Protein AF-A0A662DZN5-F1 (afdb_monomer_lite)

Foldseek 3Di:
DDDDDDDDDDDDDDDDDDDDDDDDDDDDDPDDDPPDDPDDPPPQDQPPDPVAALLRLLLVLLLQLLLQFFDQLLLSLLLLQLLLLLLQCLLQLPPPPDAGLQDGHHADPVPDPVRSSVLSSQLSLLQSLLSQLVSLCPGPPSVVSNVSSVVNCSSVVHDPPPQALDDRRSNNNSNVSNVRSVVCVCPQFQVVVVVSDDPPDDWQAEEDAPPDFFGDGPFLFFAHWHFAPWDAGQLRHTDPGRTDDDRNLRLLSGHARPQPRDDVHLFSDDPDAAAGCPDPVRNVVLQVVLLVVLVLQLLQFPPDPDKDWPWQQQDDCDDPPDDDHRGNQADPPPRHGTDTDMDRRNVCSVCVVNVQSQHNSGSHNSSVQVVVVVVVLVVVVVVHFDDDVPDDDGDDNSVVSSVSSNVSSSVSNNVSSRVSSNCSVSNGYDSLSLLRHLQVQAECCDPVDFSHDVSHHHDDPPAKDQAACVQCPPPHQNVVVNVRHRGIWGFGFPDQDPDNPPDDTGTGTDRSRD

Radius of gyration: 29.17 Å; chains: 1; bounding box: 73×63×110 Å

Secondary structure (DSSP, 8-state):
-----------------PPPP---------SS--S-------PPPP-S-TTS-HHHHHHHHHHHHHHHS---HHHHHHHHHHHHHHHHHHHHTT-SS---SS------TT--HHHHHHHHHHHHHHHHHHHHHHHHTTSTTHHHHHHHHHHHHHHTT--TT----SSSSHHHHHHHHHHHHHHHHTTSSS-GGGTT--SS---SSPPEETTSS----S-TTB---EE-SS-B-TTSPBPS-SB---S-TTGGGSPPSSSPP-SS-S-SS---PPP-TT-TTTHHHHHHHHHHHHHHHHTT-TT---EEE-STTTS--BPTT-S-B---SS-TTT-SPPPP-EEEHHHHHHHHHHHHTT-TTS-HHHHHHHHHHHHHHHHHHHHS-B-GGGSSS-B-HHHHHHHHHHHHHHHHHHHHHHHHHHHHHH-BPPHHHHHHHHHHH-B-S-TTSTTB-TTSBPPBTTTEEE--TTTTSTTSTTGGGGGGTTSEEEEEE----S-TTT----EEEEETT-

pLDDT: mean 87.66, std 18.8, range [22.05, 98.94]

Structure (mmCIF, N/CA/C/O backbone):
data_AF-A0A662DZN5-F1
#
_entry.id   AF-A0A662DZN5-F1
#
loop_
_atom_site.group_PDB
_atom_site.id
_atom_site.type_symbol
_atom_site.label_atom_id
_atom_site.label_alt_id
_atom_site.label_comp_id
_atom_site.label_asym_id
_atom_site.label_entity_id
_atom_site.label_seq_id
_atom_site.pdbx_PDB_ins_code
_atom_site.Cartn_x
_atom_site.Cartn_y
_atom_site.Cartn_z
_atom_site.occupancy
_atom_site.B_iso_or_equiv
_atom_site.auth_seq_id
_atom_site.auth_comp_id
_atom_site.auth_asym_id
_atom_site.auth_atom_id
_atom_site.pdbx_PDB_model_num
ATOM 1 N N . MET A 1 1 ? -44.051 -22.604 -11.098 1.00 34.66 1 MET A N 1
ATOM 2 C CA . MET A 1 1 ? -43.384 -23.083 -12.328 1.00 34.66 1 MET A CA 1
ATOM 3 C C . MET A 1 1 ? -41.945 -22.603 -12.269 1.00 34.66 1 MET A C 1
ATOM 5 O O . MET A 1 1 ? -41.678 -21.459 -12.596 1.00 34.66 1 MET A O 1
ATOM 9 N N . ARG A 1 2 ? -41.060 -23.439 -11.716 1.00 26.39 2 ARG A N 1
ATOM 10 C CA . ARG A 1 2 ? -39.620 -23.181 -11.603 1.00 26.39 2 ARG A CA 1
ATOM 11 C C . ARG A 1 2 ? -38.964 -23.644 -12.904 1.00 26.39 2 ARG A C 1
ATOM 13 O O . ARG A 1 2 ? -39.184 -24.788 -13.297 1.00 26.39 2 ARG A O 1
ATOM 20 N N . LYS A 1 3 ? -38.214 -22.771 -13.578 1.00 25.75 3 LYS A N 1
ATOM 21 C CA . LYS A 1 3 ? -37.325 -23.170 -14.674 1.00 25.75 3 LYS A CA 1
ATOM 22 C C . LYS A 1 3 ? -35.971 -23.514 -14.061 1.00 25.75 3 LYS A C 1
ATOM 24 O O . LYS A 1 3 ? -35.309 -22.636 -13.527 1.00 25.75 3 LYS A O 1
ATOM 29 N N . LEU A 1 4 ? -35.623 -24.799 -14.106 1.00 25.25 4 LEU A N 1
ATOM 30 C CA . LEU A 1 4 ? -34.249 -25.266 -13.958 1.00 25.25 4 LEU A CA 1
ATOM 31 C C . LEU A 1 4 ? -33.441 -24.726 -15.142 1.00 25.25 4 LEU A C 1
ATOM 33 O O . LEU A 1 4 ? -33.841 -24.936 -16.289 1.00 25.25 4 LEU A O 1
ATOM 37 N N . ILE A 1 5 ? -32.315 -24.080 -14.865 1.00 29.14 5 ILE A N 1
ATOM 38 C CA . ILE A 1 5 ? -31.247 -23.870 -15.842 1.00 29.14 5 ILE A CA 1
ATOM 39 C C . ILE A 1 5 ? -30.113 -24.788 -15.396 1.00 29.14 5 ILE A C 1
ATOM 41 O O . ILE A 1 5 ? -29.665 -24.728 -14.255 1.00 29.14 5 ILE A O 1
ATOM 45 N N . GLY A 1 6 ? -29.774 -25.741 -16.263 1.00 23.83 6 GLY A N 1
ATOM 46 C CA . GLY A 1 6 ? -28.748 -26.742 -16.011 1.00 23.83 6 GLY A CA 1
ATOM 47 C C . GLY A 1 6 ? -27.359 -26.134 -16.139 1.00 23.83 6 GLY A C 1
ATOM 48 O O . GLY A 1 6 ? -27.064 -25.475 -17.132 1.00 23.83 6 GLY A O 1
ATOM 49 N N . VAL A 1 7 ? -26.524 -26.393 -15.139 1.00 23.41 7 VAL A N 1
ATOM 50 C CA . VAL A 1 7 ? -25.086 -26.125 -15.158 1.00 23.41 7 VAL A CA 1
ATOM 51 C C . VAL A 1 7 ? -24.432 -27.145 -16.092 1.00 23.41 7 VAL A C 1
ATOM 53 O O . VAL A 1 7 ? -24.540 -28.354 -15.872 1.00 23.41 7 VAL A O 1
ATOM 56 N N . ALA A 1 8 ? -23.795 -26.665 -17.158 1.00 23.28 8 ALA A N 1
ATOM 57 C CA . ALA A 1 8 ? -22.952 -27.474 -18.027 1.00 23.28 8 ALA A CA 1
ATOM 58 C C . ALA A 1 8 ? -21.498 -27.319 -17.569 1.00 23.28 8 ALA A C 1
ATOM 60 O O . ALA A 1 8 ? -20.896 -26.266 -17.743 1.00 23.28 8 ALA A O 1
ATOM 61 N N . ILE A 1 9 ? -20.950 -28.380 -16.977 1.00 23.14 9 ILE A N 1
ATOM 62 C CA . ILE A 1 9 ? -19.519 -28.517 -16.701 1.00 23.14 9 ILE A CA 1
ATOM 63 C C . ILE A 1 9 ? -18.821 -28.732 -18.048 1.00 23.14 9 ILE A C 1
ATOM 65 O O . ILE A 1 9 ? -19.027 -29.766 -18.689 1.00 23.14 9 ILE A O 1
ATOM 69 N N . VAL A 1 10 ? -18.017 -27.765 -18.491 1.00 23.52 10 VAL A N 1
ATOM 70 C CA . VAL A 1 10 ? -17.135 -27.925 -19.653 1.00 23.52 10 VAL A CA 1
ATOM 71 C C . VAL A 1 10 ? -15.753 -28.309 -19.141 1.00 23.52 10 VAL A C 1
ATOM 73 O O . VAL A 1 10 ? -15.004 -27.484 -18.636 1.00 23.52 10 VAL A O 1
ATOM 76 N N . ALA A 1 11 ? -15.426 -29.593 -19.268 1.00 22.05 11 ALA A N 1
ATOM 77 C CA . ALA A 1 11 ? -14.064 -30.083 -19.135 1.00 22.05 11 ALA A CA 1
ATOM 78 C C . ALA A 1 11 ? -13.276 -29.696 -20.397 1.00 22.05 11 ALA A C 1
ATOM 80 O O . ALA A 1 11 ? -13.599 -30.157 -21.495 1.00 22.05 11 ALA A O 1
ATOM 81 N N . VAL A 1 12 ? -12.250 -28.857 -20.251 1.00 23.95 12 VAL A N 1
ATOM 82 C CA . VAL A 1 12 ? -11.328 -28.521 -21.342 1.00 23.95 12 VAL A CA 1
ATOM 83 C C . VAL A 1 12 ? -10.313 -29.655 -21.481 1.00 23.95 12 VAL A C 1
ATOM 85 O O . VAL A 1 12 ? -9.404 -29.818 -20.674 1.00 23.95 12 VAL A O 1
ATOM 88 N N . VAL A 1 13 ? -10.499 -30.474 -22.515 1.00 23.42 13 VAL A N 1
ATOM 89 C CA . VAL A 1 13 ? -9.514 -31.457 -22.975 1.00 23.42 13 VAL A CA 1
ATOM 90 C C . VAL A 1 13 ? -8.657 -30.785 -24.043 1.00 23.42 13 VAL A C 1
ATOM 92 O O . VAL A 1 13 ? -9.121 -30.546 -25.158 1.00 23.42 13 VAL A O 1
ATOM 95 N N . ILE A 1 14 ? -7.398 -30.501 -23.712 1.00 27.11 14 ILE A N 1
ATOM 96 C CA . ILE A 1 14 ? -6.403 -30.007 -24.667 1.00 27.11 14 ILE A CA 1
ATOM 97 C C . ILE A 1 14 ? -6.100 -31.134 -25.661 1.00 27.11 14 ILE A C 1
ATOM 99 O O . ILE A 1 14 ? -5.492 -32.147 -25.318 1.00 27.11 14 ILE A O 1
ATOM 103 N N . THR A 1 15 ? -6.532 -30.964 -26.909 1.00 26.34 15 THR A N 1
ATOM 104 C CA . THR A 1 15 ? -6.084 -31.791 -28.035 1.00 26.34 15 THR A CA 1
ATOM 105 C C . THR A 1 15 ? -5.559 -30.886 -29.138 1.00 26.34 15 THR A C 1
ATOM 107 O O . THR A 1 15 ? -6.275 -30.037 -29.661 1.00 26.34 15 THR A O 1
ATOM 110 N N . GLY A 1 16 ? -4.273 -31.057 -29.456 1.00 32.16 16 GLY A N 1
ATOM 111 C CA . GLY A 1 16 ? -3.571 -30.308 -30.492 1.00 32.16 16 GLY A CA 1
ATOM 112 C C . GLY A 1 16 ? -4.208 -30.488 -31.870 1.00 32.16 16 GLY A C 1
ATOM 113 O O . GLY A 1 16 ? -4.494 -31.608 -32.298 1.00 32.16 16 GLY A O 1
ATOM 114 N N . GLY A 1 17 ? -4.411 -29.369 -32.563 1.00 25.62 17 GLY A N 1
ATOM 115 C CA . GLY A 1 17 ? -4.993 -29.304 -33.898 1.00 25.62 17 GLY A CA 1
ATOM 116 C C . GLY A 1 17 ? -4.060 -28.597 -34.875 1.00 25.62 17 GLY A C 1
ATOM 117 O O . GLY A 1 17 ? -3.855 -27.392 -34.798 1.00 25.62 17 GLY A O 1
ATOM 118 N N . VAL A 1 18 ? -3.517 -29.377 -35.806 1.00 27.39 18 VAL A N 1
ATOM 119 C CA . VAL A 1 18 ? -2.772 -28.948 -36.996 1.00 27.39 18 VAL A CA 1
ATOM 120 C C . VAL A 1 18 ? -3.673 -28.096 -37.901 1.00 27.39 18 VAL A C 1
ATOM 122 O O . VAL A 1 18 ? -4.769 -28.524 -38.265 1.00 27.39 18 VAL A O 1
ATOM 125 N N . VAL A 1 19 ? -3.197 -26.917 -38.307 1.00 27.05 19 VAL A N 1
ATOM 126 C CA . VAL A 1 19 ? -3.892 -26.023 -39.248 1.00 27.05 19 VAL A CA 1
ATOM 127 C C . VAL A 1 19 ? -3.770 -26.567 -40.677 1.00 27.05 19 VAL A C 1
ATOM 129 O O . VAL A 1 19 ? -2.673 -26.678 -41.222 1.00 27.05 19 VAL A O 1
ATOM 132 N N . PHE A 1 20 ? -4.904 -26.882 -41.308 1.00 25.30 20 PHE A N 1
ATOM 133 C CA . PHE A 1 20 ? -4.997 -27.116 -42.752 1.00 25.30 20 PHE A CA 1
ATOM 134 C C . PHE A 1 20 ? -5.353 -25.807 -43.466 1.00 25.30 20 PHE A C 1
ATOM 136 O O . PHE A 1 20 ? -6.434 -25.254 -43.267 1.00 25.30 20 PHE A O 1
ATOM 143 N N . ALA A 1 21 ? -4.459 -25.340 -44.338 1.00 26.78 21 ALA A N 1
ATOM 144 C CA . ALA A 1 21 ? -4.727 -24.250 -45.267 1.00 26.78 21 ALA A CA 1
ATOM 145 C C . ALA A 1 21 ? -5.741 -24.691 -46.338 1.00 26.78 21 ALA A C 1
ATOM 147 O O . ALA A 1 21 ? -5.532 -25.685 -47.037 1.00 26.78 21 ALA A O 1
ATOM 148 N N . VAL A 1 22 ? -6.828 -23.933 -46.493 1.00 26.77 22 VAL A N 1
ATOM 149 C CA . VAL A 1 22 ? -7.771 -24.076 -47.610 1.00 26.77 22 VAL A CA 1
ATOM 150 C C . VAL A 1 22 ? -7.423 -23.031 -48.663 1.00 26.77 22 VAL A C 1
ATOM 152 O O . VAL A 1 22 ? -7.620 -21.836 -48.460 1.00 26.77 22 VAL A O 1
ATOM 155 N N . SER A 1 23 ? -6.911 -23.489 -49.804 1.00 25.75 23 SER A N 1
ATOM 156 C CA . SER A 1 23 ? -6.748 -22.673 -51.002 1.00 25.75 23 SER A CA 1
ATOM 157 C C . SER A 1 23 ? -8.101 -22.464 -51.685 1.00 25.75 23 SER A C 1
ATOM 159 O O . SER A 1 23 ? -8.866 -23.405 -51.910 1.00 25.75 23 SER A O 1
ATOM 161 N N . ARG A 1 24 ? -8.406 -21.213 -52.041 1.00 26.73 24 ARG A N 1
ATOM 162 C CA . ARG A 1 24 ? -9.509 -20.875 -52.945 1.00 26.73 24 ARG A CA 1
ATOM 163 C C . ARG A 1 24 ? -8.926 -20.494 -54.301 1.00 26.73 24 ARG A C 1
ATOM 165 O O . ARG A 1 24 ? -8.127 -19.573 -54.402 1.00 26.73 24 ARG A O 1
ATOM 172 N N . SER A 1 25 ? -9.327 -21.238 -55.324 1.00 30.25 25 SER A N 1
ATOM 173 C CA . SER A 1 25 ? -9.025 -20.994 -56.733 1.00 30.25 25 SER A CA 1
ATOM 174 C C . SER A 1 25 ? -10.092 -20.116 -57.391 1.00 30.25 25 SER A C 1
ATOM 176 O O . SER A 1 25 ? -11.285 -20.378 -57.213 1.00 30.25 25 SER A O 1
ATOM 178 N N . GLY A 1 26 ? -9.654 -19.182 -58.233 1.00 26.67 26 GLY A N 1
ATOM 179 C CA . GLY A 1 26 ? -10.461 -18.420 -59.194 1.00 26.67 26 GLY A CA 1
ATOM 180 C C . GLY A 1 26 ? -9.979 -16.968 -59.234 1.00 26.67 26 GLY A C 1
ATOM 181 O O . GLY A 1 26 ? -9.850 -16.367 -58.178 1.00 26.67 26 GLY A O 1
ATOM 182 N N . SER A 1 27 ? -9.676 -16.342 -60.365 1.00 28.84 27 SER A N 1
ATOM 183 C CA . SER A 1 27 ? -9.803 -16.695 -61.784 1.00 28.84 27 SER A CA 1
ATOM 184 C C . SER A 1 27 ? -8.949 -15.703 -62.586 1.00 28.84 27 SER A C 1
ATOM 186 O O . SER A 1 27 ? -8.728 -14.592 -62.114 1.00 28.84 27 SER A O 1
ATOM 188 N N . ASP A 1 28 ? -8.506 -16.119 -63.773 1.00 37.16 28 ASP A N 1
ATOM 189 C CA . ASP A 1 28 ? -7.729 -15.343 -64.746 1.00 37.16 28 ASP A CA 1
ATOM 190 C C . ASP A 1 28 ? -8.272 -13.918 -64.971 1.00 37.16 28 ASP A C 1
ATOM 192 O O . ASP A 1 28 ? -9.388 -13.773 -65.461 1.00 37.16 28 ASP A O 1
ATOM 196 N N . ASP A 1 29 ? -7.472 -12.900 -64.637 1.00 33.81 29 ASP A N 1
ATOM 197 C CA . ASP A 1 29 ? -7.425 -11.585 -65.305 1.00 33.81 29 ASP A CA 1
ATOM 198 C C . ASP A 1 29 ? -6.195 -10.783 -64.806 1.00 33.81 29 ASP A C 1
ATOM 200 O O . ASP A 1 29 ? -6.297 -9.664 -64.312 1.00 33.81 29 ASP A O 1
ATOM 204 N N . ASP A 1 30 ? -4.999 -11.369 -64.947 1.00 35.41 30 ASP A N 1
ATOM 205 C CA . ASP A 1 30 ? -3.707 -10.694 -64.745 1.00 35.41 30 ASP A CA 1
ATOM 206 C C . ASP A 1 30 ? -2.982 -10.556 -66.091 1.00 35.41 30 ASP A C 1
ATOM 208 O O . ASP A 1 30 ? -2.264 -11.461 -66.514 1.00 35.41 30 ASP A O 1
ATOM 212 N N . ALA A 1 31 ? -3.176 -9.429 -66.783 1.00 37.28 31 ALA A N 1
ATOM 213 C CA . ALA A 1 31 ? -2.221 -8.904 -67.769 1.00 37.28 31 ALA A CA 1
ATOM 214 C C . ALA A 1 31 ? -2.648 -7.514 -68.273 1.00 37.28 31 ALA A C 1
ATOM 216 O O . ALA A 1 31 ? -3.109 -7.391 -69.406 1.00 37.28 31 ALA A O 1
ATOM 217 N N . ALA A 1 32 ? -2.512 -6.480 -67.436 1.00 36.44 32 ALA A N 1
ATOM 218 C CA . ALA A 1 32 ? -2.181 -5.095 -67.824 1.00 36.44 32 ALA A CA 1
ATOM 219 C C . ALA A 1 32 ? -2.562 -4.119 -66.703 1.00 36.44 32 ALA A C 1
ATOM 221 O O . ALA A 1 32 ? -3.590 -3.448 -66.786 1.00 36.44 32 ALA A O 1
ATOM 222 N N . GLN A 1 33 ? -1.725 -4.036 -65.668 1.00 31.56 33 GLN A N 1
ATOM 223 C CA . GLN A 1 33 ? -1.563 -2.846 -64.821 1.00 31.56 33 GLN A CA 1
ATOM 224 C C . GLN A 1 33 ? -0.342 -3.034 -63.911 1.00 31.56 33 GLN A C 1
ATOM 226 O O . GLN A 1 33 ? -0.400 -2.907 -62.695 1.00 31.56 33 GLN A O 1
ATOM 231 N N . ASP A 1 34 ? 0.777 -3.375 -64.542 1.00 37.81 34 ASP A N 1
ATOM 232 C CA . ASP A 1 34 ? 2.101 -3.316 -63.937 1.00 37.81 34 ASP A CA 1
ATOM 233 C C . ASP A 1 34 ? 2.752 -2.055 -64.517 1.00 37.81 34 ASP A C 1
ATOM 235 O O . ASP A 1 34 ? 3.049 -2.035 -65.707 1.00 37.81 34 ASP A O 1
ATOM 239 N N . GLU A 1 35 ? 2.763 -0.979 -63.719 1.00 37.81 35 GLU A N 1
ATOM 240 C CA . GLU A 1 35 ? 3.466 0.318 -63.870 1.00 37.81 35 GLU A CA 1
ATOM 241 C C . GLU A 1 35 ? 2.637 1.469 -63.253 1.00 37.81 35 GLU A C 1
ATOM 243 O O . GLU A 1 35 ? 2.145 2.348 -63.955 1.00 37.81 35 GLU A O 1
ATOM 248 N N . ALA A 1 36 ? 2.447 1.446 -61.925 1.00 35.03 36 ALA A N 1
ATOM 249 C CA . ALA A 1 36 ? 2.284 2.633 -61.061 1.00 35.03 36 ALA A CA 1
ATOM 250 C C . ALA A 1 36 ? 1.959 2.205 -59.616 1.00 35.03 36 ALA A C 1
ATOM 252 O O . ALA A 1 36 ? 0.838 2.361 -59.135 1.00 35.03 36 ALA A O 1
ATOM 253 N N . ARG A 1 37 ? 2.944 1.671 -58.892 1.00 35.75 37 ARG A N 1
ATOM 254 C CA . ARG A 1 37 ? 2.892 1.607 -57.423 1.00 35.75 37 ARG A CA 1
ATOM 255 C C . ARG A 1 37 ? 4.257 2.003 -56.866 1.00 35.75 37 ARG A C 1
ATOM 257 O O . ARG A 1 37 ? 5.009 1.186 -56.355 1.00 35.75 37 ARG A O 1
ATOM 264 N N . GLN A 1 38 ? 4.598 3.270 -57.086 1.00 37.75 38 GLN A N 1
ATOM 265 C CA . GLN A 1 38 ? 5.621 3.958 -56.307 1.00 37.75 38 GLN A CA 1
ATOM 266 C C . GLN A 1 38 ? 4.983 4.480 -55.019 1.00 37.75 38 GLN A C 1
ATOM 268 O O . GLN A 1 38 ? 3.902 5.064 -55.066 1.00 37.75 38 GLN A O 1
ATOM 273 N N . ASP A 1 39 ? 5.693 4.236 -53.921 1.00 42.09 39 ASP A N 1
ATOM 274 C CA . ASP A 1 39 ? 5.698 4.969 -52.657 1.00 42.09 39 ASP A CA 1
ATOM 275 C C . ASP A 1 39 ? 4.350 5.281 -52.006 1.00 42.09 39 ASP A C 1
ATOM 277 O O . ASP A 1 39 ? 3.729 6.323 -52.198 1.00 42.09 39 ASP A O 1
ATOM 281 N N . GLY A 1 40 ? 3.967 4.368 -51.120 1.00 37.94 40 GLY A N 1
ATOM 282 C CA . GLY A 1 40 ? 2.975 4.600 -50.084 1.00 37.94 40 GLY A CA 1
ATOM 283 C C . GLY A 1 40 ? 3.257 3.720 -48.874 1.00 37.94 40 GLY A C 1
ATOM 284 O O . GLY A 1 40 ? 2.350 3.048 -48.397 1.00 37.94 40 GLY A O 1
ATOM 285 N N . ALA A 1 41 ? 4.511 3.664 -48.409 1.00 44.69 41 ALA A N 1
ATOM 286 C CA . ALA A 1 41 ? 4.740 3.318 -47.013 1.00 44.69 41 ALA A CA 1
ATOM 287 C C . ALA A 1 41 ? 4.149 4.481 -46.213 1.00 44.69 41 ALA A C 1
ATOM 289 O O . ALA A 1 41 ? 4.698 5.583 -46.234 1.00 44.69 41 ALA A O 1
ATOM 290 N N . SER A 1 42 ? 2.988 4.276 -45.591 1.00 51.06 42 SER A N 1
ATOM 291 C CA . SER A 1 42 ? 2.567 5.146 -44.501 1.00 51.06 42 SER A CA 1
ATOM 292 C C . SER A 1 42 ? 3.686 5.073 -43.469 1.00 51.06 42 SER A C 1
ATOM 294 O O . SER A 1 42 ? 3.850 4.046 -42.813 1.00 51.06 42 SER A O 1
ATOM 296 N N . GLN A 1 43 ? 4.529 6.102 -43.407 1.00 65.38 43 GLN A N 1
ATOM 297 C CA . GLN A 1 43 ? 5.455 6.243 -42.295 1.00 65.38 43 GLN A CA 1
ATOM 298 C C . GLN A 1 43 ? 4.577 6.316 -41.052 1.00 65.38 43 GLN A C 1
ATOM 300 O O . GLN A 1 43 ? 3.713 7.188 -40.971 1.00 65.38 43 GLN A O 1
ATOM 305 N N . CYS A 1 44 ? 4.715 5.336 -40.163 1.00 79.94 44 CYS A N 1
ATOM 306 C CA . CYS A 1 44 ? 4.081 5.423 -38.863 1.00 79.94 44 CYS A CA 1
ATOM 307 C C . CYS A 1 44 ? 4.679 6.650 -38.166 1.00 79.94 44 CYS A C 1
ATOM 309 O O . CYS A 1 44 ? 5.900 6.783 -38.072 1.00 79.94 44 CYS A O 1
ATOM 311 N N . GLU A 1 45 ? 3.818 7.587 -37.790 1.00 81.56 45 GLU A N 1
ATOM 312 C CA . GLU A 1 45 ? 4.191 8.780 -37.044 1.00 81.56 45 GLU A CA 1
ATOM 313 C C . GLU A 1 45 ? 3.924 8.480 -35.574 1.00 81.56 45 GLU A C 1
ATOM 315 O O . GLU A 1 45 ? 2.810 8.086 -35.231 1.00 81.56 45 GLU A O 1
ATOM 320 N N . ARG A 1 46 ? 4.941 8.631 -34.716 1.00 86.19 46 ARG A N 1
ATOM 321 C CA . ARG A 1 46 ? 4.754 8.426 -33.279 1.00 86.19 46 ARG A CA 1
ATOM 322 C C . ARG A 1 46 ? 3.766 9.456 -32.739 1.00 86.19 46 ARG A C 1
ATOM 324 O O . ARG A 1 46 ? 3.960 10.652 -32.949 1.00 86.19 46 ARG A O 1
ATOM 331 N N . THR A 1 47 ? 2.750 8.993 -32.017 1.00 79.69 47 THR A N 1
ATOM 332 C CA . THR A 1 47 ? 1.712 9.854 -31.417 1.00 79.69 47 THR A CA 1
ATOM 333 C C . THR A 1 47 ? 1.729 9.862 -29.887 1.00 79.69 47 THR A C 1
ATOM 335 O O . THR A 1 47 ? 0.807 10.399 -29.277 1.00 79.69 47 THR A O 1
ATOM 338 N N . ALA A 1 48 ? 2.758 9.274 -29.269 1.00 80.81 48 ALA A N 1
ATOM 339 C CA . ALA A 1 48 ? 2.965 9.307 -27.823 1.00 80.81 48 ALA A CA 1
ATOM 340 C C . ALA A 1 48 ? 3.261 10.739 -27.346 1.00 80.81 48 ALA A C 1
ATOM 342 O O . ALA A 1 48 ? 3.783 11.548 -28.119 1.00 80.81 48 ALA A O 1
ATOM 343 N N . ASP A 1 49 ? 2.969 11.039 -26.076 1.00 82.38 49 ASP A N 1
ATOM 344 C CA . ASP A 1 49 ? 3.358 12.311 -25.454 1.00 82.38 49 ASP A CA 1
ATOM 345 C C . ASP A 1 49 ? 4.883 12.527 -25.583 1.00 82.38 49 ASP A C 1
ATOM 347 O O . ASP A 1 49 ? 5.661 11.725 -25.055 1.00 82.38 49 ASP A O 1
ATOM 351 N N . PRO A 1 50 ? 5.336 13.575 -26.295 1.00 79.06 50 PRO A N 1
ATOM 352 C CA . PRO A 1 50 ? 6.755 13.812 -26.516 1.00 79.06 50 PRO A CA 1
ATOM 353 C C . PRO A 1 50 ? 7.484 14.378 -25.287 1.00 79.06 50 PRO A C 1
ATOM 355 O O . PRO A 1 50 ? 8.712 14.461 -25.319 1.00 79.06 50 PRO A O 1
ATOM 358 N N . GLU A 1 51 ? 6.773 14.814 -24.242 1.00 85.00 51 GLU A N 1
ATOM 359 C CA . GLU A 1 51 ? 7.379 15.318 -23.001 1.00 85.00 51 GLU A CA 1
ATOM 360 C C . GLU A 1 51 ? 7.783 14.182 -22.050 1.00 85.00 51 GLU A C 1
ATOM 362 O O . GLU A 1 51 ? 8.652 14.363 -21.194 1.00 85.00 51 GLU A O 1
ATOM 367 N N . TRP A 1 52 ? 7.193 12.997 -22.218 1.00 93.69 52 TRP A N 1
ATOM 368 C CA . TRP A 1 52 ? 7.486 11.814 -21.416 1.00 93.69 52 TRP A CA 1
ATOM 369 C C . TRP A 1 52 ? 8.614 10.981 -22.023 1.00 93.69 52 TRP A C 1
ATOM 371 O O . TRP A 1 52 ? 8.669 10.746 -23.231 1.00 93.69 52 TRP A O 1
ATOM 381 N N . SER A 1 53 ? 9.508 10.483 -21.165 1.00 97.00 53 SER A N 1
ATOM 382 C CA . SER A 1 53 ? 10.460 9.453 -21.578 1.00 97.00 53 SER A CA 1
ATOM 383 C C . SER A 1 53 ? 9.737 8.141 -21.885 1.00 97.00 53 SER A C 1
ATOM 385 O O . SER A 1 53 ? 8.610 7.912 -21.438 1.00 97.00 53 SER A O 1
ATOM 387 N N . ILE A 1 54 ? 10.404 7.224 -22.592 1.00 98.19 54 ILE A N 1
ATOM 388 C CA . ILE A 1 54 ? 9.823 5.901 -22.832 1.00 98.19 54 ILE A CA 1
ATOM 389 C C . ILE A 1 54 ? 9.543 5.141 -21.528 1.00 98.19 54 ILE A C 1
ATOM 391 O O . ILE A 1 54 ? 8.558 4.414 -21.444 1.00 98.19 54 ILE A O 1
ATOM 395 N N . ALA A 1 55 ? 10.359 5.358 -20.491 1.00 98.44 55 ALA A N 1
ATOM 396 C CA . ALA A 1 55 ? 10.163 4.737 -19.191 1.00 98.44 55 ALA A CA 1
ATOM 397 C C . ALA A 1 55 ? 8.869 5.236 -18.541 1.00 98.44 55 ALA A C 1
ATOM 399 O O . ALA A 1 55 ? 8.114 4.435 -17.998 1.00 98.44 55 ALA A O 1
ATOM 400 N N . ARG A 1 56 ? 8.577 6.540 -18.658 1.00 98.06 56 ARG A N 1
ATOM 401 C CA . ARG A 1 56 ? 7.326 7.131 -18.168 1.00 98.06 56 ARG A CA 1
ATOM 402 C C . ARG A 1 56 ? 6.105 6.587 -18.911 1.00 98.06 56 ARG A C 1
ATOM 404 O O . ARG A 1 56 ? 5.120 6.255 -18.264 1.00 98.06 56 ARG A O 1
ATOM 411 N N . HIS A 1 57 ? 6.175 6.432 -20.235 1.00 98.25 57 HIS A N 1
ATOM 412 C CA . HIS A 1 57 ? 5.084 5.827 -21.020 1.00 98.25 57 HIS A CA 1
ATOM 413 C C . HIS A 1 57 ? 4.731 4.418 -20.541 1.00 98.25 57 HIS A C 1
ATOM 415 O O . HIS A 1 57 ? 3.561 4.111 -20.328 1.00 98.25 57 HIS A O 1
ATOM 421 N N . TRP A 1 58 ? 5.739 3.569 -20.334 1.00 98.62 58 TRP A N 1
ATOM 422 C CA . TRP A 1 58 ? 5.508 2.213 -19.838 1.00 98.62 58 TRP A CA 1
ATOM 423 C C . TRP A 1 58 ? 5.074 2.184 -18.379 1.00 98.62 58 TRP A C 1
ATOM 425 O O . TRP A 1 58 ? 4.224 1.369 -18.040 1.00 98.62 58 TRP A O 1
ATOM 435 N N . ASN A 1 59 ? 5.589 3.083 -17.538 1.00 98.50 59 ASN A N 1
ATOM 436 C CA . ASN A 1 59 ? 5.124 3.240 -16.164 1.00 98.50 59 ASN A CA 1
ATOM 437 C C . ASN A 1 59 ? 3.621 3.548 -16.115 1.00 98.50 59 ASN A C 1
ATOM 439 O O . ASN A 1 59 ? 2.870 2.797 -15.504 1.00 98.50 59 ASN A O 1
ATOM 443 N N . GLU A 1 60 ? 3.166 4.564 -16.848 1.00 97.25 60 GLU A N 1
ATOM 444 C CA . GLU A 1 60 ? 1.748 4.944 -16.928 1.00 97.25 60 GLU A CA 1
ATOM 445 C C . GLU A 1 60 ? 0.873 3.812 -17.489 1.00 97.25 60 GLU A C 1
ATOM 447 O O . GLU A 1 60 ? -0.254 3.617 -17.035 1.00 97.25 60 GLU A O 1
ATOM 452 N N . ALA A 1 61 ? 1.402 3.003 -18.414 1.00 96.69 61 ALA A N 1
ATOM 453 C CA . ALA A 1 61 ? 0.710 1.812 -18.901 1.00 96.69 61 ALA A CA 1
ATOM 454 C C . ALA A 1 61 ? 0.557 0.725 -17.818 1.00 96.69 61 ALA A C 1
ATOM 456 O O . ALA A 1 61 ? -0.506 0.112 -17.724 1.00 96.69 61 ALA A O 1
ATOM 457 N N . VAL A 1 62 ? 1.572 0.497 -16.968 1.00 96.62 62 VAL A N 1
ATOM 458 C CA . VAL A 1 62 ? 1.429 -0.408 -15.809 1.00 96.62 62 VAL A CA 1
ATOM 459 C C . VAL A 1 62 ? 0.420 0.144 -14.815 1.00 96.62 62 VAL A C 1
ATOM 461 O O . VAL A 1 62 ? -0.421 -0.609 -14.337 1.00 96.62 62 VAL A O 1
ATOM 464 N N . LEU A 1 63 ? 0.476 1.441 -14.515 1.00 95.44 63 LEU A N 1
ATOM 465 C CA . LEU A 1 63 ? -0.451 2.094 -13.592 1.00 95.44 63 LEU A CA 1
ATOM 466 C C . LEU A 1 63 ? -1.901 1.970 -14.066 1.00 95.44 63 LEU A C 1
ATOM 468 O O . LEU A 1 63 ? -2.772 1.600 -13.281 1.00 95.44 63 LEU A O 1
ATOM 472 N N . ALA A 1 64 ? -2.154 2.187 -15.358 1.00 93.12 64 ALA A N 1
ATOM 473 C CA . ALA A 1 64 ? -3.468 1.972 -15.954 1.00 93.12 64 ALA A CA 1
ATOM 474 C C . ALA A 1 64 ? -3.930 0.508 -15.842 1.00 93.12 64 ALA A C 1
ATOM 476 O O . ALA A 1 64 ? -5.079 0.260 -15.478 1.00 93.12 64 ALA A O 1
ATOM 477 N N . ALA A 1 65 ? -3.034 -0.458 -16.073 1.00 92.69 65 ALA A N 1
ATOM 478 C CA . ALA A 1 65 ? -3.348 -1.874 -15.898 1.00 92.69 65 ALA A CA 1
ATOM 479 C C . ALA A 1 65 ? -3.683 -2.222 -14.435 1.00 92.69 65 ALA A C 1
ATOM 481 O O . ALA A 1 65 ? -4.644 -2.949 -14.199 1.00 92.69 65 ALA A O 1
ATOM 482 N N . ILE A 1 66 ? -2.966 -1.655 -13.454 1.00 92.00 66 ILE A N 1
ATOM 483 C CA . ILE A 1 66 ? -3.254 -1.875 -12.027 1.00 92.00 66 ILE A CA 1
ATOM 484 C C . ILE A 1 66 ? -4.636 -1.333 -11.645 1.00 92.00 66 ILE A C 1
ATOM 486 O O . ILE A 1 66 ? -5.374 -2.021 -10.944 1.00 92.00 66 ILE A O 1
ATOM 490 N N . ARG A 1 67 ? -5.022 -0.137 -12.122 1.00 87.62 67 ARG A N 1
ATOM 491 C CA . ARG A 1 67 ? -6.366 0.427 -11.861 1.00 87.62 67 ARG A CA 1
ATOM 492 C C . ARG A 1 67 ? -7.486 -0.525 -12.298 1.00 87.62 67 ARG A C 1
ATOM 494 O O . ARG A 1 67 ? -8.541 -0.570 -11.668 1.00 87.62 67 ARG A O 1
ATOM 501 N N . ASN A 1 68 ? -7.239 -1.287 -13.361 1.00 83.94 68 ASN A N 1
ATOM 502 C CA . ASN A 1 68 ? -8.202 -2.202 -13.964 1.00 83.94 68 ASN A CA 1
ATOM 503 C C . ASN A 1 68 ? -8.154 -3.632 -13.383 1.00 83.94 68 ASN A C 1
ATOM 505 O O . ASN A 1 68 ? -9.027 -4.438 -13.700 1.00 83.94 68 ASN A O 1
ATOM 509 N N . ASP A 1 69 ? -7.189 -3.955 -12.517 1.00 85.56 69 ASP A N 1
ATOM 510 C CA . ASP A 1 69 ? -6.985 -5.303 -11.969 1.00 85.56 69 ASP A CA 1
ATOM 511 C C . ASP A 1 69 ? -7.404 -5.415 -10.493 1.00 85.56 69 ASP A C 1
ATOM 513 O O . ASP A 1 69 ? -7.533 -4.415 -9.788 1.00 85.56 69 ASP A O 1
ATOM 517 N N . PHE A 1 70 ? -7.595 -6.635 -9.981 1.00 82.31 70 PHE A N 1
ATOM 518 C CA . PHE A 1 70 ? -7.916 -6.817 -8.565 1.00 82.31 70 PHE A CA 1
ATOM 519 C C . PHE A 1 70 ? -6.775 -6.324 -7.653 1.00 82.31 70 PHE A C 1
ATOM 521 O O . PHE A 1 70 ? -5.597 -6.482 -7.982 1.00 82.31 70 PHE A O 1
ATOM 528 N N . PRO A 1 71 ? -7.082 -5.779 -6.461 1.00 81.31 71 PRO A N 1
ATOM 529 C CA . PRO A 1 71 ? -6.067 -5.365 -5.501 1.00 81.31 71 PRO A CA 1
ATOM 530 C C . PRO A 1 71 ? -5.229 -6.551 -5.016 1.00 81.31 71 PRO A C 1
ATOM 532 O O . PRO A 1 71 ? -5.672 -7.372 -4.214 1.00 81.31 71 PRO A O 1
ATOM 535 N N . ALA A 1 72 ? -3.983 -6.604 -5.474 1.00 88.62 72 ALA A N 1
ATOM 536 C CA . ALA A 1 72 ? -2.993 -7.593 -5.076 1.00 88.62 72 ALA A CA 1
ATOM 537 C C . ALA A 1 72 ? -1.653 -6.878 -4.839 1.00 88.62 72 ALA A C 1
ATOM 539 O O . ALA A 1 72 ? -0.781 -6.911 -5.706 1.00 88.62 72 ALA A O 1
ATOM 540 N N . PRO A 1 73 ? -1.468 -6.199 -3.687 1.00 92.00 73 PRO A N 1
ATOM 541 C CA . PRO A 1 73 ? -0.337 -5.287 -3.490 1.00 92.00 73 PRO A CA 1
ATOM 542 C C . PRO A 1 73 ? 1.031 -5.938 -3.725 1.00 92.00 73 PRO A C 1
ATOM 544 O O . PRO A 1 73 ? 1.943 -5.325 -4.269 1.00 92.00 73 PRO A O 1
ATOM 547 N N . THR A 1 74 ? 1.160 -7.208 -3.353 1.00 95.19 74 THR A N 1
ATOM 548 C CA . THR A 1 74 ? 2.359 -8.017 -3.562 1.00 95.19 74 THR A CA 1
ATOM 549 C C . THR A 1 74 ? 2.650 -8.288 -5.038 1.00 95.19 74 THR A C 1
ATOM 551 O O . THR A 1 74 ? 3.783 -8.115 -5.489 1.00 95.19 74 THR A O 1
ATOM 554 N N . VAL A 1 75 ? 1.627 -8.672 -5.803 1.00 96.06 75 VAL A N 1
ATOM 555 C CA . VAL A 1 75 ? 1.727 -8.941 -7.244 1.00 96.06 75 VAL A CA 1
ATOM 556 C C . VAL A 1 75 ? 1.998 -7.645 -8.009 1.00 96.06 75 VAL A C 1
ATOM 558 O O . VAL A 1 75 ? 2.890 -7.616 -8.855 1.00 96.06 75 VAL A O 1
ATOM 561 N N . HIS A 1 76 ? 1.302 -6.559 -7.667 1.00 95.56 76 HIS A N 1
ATOM 562 C CA . HIS A 1 76 ? 1.461 -5.251 -8.311 1.00 95.56 76 HIS A CA 1
ATOM 563 C C . HIS A 1 76 ? 2.848 -4.653 -8.071 1.00 95.56 76 HIS A C 1
ATOM 565 O O . HIS A 1 76 ? 3.495 -4.235 -9.030 1.00 95.56 76 HIS A O 1
ATOM 571 N N . ALA A 1 77 ? 3.364 -4.706 -6.836 1.00 97.62 77 ALA A N 1
ATOM 572 C CA . ALA A 1 77 ? 4.734 -4.280 -6.532 1.00 97.62 77 ALA A CA 1
ATOM 573 C C . ALA A 1 77 ? 5.775 -5.081 -7.335 1.00 97.62 77 ALA A C 1
ATOM 575 O O . ALA A 1 77 ? 6.712 -4.513 -7.897 1.00 97.62 77 ALA A O 1
ATOM 576 N N . ARG A 1 78 ? 5.575 -6.398 -7.459 1.00 97.75 78 ARG A N 1
ATOM 577 C CA . ARG A 1 78 ? 6.446 -7.272 -8.251 1.00 97.75 78 ARG A CA 1
ATOM 578 C C . ARG A 1 78 ? 6.368 -6.977 -9.753 1.00 97.75 78 ARG A C 1
ATOM 580 O O . ARG A 1 78 ? 7.398 -6.974 -10.422 1.00 97.75 78 ARG A O 1
ATOM 587 N N . ASN A 1 79 ? 5.181 -6.701 -10.295 1.00 97.69 79 ASN A N 1
ATOM 588 C CA . ASN A 1 79 ? 4.999 -6.341 -11.706 1.00 97.69 79 ASN A CA 1
ATOM 589 C C . ASN A 1 79 ? 5.659 -4.994 -12.044 1.00 97.69 79 ASN A C 1
ATOM 591 O O . ASN A 1 79 ? 6.327 -4.885 -13.075 1.00 97.69 79 ASN A O 1
ATOM 595 N N . LEU A 1 80 ? 5.514 -3.994 -11.166 1.00 98.62 80 LEU A N 1
ATOM 596 C CA . LEU A 1 80 ? 6.205 -2.704 -11.262 1.00 98.62 80 LEU A CA 1
ATOM 597 C C . LEU A 1 80 ? 7.726 -2.882 -11.205 1.00 98.62 80 LEU A C 1
ATOM 599 O O . LEU A 1 80 ? 8.447 -2.300 -12.016 1.00 98.62 80 LEU A O 1
ATOM 603 N N . PHE A 1 81 ? 8.231 -3.722 -10.296 1.00 98.81 81 PHE A N 1
ATOM 604 C CA . PHE A 1 81 ? 9.662 -4.013 -10.208 1.00 98.81 81 PHE A CA 1
ATOM 605 C C . PHE A 1 81 ? 10.186 -4.702 -11.466 1.00 98.81 81 PHE A C 1
ATOM 607 O O . PHE A 1 81 ? 11.148 -4.224 -12.059 1.00 98.81 81 PHE A O 1
ATOM 614 N N . HIS A 1 82 ? 9.555 -5.788 -11.910 1.00 98.75 82 HIS A N 1
ATOM 615 C CA . HIS A 1 82 ? 10.007 -6.549 -13.074 1.00 98.75 82 HIS A CA 1
ATOM 616 C C . HIS A 1 82 ? 9.999 -5.719 -14.363 1.00 98.75 82 HIS A C 1
ATOM 618 O O . HIS A 1 82 ? 10.952 -5.798 -15.138 1.00 98.75 82 HIS A O 1
ATOM 624 N N . SER A 1 83 ? 8.978 -4.887 -14.590 1.00 98.62 83 SER A N 1
ATOM 625 C CA . SER A 1 83 ? 8.963 -3.983 -15.747 1.00 98.62 83 SER A CA 1
ATOM 626 C C . SER A 1 83 ? 10.051 -2.906 -15.644 1.00 98.62 83 SER A C 1
ATOM 628 O O . SER A 1 83 ? 10.763 -2.662 -16.618 1.00 98.62 83 SER A O 1
ATOM 630 N N . SER A 1 84 ? 10.259 -2.327 -14.456 1.00 98.88 84 SER A N 1
ATOM 631 C CA . SER A 1 84 ? 11.310 -1.328 -14.204 1.00 98.88 84 SER A CA 1
ATOM 632 C C . SER A 1 84 ? 12.718 -1.909 -14.345 1.00 98.88 84 SER A C 1
ATOM 634 O O . SER A 1 84 ? 13.588 -1.277 -14.939 1.00 98.88 84 SER A O 1
ATOM 636 N N . ALA A 1 85 ? 12.941 -3.131 -13.857 1.00 98.88 85 ALA A N 1
ATOM 637 C CA . ALA A 1 85 ? 14.194 -3.859 -14.004 1.00 98.88 85 ALA A CA 1
ATOM 638 C C . ALA A 1 85 ? 14.458 -4.236 -15.465 1.00 98.88 85 ALA A C 1
ATOM 640 O O . ALA A 1 85 ? 15.569 -4.050 -15.947 1.00 98.88 85 ALA A O 1
ATOM 641 N N . GLY A 1 86 ? 13.436 -4.672 -16.208 1.00 98.81 86 GLY A N 1
ATOM 642 C CA . GLY A 1 86 ? 13.578 -4.936 -17.640 1.00 98.81 86 GLY A CA 1
ATOM 643 C C . GLY A 1 86 ? 13.939 -3.680 -18.441 1.00 98.81 86 GLY A C 1
ATOM 644 O O . GLY A 1 86 ? 14.782 -3.721 -19.337 1.00 98.81 86 GLY A O 1
ATOM 645 N N . MET A 1 87 ? 13.351 -2.538 -18.083 1.00 98.88 87 MET A N 1
ATOM 646 C CA . MET A 1 87 ? 13.715 -1.241 -18.652 1.00 98.88 87 MET A CA 1
ATOM 647 C C . MET A 1 87 ? 15.133 -0.802 -18.259 1.00 98.88 87 MET A C 1
ATOM 649 O O . MET A 1 87 ? 15.863 -0.280 -19.102 1.00 98.88 87 MET A O 1
ATOM 653 N N . TRP A 1 88 ? 15.548 -1.040 -17.013 1.00 98.81 88 TRP A N 1
ATOM 654 C CA . TRP A 1 88 ? 16.916 -0.788 -16.563 1.00 98.81 88 TRP A CA 1
ATOM 655 C C . TRP A 1 88 ? 17.935 -1.636 -17.322 1.00 98.81 88 TRP A C 1
ATOM 657 O O . TRP A 1 88 ? 18.886 -1.071 -17.848 1.00 98.81 88 TRP A O 1
ATOM 667 N N . ASP A 1 89 ? 17.726 -2.947 -17.443 1.00 98.81 89 ASP A N 1
ATOM 668 C CA . ASP A 1 89 ? 18.639 -3.849 -18.156 1.00 98.81 89 ASP A CA 1
ATOM 669 C C . ASP A 1 89 ? 18.787 -3.423 -19.623 1.00 98.81 89 ASP A C 1
ATOM 671 O O . ASP A 1 89 ? 19.893 -3.370 -20.160 1.00 98.81 89 ASP A O 1
ATOM 675 N N . ALA A 1 90 ? 17.683 -3.011 -20.256 1.00 98.69 90 ALA A N 1
ATOM 676 C CA . ALA A 1 90 ? 17.694 -2.492 -21.619 1.00 98.69 90 ALA A CA 1
ATOM 677 C C . ALA A 1 90 ? 18.450 -1.157 -21.740 1.00 98.69 90 ALA A C 1
ATOM 679 O O . ALA A 1 90 ? 19.112 -0.917 -22.749 1.00 98.69 90 ALA A O 1
ATOM 680 N N . TRP A 1 91 ? 18.371 -0.284 -20.731 1.00 98.50 91 TRP A N 1
ATOM 681 C CA . TRP A 1 91 ? 19.126 0.971 -20.688 1.00 98.50 91 TRP A CA 1
ATOM 682 C C . TRP A 1 91 ? 20.622 0.733 -20.429 1.00 98.50 91 TRP A C 1
ATOM 684 O O . TRP A 1 91 ? 21.470 1.323 -21.115 1.00 98.50 91 TRP A O 1
ATOM 694 N N . ALA A 1 92 ? 20.925 -0.144 -19.468 1.00 98.19 92 ALA A N 1
ATOM 695 C CA . ALA A 1 92 ? 22.258 -0.498 -18.998 1.00 98.19 92 ALA A CA 1
ATOM 696 C C . ALA A 1 92 ? 23.081 -1.189 -20.083 1.00 98.19 92 ALA A C 1
ATOM 698 O O . ALA A 1 92 ? 24.273 -0.933 -20.186 1.00 98.19 92 ALA A O 1
ATOM 699 N N . ALA A 1 93 ? 22.442 -1.958 -20.967 1.00 97.88 93 ALA A N 1
ATOM 700 C CA . ALA A 1 93 ? 23.139 -2.658 -22.038 1.00 97.88 93 ALA A CA 1
ATOM 701 C C . ALA A 1 93 ? 23.854 -1.748 -23.056 1.00 97.88 93 ALA A C 1
ATOM 703 O O . ALA A 1 93 ? 24.720 -2.205 -23.798 1.00 97.88 93 ALA A O 1
ATOM 704 N N . TYR A 1 94 ? 23.504 -0.459 -23.101 1.00 97.06 94 TYR A N 1
ATOM 705 C CA . TYR A 1 94 ? 24.178 0.554 -23.926 1.00 97.06 94 TYR A CA 1
ATOM 706 C C . TYR A 1 94 ? 25.031 1.526 -23.095 1.00 97.06 94 TYR A C 1
ATOM 708 O O . TYR A 1 94 ? 25.465 2.560 -23.606 1.00 97.06 94 TYR A O 1
ATOM 716 N N . ASP A 1 95 ? 25.216 1.249 -21.805 1.00 95.00 95 ASP A N 1
ATOM 717 C CA . ASP A 1 95 ? 26.034 2.037 -20.891 1.00 95.00 95 ASP A CA 1
ATOM 718 C C . ASP A 1 95 ? 27.325 1.284 -20.553 1.00 95.00 95 ASP A C 1
ATOM 720 O O . ASP A 1 95 ? 27.307 0.089 -20.287 1.00 95.00 95 ASP A O 1
ATOM 724 N N . SER A 1 96 ? 28.466 1.974 -20.550 1.00 90.75 96 SER A N 1
ATOM 725 C CA . SER A 1 96 ? 29.760 1.325 -20.302 1.00 90.75 96 SER A CA 1
ATOM 726 C C . SER A 1 96 ? 30.057 1.053 -18.823 1.00 90.75 96 SER A C 1
ATOM 728 O O . SER A 1 96 ? 31.076 0.435 -18.513 1.00 90.75 96 SER A O 1
ATOM 730 N N . GLU A 1 97 ? 29.255 1.599 -17.905 1.00 92.19 97 GLU A N 1
ATOM 731 C CA . GLU A 1 97 ? 29.473 1.487 -16.458 1.00 92.19 97 GLU A CA 1
ATOM 732 C C . GLU A 1 97 ? 28.338 0.758 -15.732 1.00 92.19 97 GLU A C 1
ATOM 734 O O . GLU A 1 97 ? 28.578 0.169 -14.674 1.00 92.19 97 GLU A O 1
ATOM 739 N N . ALA A 1 98 ? 27.114 0.810 -16.259 1.00 95.31 98 ALA A N 1
ATOM 740 C CA . ALA A 1 98 ? 25.971 0.141 -15.656 1.00 95.31 98 ALA A CA 1
ATOM 741 C C . ALA A 1 98 ? 26.045 -1.387 -15.797 1.00 95.31 98 ALA A C 1
ATOM 743 O O . ALA A 1 98 ? 26.656 -1.916 -16.719 1.00 95.31 98 ALA A O 1
ATOM 744 N N . ALA A 1 99 ? 25.384 -2.081 -14.871 1.00 96.75 99 ALA A N 1
ATOM 745 C CA . ALA A 1 99 ? 25.210 -3.527 -14.905 1.00 96.75 99 ALA A CA 1
ATOM 746 C C . ALA A 1 99 ? 23.724 -3.867 -14.792 1.00 96.75 99 ALA A C 1
ATOM 748 O O . ALA A 1 99 ? 22.990 -3.211 -14.040 1.00 96.75 99 ALA A O 1
ATOM 749 N N . GLY A 1 100 ? 23.292 -4.885 -15.529 1.00 97.44 100 GLY A N 1
ATOM 750 C CA . GLY A 1 100 ? 21.915 -5.371 -15.473 1.00 97.44 100 GLY A CA 1
ATOM 751 C C . GLY A 1 100 ? 21.579 -6.079 -14.157 1.00 97.44 100 GLY A C 1
ATOM 752 O O . GLY A 1 100 ? 22.450 -6.620 -13.476 1.00 97.44 100 GLY A O 1
ATOM 753 N N . VAL A 1 101 ? 20.297 -6.080 -13.801 1.00 97.62 101 VAL A N 1
ATOM 754 C CA . VAL A 1 101 ? 19.723 -6.819 -12.670 1.00 97.62 101 VAL A CA 1
ATOM 755 C C . VAL A 1 101 ? 19.529 -8.288 -13.038 1.00 97.62 10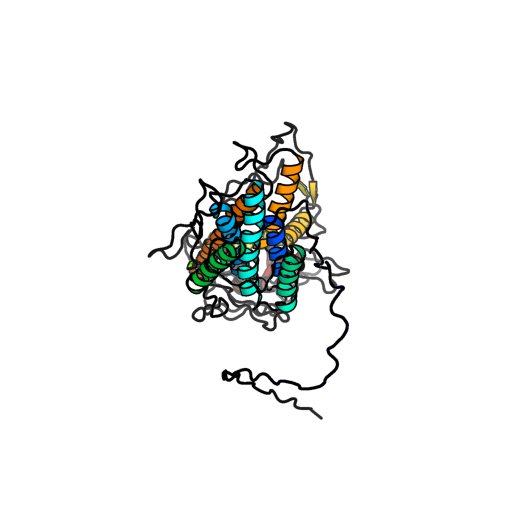1 VAL A C 1
ATOM 757 O O . VAL A 1 101 ? 19.945 -9.163 -12.280 1.00 97.62 101 VAL A O 1
ATOM 760 N N . PHE A 1 102 ? 18.920 -8.568 -14.195 1.00 97.94 102 PHE A N 1
ATOM 761 C CA . PHE A 1 102 ? 18.651 -9.928 -14.672 1.00 97.94 102 PHE A CA 1
ATOM 762 C C . PHE A 1 102 ? 19.546 -10.312 -15.853 1.00 97.94 102 PHE A C 1
ATOM 764 O O . PHE A 1 102 ? 20.037 -11.441 -15.914 1.00 97.94 102 PHE A O 1
ATOM 771 N N . VAL A 1 103 ? 19.769 -9.381 -16.781 1.00 97.62 103 VAL A N 1
ATOM 772 C CA . VAL A 1 103 ? 20.585 -9.558 -17.985 1.00 97.62 103 VAL A CA 1
ATOM 773 C C . VAL A 1 103 ? 21.686 -8.506 -18.014 1.00 97.62 103 VAL A C 1
ATOM 775 O O . VAL A 1 103 ? 21.425 -7.326 -18.218 1.00 97.62 103 VAL A O 1
ATOM 778 N N . ASP A 1 104 ? 22.927 -8.958 -17.851 1.00 96.31 104 ASP A N 1
ATOM 779 C CA . ASP A 1 104 ? 24.127 -8.121 -17.904 1.00 96.31 104 ASP A CA 1
ATOM 780 C C . ASP A 1 104 ? 24.867 -8.356 -19.231 1.00 96.31 104 ASP A C 1
ATOM 782 O O . ASP A 1 104 ? 25.701 -9.257 -19.360 1.00 96.31 104 ASP A O 1
ATOM 786 N N . GLU A 1 105 ? 24.492 -7.592 -20.258 1.00 92.62 105 GLU A N 1
ATOM 787 C CA . GLU A 1 105 ? 25.039 -7.674 -21.617 1.00 92.62 105 GLU A CA 1
ATOM 788 C C . GLU A 1 105 ? 25.407 -6.276 -22.122 1.00 92.62 105 GLU A C 1
ATOM 790 O O . GLU A 1 105 ? 24.617 -5.357 -21.972 1.00 92.62 105 GLU A O 1
ATOM 795 N N . GLU A 1 106 ? 26.556 -6.116 -22.783 1.00 92.12 106 GLU A N 1
ATOM 796 C CA . GLU A 1 106 ? 26.942 -4.860 -23.447 1.00 92.12 106 GLU A CA 1
ATOM 797 C C . GLU A 1 106 ? 26.713 -4.978 -24.963 1.00 92.12 106 GLU A C 1
ATOM 799 O O . GLU A 1 106 ? 27.225 -5.895 -25.614 1.00 92.12 106 GLU A O 1
ATOM 804 N N . VAL A 1 107 ? 25.967 -4.038 -25.543 1.00 91.62 107 VAL A N 1
ATOM 805 C CA . VAL A 1 107 ? 25.670 -3.956 -26.979 1.00 91.62 107 VAL A CA 1
ATOM 806 C C . VAL A 1 107 ? 25.923 -2.547 -27.519 1.00 91.62 107 VAL A C 1
ATOM 808 O O . VAL A 1 107 ? 26.131 -1.584 -26.789 1.00 91.62 107 VAL A O 1
ATOM 811 N N . GLY A 1 108 ? 25.897 -2.398 -28.845 1.00 84.62 108 GLY A N 1
ATOM 812 C CA . GLY A 1 108 ? 25.856 -1.070 -29.460 1.00 84.62 108 GLY A CA 1
ATOM 813 C C . GLY A 1 108 ? 27.160 -0.266 -29.388 1.00 84.62 108 GLY A C 1
ATOM 814 O O . GLY A 1 108 ? 27.122 0.936 -29.621 1.00 84.62 108 GLY A O 1
ATOM 815 N N . ALA A 1 109 ? 28.312 -0.907 -29.162 1.00 84.06 109 ALA A N 1
ATOM 816 C CA . ALA A 1 109 ? 29.628 -0.248 -29.099 1.00 84.06 109 ALA A CA 1
ATOM 817 C C . ALA A 1 109 ? 29.986 0.615 -30.335 1.00 84.06 109 ALA A C 1
ATOM 819 O O . ALA A 1 109 ? 30.837 1.499 -30.258 1.00 84.06 109 ALA A O 1
ATOM 820 N N . GLU A 1 110 ? 29.345 0.360 -31.480 1.00 87.62 110 GLU A N 1
ATOM 821 C CA . GLU A 1 110 ? 29.539 1.090 -32.742 1.00 87.62 110 GLU A CA 1
ATOM 822 C C . GLU A 1 110 ? 28.466 2.171 -33.001 1.00 87.62 110 GLU A C 1
ATOM 824 O O . GLU A 1 110 ? 28.494 2.825 -34.046 1.00 87.62 110 GLU A O 1
ATOM 829 N N . LEU A 1 111 ? 27.494 2.339 -32.098 1.00 91.50 111 LEU A N 1
ATOM 830 C CA . LEU A 1 111 ? 26.399 3.301 -32.234 1.00 91.50 111 LEU A CA 1
ATOM 831 C C . LEU A 1 111 ? 26.818 4.692 -31.743 1.00 91.50 111 LEU A C 1
ATOM 833 O O . LEU A 1 111 ? 27.539 4.838 -30.757 1.00 91.50 111 LEU A O 1
ATOM 837 N N . ASP A 1 112 ? 26.333 5.737 -32.414 1.00 92.50 112 ASP A N 1
ATOM 838 C CA . ASP A 1 112 ? 26.413 7.098 -31.885 1.00 92.50 112 ASP A CA 1
ATOM 839 C C . ASP A 1 112 ? 25.334 7.368 -30.818 1.00 92.50 112 ASP A C 1
ATOM 841 O O . ASP A 1 112 ? 24.409 6.583 -30.618 1.00 92.50 112 ASP A O 1
ATOM 845 N N . ALA A 1 113 ? 25.433 8.510 -30.133 1.00 88.19 113 ALA A N 1
ATOM 846 C CA . ALA A 1 113 ? 24.525 8.854 -29.038 1.00 88.19 113 ALA A CA 1
ATOM 847 C C . ALA A 1 113 ? 23.039 8.915 -29.452 1.00 88.19 113 ALA A C 1
ATOM 849 O O . ALA A 1 113 ? 22.170 8.548 -28.665 1.00 88.19 113 ALA A O 1
ATOM 850 N N . GLY A 1 114 ? 22.731 9.360 -30.676 1.00 89.19 114 GLY A N 1
ATOM 851 C CA . GLY A 1 114 ? 21.350 9.415 -31.162 1.00 89.19 114 GLY A CA 1
ATOM 852 C C . GLY A 1 114 ? 20.803 8.025 -31.481 1.00 89.19 114 GLY A C 1
ATOM 853 O O . GLY A 1 114 ? 19.637 7.737 -31.217 1.00 89.19 114 GLY A O 1
ATOM 854 N N . GLN A 1 115 ? 21.658 7.145 -32.000 1.00 94.12 115 GLN A N 1
ATOM 855 C CA . GLN A 1 115 ? 21.319 5.744 -32.237 1.00 94.12 115 GLN A CA 1
ATOM 856 C C . GLN A 1 115 ? 21.144 4.966 -30.929 1.00 94.12 115 GLN A C 1
ATOM 858 O O . GLN A 1 115 ? 20.215 4.171 -30.833 1.00 94.12 115 GLN A O 1
ATOM 863 N N . VAL A 1 1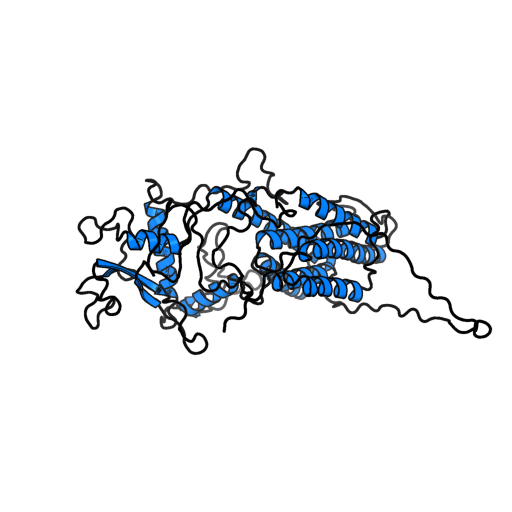16 ? 21.982 5.223 -29.919 1.00 95.69 116 VAL A N 1
ATOM 864 C CA . VAL A 1 116 ? 21.834 4.642 -28.574 1.00 95.69 116 VAL A CA 1
ATOM 865 C C . VAL A 1 116 ? 20.509 5.058 -27.941 1.00 95.69 116 VAL A C 1
ATOM 867 O O . VAL A 1 116 ? 19.806 4.203 -27.413 1.00 95.69 116 VAL A O 1
ATOM 870 N N . ALA A 1 117 ? 20.126 6.336 -28.028 1.00 93.44 117 ALA A N 1
ATOM 871 C CA . ALA A 1 117 ? 18.845 6.799 -27.493 1.00 93.44 117 ALA A CA 1
ATOM 872 C C . ALA A 1 117 ? 17.656 6.051 -28.127 1.00 93.44 117 ALA A C 1
ATOM 874 O O . ALA A 1 117 ? 16.832 5.487 -27.411 1.00 93.44 117 ALA A O 1
ATOM 875 N N . ALA A 1 118 ? 17.617 5.954 -29.461 1.00 95.06 118 ALA A N 1
ATOM 876 C CA . ALA A 1 118 ? 16.568 5.213 -30.165 1.00 95.06 118 ALA A CA 1
ATOM 877 C C . ALA A 1 118 ? 16.579 3.706 -29.835 1.00 95.06 118 ALA A C 1
ATOM 879 O O . ALA A 1 118 ? 15.523 3.097 -29.672 1.00 95.06 118 ALA A O 1
ATOM 880 N N . ALA A 1 119 ? 17.767 3.110 -29.706 1.00 97.75 119 ALA A N 1
ATOM 881 C CA . ALA A 1 119 ? 17.929 1.704 -29.359 1.00 97.75 119 ALA A CA 1
ATOM 882 C C . ALA A 1 119 ? 17.462 1.399 -27.926 1.00 97.75 119 ALA A C 1
ATOM 884 O O . ALA A 1 119 ? 16.786 0.397 -27.703 1.00 97.75 119 ALA A O 1
ATOM 885 N N . ARG A 1 120 ? 17.749 2.280 -26.960 1.00 97.75 120 ARG A N 1
ATOM 886 C CA . ARG A 1 120 ? 17.222 2.171 -25.593 1.00 97.75 120 ARG A CA 1
ATOM 887 C C . ARG A 1 120 ? 15.699 2.219 -25.594 1.00 97.75 120 ARG A C 1
ATOM 889 O O . ARG A 1 120 ? 15.074 1.333 -25.024 1.00 97.75 120 ARG A O 1
ATOM 896 N N . GLU A 1 121 ? 15.102 3.184 -26.293 1.00 97.81 121 GLU A N 1
ATOM 897 C CA . GLU A 1 121 ? 13.641 3.293 -26.378 1.00 97.81 121 GLU A CA 1
ATOM 898 C C . GLU A 1 121 ? 12.976 2.030 -26.936 1.00 97.81 121 GLU A C 1
ATOM 900 O O . GLU A 1 121 ? 11.959 1.576 -26.409 1.00 97.81 121 GLU A O 1
ATOM 905 N N . GLU A 1 122 ? 13.538 1.453 -27.998 1.00 98.50 122 GLU A N 1
ATOM 906 C CA . GLU A 1 122 ? 13.010 0.232 -28.604 1.00 98.50 122 GLU A CA 1
ATOM 907 C C . GLU A 1 122 ? 13.191 -0.972 -27.671 1.00 98.50 122 GLU A C 1
ATOM 909 O O . GLU A 1 122 ? 12.215 -1.654 -27.365 1.00 98.50 122 GLU A O 1
ATOM 914 N N . ALA A 1 123 ? 14.399 -1.205 -27.148 1.00 98.81 123 ALA A N 1
ATOM 915 C CA . ALA A 1 123 ? 14.669 -2.338 -26.263 1.00 98.81 123 ALA A CA 1
ATOM 916 C C . ALA A 1 123 ? 13.822 -2.300 -24.979 1.00 98.81 123 ALA A C 1
ATOM 918 O O . ALA A 1 123 ? 13.222 -3.313 -24.614 1.00 98.81 123 ALA A O 1
ATOM 919 N N . MET A 1 124 ? 13.707 -1.131 -24.339 1.00 98.88 124 MET A N 1
ATOM 920 C CA . MET A 1 124 ? 12.865 -0.932 -23.153 1.00 98.88 124 MET A CA 1
ATOM 921 C C . MET A 1 124 ? 11.397 -1.232 -23.455 1.00 98.88 124 MET A C 1
ATOM 923 O O . MET A 1 124 ? 10.722 -1.861 -22.644 1.00 98.88 124 MET A O 1
ATOM 927 N N . SER A 1 125 ? 10.919 -0.845 -24.643 1.00 98.88 125 SER A N 1
ATOM 928 C CA . SER A 1 125 ? 9.528 -1.072 -25.034 1.00 98.88 125 SER A CA 1
ATOM 929 C C . SER A 1 125 ? 9.201 -2.537 -25.248 1.00 98.88 125 SER A C 1
ATOM 931 O O . SER A 1 125 ? 8.194 -3.011 -24.735 1.00 98.88 125 SER A O 1
ATOM 933 N N . TYR A 1 126 ? 10.065 -3.284 -25.937 1.00 98.88 126 TYR A N 1
ATOM 934 C CA . TYR A 1 126 ? 9.863 -4.726 -26.073 1.00 98.88 126 TYR A CA 1
ATOM 935 C C . TYR A 1 126 ? 9.983 -5.448 -24.726 1.00 98.88 126 TYR A C 1
ATOM 937 O O . TYR A 1 126 ? 9.188 -6.351 -24.468 1.00 98.88 126 TYR A O 1
ATOM 945 N N . ALA A 1 127 ? 10.911 -5.041 -23.851 1.00 98.94 127 ALA A N 1
ATOM 946 C CA . ALA A 1 127 ? 11.039 -5.628 -22.518 1.00 98.94 127 ALA A CA 1
ATOM 947 C C . ALA A 1 127 ? 9.762 -5.423 -21.685 1.00 98.94 127 ALA A C 1
ATOM 949 O O . ALA A 1 127 ? 9.148 -6.394 -21.238 1.00 98.94 127 ALA A O 1
ATOM 950 N N . ALA A 1 128 ? 9.322 -4.170 -21.533 1.00 98.88 128 ALA A N 1
ATOM 951 C CA . ALA A 1 128 ? 8.127 -3.828 -20.771 1.00 98.88 128 ALA A CA 1
ATOM 952 C C . ALA A 1 128 ? 6.867 -4.469 -21.371 1.00 98.88 128 ALA A C 1
ATOM 954 O O . ALA A 1 128 ? 6.131 -5.138 -20.650 1.00 98.88 128 ALA A O 1
ATOM 955 N N . TYR A 1 129 ? 6.657 -4.361 -22.687 1.00 98.81 129 TYR A N 1
ATOM 956 C CA . TYR A 1 129 ? 5.505 -4.950 -23.376 1.00 98.81 129 TYR A CA 1
ATOM 957 C C . TYR A 1 129 ? 5.365 -6.449 -23.101 1.00 98.81 129 TYR A C 1
ATOM 959 O O . TYR A 1 129 ? 4.305 -6.915 -22.691 1.00 98.81 129 TYR A O 1
ATOM 967 N N . ARG A 1 130 ? 6.442 -7.219 -23.304 1.00 98.81 130 ARG A N 1
ATOM 968 C CA . ARG A 1 130 ? 6.414 -8.679 -23.152 1.00 98.81 130 ARG A CA 1
ATOM 969 C C . ARG A 1 130 ? 6.163 -9.102 -21.713 1.00 98.81 130 ARG A C 1
ATOM 971 O O . ARG A 1 130 ? 5.382 -10.022 -21.497 1.00 98.81 130 ARG A O 1
ATOM 978 N N . ILE A 1 131 ? 6.798 -8.426 -20.754 1.00 98.81 131 ILE A N 1
ATOM 979 C CA . ILE A 1 131 ? 6.562 -8.680 -19.332 1.00 98.81 131 ILE A CA 1
ATOM 980 C C . ILE A 1 131 ? 5.091 -8.403 -19.025 1.00 98.81 131 ILE A C 1
ATOM 982 O O . ILE A 1 131 ? 4.385 -9.295 -18.575 1.00 98.81 131 ILE A O 1
ATOM 986 N N . LEU A 1 132 ? 4.607 -7.197 -19.313 1.00 98.50 132 LEU A N 1
ATOM 987 C CA . LEU A 1 132 ? 3.286 -6.748 -18.879 1.00 98.50 132 LEU A CA 1
ATOM 988 C C . LEU A 1 132 ? 2.145 -7.515 -19.539 1.00 98.50 132 LEU A C 1
ATOM 990 O O . LEU A 1 132 ? 1.193 -7.867 -18.850 1.00 98.50 132 LEU A O 1
ATOM 994 N N . VAL A 1 133 ? 2.251 -7.842 -20.830 1.00 98.00 133 VAL A N 1
ATOM 995 C CA . VAL A 1 133 ? 1.247 -8.687 -21.489 1.00 98.00 133 VAL A CA 1
ATOM 996 C C . VAL A 1 133 ? 1.137 -10.028 -20.768 1.00 98.00 133 VAL A C 1
ATOM 998 O O . VAL A 1 133 ? 0.036 -10.406 -20.386 1.00 98.00 133 VAL A O 1
ATOM 1001 N N . GLU A 1 134 ? 2.251 -10.714 -20.494 1.00 97.31 134 GLU A N 1
ATOM 1002 C CA . GLU A 1 134 ? 2.214 -11.995 -19.772 1.00 97.31 134 GLU A CA 1
ATOM 1003 C C . GLU A 1 134 ? 1.588 -11.846 -18.373 1.00 97.31 134 GLU A C 1
ATOM 1005 O O . GLU A 1 134 ? 0.784 -12.679 -17.956 1.00 97.31 134 GLU A O 1
ATOM 1010 N N . ARG A 1 135 ? 1.904 -10.754 -17.662 1.00 95.25 135 ARG A N 1
ATOM 1011 C CA . ARG A 1 135 ? 1.413 -10.491 -16.299 1.00 95.25 135 ARG A CA 1
ATOM 1012 C C . ARG A 1 135 ? -0.076 -10.195 -16.211 1.00 95.25 135 ARG A C 1
ATOM 1014 O O . ARG A 1 135 ? -0.694 -10.617 -15.237 1.00 95.25 135 ARG A O 1
ATOM 1021 N N . TYR A 1 136 ? -0.633 -9.495 -17.195 1.00 95.25 136 TYR A N 1
ATOM 1022 C CA . TYR A 1 136 ? -2.029 -9.055 -17.176 1.00 95.25 136 TYR A CA 1
ATOM 1023 C C . TYR A 1 136 ? -2.965 -9.923 -18.023 1.00 95.25 136 TYR A C 1
ATOM 1025 O O . TYR A 1 136 ? -4.178 -9.785 -17.911 1.00 95.25 136 TYR A O 1
ATOM 1033 N N . LEU A 1 137 ? -2.449 -10.885 -18.796 1.00 93.38 137 LEU A N 1
ATOM 1034 C CA . LEU A 1 137 ? -3.270 -11.907 -19.457 1.00 93.38 137 LEU A CA 1
ATOM 1035 C C . LEU A 1 137 ? -4.258 -12.652 -18.529 1.00 93.38 137 LEU A C 1
ATOM 1037 O O . LEU A 1 137 ? -5.358 -12.953 -18.997 1.00 93.38 137 LEU A O 1
ATOM 1041 N N . PRO A 1 138 ? -3.923 -12.984 -17.262 1.00 88.94 138 PRO A N 1
ATOM 1042 C CA . PRO A 1 138 ? -4.865 -13.625 -16.343 1.00 88.94 138 PRO A CA 1
ATOM 1043 C C . PRO A 1 138 ? -5.747 -12.644 -15.545 1.00 88.94 138 PRO A C 1
ATOM 1045 O O . PRO A 1 138 ? -6.535 -13.108 -14.721 1.00 88.94 138 PRO A O 1
ATOM 1048 N N . SER A 1 139 ? -5.621 -11.327 -15.752 1.00 87.00 139 SER A N 1
ATOM 1049 C CA . SER A 1 139 ? -6.417 -10.307 -15.050 1.00 87.00 139 SER A CA 1
ATOM 1050 C C . SER A 1 139 ? -7.913 -10.400 -15.413 1.00 87.00 139 SER A C 1
ATOM 1052 O O . SER A 1 139 ? -8.243 -10.799 -16.536 1.00 87.00 139 SER A O 1
ATOM 1054 N N . PRO A 1 140 ? -8.848 -10.011 -14.521 1.00 82.38 140 PRO A N 1
ATOM 1055 C CA . PRO A 1 140 ? -10.277 -9.954 -14.840 1.00 82.38 140 PRO A CA 1
ATOM 1056 C C . PRO A 1 140 ? -10.585 -9.078 -16.058 1.00 82.38 140 PRO A C 1
ATOM 1058 O O . PRO A 1 140 ? -11.431 -9.447 -16.871 1.00 82.38 140 PRO A O 1
ATOM 1061 N N . GLU A 1 141 ? -9.854 -7.971 -16.215 1.00 86.31 141 GLU A N 1
ATOM 1062 C CA . GLU A 1 141 ? -9.998 -7.014 -17.320 1.00 86.31 141 GLU A CA 1
ATOM 1063 C C . GLU A 1 141 ? -8.846 -7.141 -18.336 1.00 86.31 141 GLU A C 1
ATOM 1065 O O . GLU A 1 141 ? -8.399 -6.163 -18.941 1.00 86.31 141 GLU A O 1
ATOM 1070 N N . ALA A 1 142 ? -8.352 -8.369 -18.550 1.00 89.31 142 ALA A N 1
ATOM 1071 C CA . ALA A 1 142 ? -7.227 -8.650 -19.445 1.00 89.31 142 ALA A CA 1
ATOM 1072 C C . ALA A 1 142 ? -7.413 -8.096 -20.868 1.00 89.31 142 ALA A C 1
ATOM 1074 O O . ALA A 1 142 ? -6.441 -7.653 -21.476 1.00 89.31 142 ALA A O 1
ATOM 1075 N N . GLU A 1 143 ? -8.636 -8.104 -21.417 1.00 92.38 143 GLU A N 1
ATOM 1076 C CA . GLU A 1 143 ? -8.899 -7.548 -22.754 1.00 92.38 143 GLU A CA 1
ATOM 1077 C C . GLU A 1 143 ? -8.571 -6.052 -22.806 1.00 92.38 143 GLU A C 1
ATOM 1079 O O . GLU A 1 143 ? -7.892 -5.608 -23.732 1.00 92.38 143 GLU A O 1
ATOM 1084 N N . GLU A 1 144 ? -8.998 -5.284 -21.803 1.00 92.19 144 GLU A N 1
ATOM 1085 C CA . GLU A 1 144 ? -8.723 -3.852 -21.733 1.00 92.19 144 GLU A CA 1
ATOM 1086 C C . GLU A 1 144 ? -7.237 -3.589 -21.468 1.00 92.19 144 GLU A C 1
ATOM 1088 O O . GLU A 1 144 ? -6.609 -2.838 -22.218 1.00 92.19 144 GLU A O 1
ATOM 1093 N N . ALA A 1 145 ? -6.651 -4.251 -20.464 1.00 92.31 145 ALA A N 1
ATOM 1094 C CA . ALA A 1 145 ? -5.247 -4.065 -20.103 1.00 92.31 145 ALA A CA 1
ATOM 1095 C C . ALA A 1 145 ? -4.300 -4.402 -21.271 1.00 92.31 145 ALA A C 1
ATOM 1097 O O . ALA A 1 145 ? -3.430 -3.606 -21.622 1.00 92.31 145 ALA A O 1
ATOM 1098 N N . VAL A 1 146 ? -4.492 -5.547 -21.936 1.00 95.19 146 VAL A N 1
ATOM 1099 C CA . VAL A 1 146 ? -3.647 -5.958 -23.071 1.00 95.19 146 VAL A CA 1
ATOM 1100 C C . VAL A 1 146 ? -3.866 -5.058 -24.289 1.00 95.19 146 VAL A C 1
ATOM 1102 O O . VAL A 1 146 ? -2.895 -4.729 -24.968 1.00 95.19 146 VAL A O 1
ATOM 1105 N N . THR A 1 147 ? -5.097 -4.598 -24.542 1.00 95.94 147 THR A N 1
ATOM 1106 C CA . THR A 1 147 ? -5.368 -3.649 -25.638 1.00 95.94 147 THR A CA 1
ATOM 1107 C C . THR A 1 147 ? -4.630 -2.327 -25.427 1.00 95.94 147 THR A C 1
ATOM 1109 O O . THR A 1 147 ? -4.034 -1.812 -26.366 1.00 95.94 147 THR A O 1
ATOM 1112 N N . GLN A 1 148 ? -4.589 -1.798 -24.201 1.00 95.44 148 GLN A N 1
ATOM 1113 C CA . GLN A 1 148 ? -3.847 -0.566 -23.907 1.00 95.44 148 GLN A CA 1
ATOM 1114 C C . GLN A 1 148 ? -2.330 -0.732 -24.119 1.00 95.44 148 GLN A C 1
ATOM 1116 O O . GLN A 1 148 ? -1.677 0.159 -24.666 1.00 95.44 148 GLN A O 1
ATOM 1121 N N . LEU A 1 149 ? -1.764 -1.886 -23.744 1.00 97.50 149 LEU A N 1
ATOM 1122 C CA . LEU A 1 149 ? -0.351 -2.208 -23.994 1.00 97.50 149 LEU A CA 1
ATOM 1123 C C . LEU A 1 149 ? -0.053 -2.347 -25.498 1.00 97.50 149 LEU A C 1
ATOM 1125 O O . LEU A 1 149 ? 0.994 -1.904 -25.978 1.00 97.50 149 LEU A O 1
ATOM 1129 N N . ASP A 1 150 ? -0.981 -2.945 -26.245 1.00 97.38 150 ASP A N 1
ATOM 1130 C CA . ASP A 1 150 ? -0.920 -3.070 -27.699 1.00 97.38 150 ASP A CA 1
ATOM 1131 C C . ASP A 1 150 ? -0.966 -1.703 -28.401 1.00 97.38 150 ASP A C 1
ATOM 1133 O O . ASP A 1 150 ? -0.140 -1.428 -29.277 1.00 97.38 150 ASP A O 1
ATOM 1137 N N . ASP A 1 151 ? -1.888 -0.835 -27.983 1.00 96.25 151 ASP A N 1
ATOM 1138 C CA . ASP A 1 151 ? -2.055 0.519 -28.512 1.00 96.25 151 ASP A CA 1
ATOM 1139 C C . ASP A 1 151 ? -0.816 1.390 -28.251 1.00 96.25 151 ASP A C 1
ATOM 1141 O O . ASP A 1 151 ? -0.452 2.221 -29.092 1.00 96.25 151 ASP A O 1
ATOM 1145 N N . LEU A 1 152 ? -0.128 1.188 -27.119 1.00 97.56 152 LEU A N 1
ATOM 1146 C CA . LEU A 1 152 ? 1.129 1.876 -26.827 1.00 97.56 152 LEU A CA 1
ATOM 1147 C C . LEU A 1 152 ? 2.242 1.451 -27.798 1.00 97.56 152 LEU A C 1
ATOM 1149 O O . LEU A 1 152 ? 2.917 2.313 -28.361 1.00 97.56 152 LEU A O 1
ATOM 1153 N N . MET A 1 153 ? 2.407 0.151 -28.064 1.00 98.12 153 MET A N 1
ATOM 1154 C CA . MET A 1 153 ? 3.370 -0.328 -29.070 1.00 98.12 153 MET A CA 1
ATOM 1155 C C . MET A 1 153 ? 3.076 0.241 -30.463 1.00 98.12 153 MET A C 1
ATOM 1157 O O . MET A 1 153 ? 3.996 0.698 -31.148 1.00 98.12 153 MET A O 1
ATOM 1161 N N . ASP A 1 154 ? 1.802 0.269 -30.860 1.00 95.62 154 ASP A N 1
ATOM 1162 C CA . ASP A 1 154 ? 1.374 0.817 -32.149 1.00 95.62 154 ASP A CA 1
ATOM 1163 C C . ASP A 1 154 ? 1.648 2.334 -32.228 1.00 95.62 154 ASP A C 1
ATOM 1165 O O . ASP A 1 154 ? 2.190 2.821 -33.223 1.00 95.62 154 ASP A O 1
ATOM 1169 N N . THR A 1 155 ? 1.369 3.073 -31.151 1.00 94.81 155 THR A N 1
ATOM 1170 C CA . THR A 1 155 ? 1.644 4.515 -31.010 1.00 94.81 155 THR A CA 1
ATOM 1171 C C . THR A 1 155 ? 3.142 4.844 -31.052 1.00 94.81 155 THR A C 1
ATOM 1173 O O . THR A 1 155 ? 3.540 5.921 -31.506 1.00 94.81 155 THR A O 1
ATOM 1176 N N . LEU A 1 156 ? 3.988 3.917 -30.601 1.00 95.62 156 LEU A N 1
ATOM 1177 C CA . LEU A 1 156 ? 5.449 4.012 -30.656 1.00 95.62 156 LEU A CA 1
ATOM 1178 C C . LEU A 1 156 ? 6.041 3.512 -31.984 1.00 95.62 156 LEU A C 1
ATOM 1180 O O . LEU A 1 156 ? 7.246 3.674 -32.210 1.00 95.62 156 LEU A O 1
ATOM 1184 N N . CYS A 1 157 ? 5.195 2.980 -32.873 1.00 95.81 157 CYS A N 1
ATOM 1185 C CA . CYS A 1 157 ? 5.544 2.405 -34.169 1.00 95.81 157 CYS A CA 1
ATOM 1186 C C . CYS A 1 157 ? 6.396 1.128 -34.099 1.00 95.81 157 CYS A C 1
ATOM 1188 O O . CYS A 1 157 ? 7.212 0.882 -34.994 1.00 95.81 157 CYS A O 1
ATOM 1190 N N . TYR A 1 158 ? 6.208 0.304 -33.066 1.00 96.88 158 TYR A N 1
ATOM 1191 C CA . TYR A 1 158 ? 6.909 -0.971 -32.911 1.00 96.88 158 TYR A CA 1
ATOM 1192 C C . TYR A 1 158 ? 6.048 -2.164 -33.342 1.00 96.88 158 TYR A C 1
ATOM 1194 O O . TYR A 1 158 ? 4.882 -2.287 -32.976 1.00 96.88 158 TYR A O 1
ATOM 1202 N N . ASP A 1 159 ? 6.635 -3.075 -34.124 1.00 96.69 159 ASP A N 1
ATOM 1203 C CA . ASP A 1 159 ? 5.955 -4.273 -34.622 1.00 96.69 159 ASP A CA 1
ATOM 1204 C C . ASP A 1 159 ? 5.894 -5.369 -33.548 1.00 96.69 159 ASP A C 1
ATOM 1206 O O . ASP A 1 159 ? 6.837 -6.133 -33.329 1.00 96.69 159 ASP A O 1
ATOM 1210 N N . ARG A 1 160 ? 4.724 -5.503 -32.922 1.00 96.62 160 ARG A N 1
ATOM 1211 C CA . ARG A 1 160 ? 4.432 -6.507 -31.887 1.00 96.62 160 ARG A CA 1
ATOM 1212 C C . ARG A 1 160 ? 4.670 -7.955 -32.333 1.00 96.62 160 ARG A C 1
ATOM 1214 O O . ARG A 1 160 ? 4.834 -8.831 -31.479 1.00 96.62 160 ARG A O 1
ATOM 1221 N N . SER A 1 161 ? 4.720 -8.234 -33.639 1.00 96.94 161 SER A N 1
ATOM 1222 C CA . SER A 1 161 ? 5.017 -9.572 -34.165 1.00 96.94 161 SER A CA 1
ATOM 1223 C C . SER A 1 161 ? 6.501 -9.956 -34.073 1.00 96.94 161 SER A C 1
ATOM 1225 O O . SER A 1 161 ? 6.841 -11.131 -34.229 1.00 96.94 161 SER A O 1
ATOM 1227 N N . VAL A 1 162 ? 7.391 -9.006 -33.762 1.00 97.94 162 VAL A N 1
ATOM 1228 C CA . VAL A 1 162 ? 8.814 -9.277 -33.533 1.00 97.94 162 VAL A CA 1
ATOM 1229 C C . VAL A 1 162 ? 9.006 -9.928 -32.163 1.00 97.94 162 VAL A C 1
ATOM 1231 O O . VAL A 1 162 ? 9.022 -9.269 -31.125 1.00 97.94 162 VAL A O 1
ATOM 1234 N N . THR A 1 163 ? 9.181 -11.247 -32.164 1.00 97.50 163 THR A N 1
ATOM 1235 C CA . THR A 1 163 ? 9.406 -12.066 -30.957 1.00 97.50 163 THR A CA 1
ATOM 1236 C C . THR A 1 163 ? 10.804 -12.686 -30.907 1.00 97.50 163 THR A C 1
ATOM 1238 O O . THR A 1 163 ? 11.062 -13.539 -30.065 1.00 97.50 163 THR A O 1
ATOM 1241 N N . THR A 1 164 ? 11.691 -12.349 -31.852 1.00 97.75 164 THR A N 1
ATOM 1242 C CA . THR A 1 164 ? 13.049 -12.911 -31.865 1.00 97.75 164 THR A CA 1
ATOM 1243 C C . THR A 1 164 ? 13.800 -12.480 -30.616 1.00 97.75 164 THR A C 1
ATOM 1245 O O . THR A 1 164 ? 13.715 -11.320 -30.222 1.00 97.75 164 THR A O 1
ATOM 1248 N N . ILE A 1 165 ? 14.539 -13.416 -30.034 1.00 97.62 165 ILE A N 1
ATOM 1249 C CA . ILE A 1 165 ? 15.473 -13.190 -28.930 1.00 97.62 165 ILE A CA 1
ATOM 1250 C C . ILE A 1 165 ? 16.929 -13.221 -29.419 1.00 97.62 165 ILE A C 1
ATOM 1252 O O . ILE A 1 165 ? 17.840 -12.776 -28.732 1.00 97.62 165 ILE A O 1
ATOM 1256 N N . ASP A 1 166 ? 17.177 -13.710 -30.633 1.00 95.25 166 ASP A N 1
ATOM 1257 C CA . ASP A 1 166 ? 18.527 -13.833 -31.176 1.00 95.25 166 ASP A CA 1
ATOM 1258 C C . ASP A 1 166 ? 19.003 -12.530 -31.838 1.00 95.25 166 ASP A C 1
ATOM 1260 O O . ASP A 1 166 ? 18.277 -11.921 -32.630 1.00 95.25 166 ASP A O 1
ATOM 1264 N N . GLY A 1 167 ? 20.265 -12.169 -31.585 1.00 93.00 167 GLY A N 1
ATOM 1265 C CA . GLY A 1 167 ? 20.969 -11.051 -32.224 1.00 93.00 167 GLY A CA 1
ATOM 1266 C C . GLY A 1 167 ? 20.940 -9.735 -31.441 1.00 93.00 167 GLY A C 1
ATOM 1267 O O . GLY A 1 167 ? 20.339 -9.630 -30.375 1.00 93.00 167 GLY A O 1
ATOM 1268 N N . ASP A 1 168 ? 21.593 -8.718 -32.006 1.00 92.38 168 ASP A N 1
ATOM 1269 C CA . ASP A 1 168 ? 21.872 -7.446 -31.317 1.00 92.38 168 ASP A CA 1
ATOM 1270 C C . ASP A 1 168 ? 20.871 -6.332 -31.671 1.00 92.38 168 ASP A C 1
ATOM 1272 O O . ASP A 1 168 ? 21.125 -5.158 -31.407 1.00 92.38 168 ASP A O 1
ATOM 1276 N N . SER A 1 169 ? 19.743 -6.654 -32.320 1.00 96.25 169 SER A N 1
ATOM 1277 C CA . SER A 1 169 ? 18.717 -5.634 -32.556 1.00 96.25 169 SER A CA 1
ATOM 1278 C C . SER A 1 169 ? 18.062 -5.232 -31.232 1.00 96.25 169 SER A C 1
ATOM 1280 O O . SER A 1 169 ? 17.827 -6.112 -30.399 1.00 96.25 169 SER A O 1
ATOM 1282 N N . PRO A 1 170 ? 17.670 -3.961 -31.046 1.00 98.19 170 PRO A N 1
ATOM 1283 C CA . PRO A 1 170 ? 17.055 -3.517 -29.798 1.00 98.19 170 PRO A CA 1
ATOM 1284 C C . PRO A 1 170 ? 15.816 -4.329 -29.399 1.00 98.19 170 PRO A C 1
ATOM 1286 O O . PRO A 1 170 ? 15.712 -4.765 -28.257 1.00 98.19 170 PRO A O 1
ATOM 1289 N N . ALA A 1 171 ? 14.941 -4.653 -30.359 1.00 98.56 171 ALA A N 1
ATOM 1290 C CA . ALA A 1 171 ? 13.806 -5.547 -30.128 1.00 98.56 171 ALA A CA 1
ATOM 1291 C C . ALA A 1 171 ? 14.214 -6.947 -29.631 1.00 98.56 171 ALA A C 1
ATOM 1293 O O . ALA A 1 171 ? 13.528 -7.532 -28.795 1.00 98.56 171 ALA A O 1
ATOM 1294 N N . ALA A 1 172 ? 15.338 -7.486 -30.121 1.00 98.44 172 ALA A N 1
ATOM 1295 C CA . ALA A 1 172 ? 15.814 -8.811 -29.725 1.00 98.44 172 ALA A CA 1
ATOM 1296 C C . ALA A 1 172 ? 16.366 -8.804 -28.299 1.00 98.44 172 ALA A C 1
ATOM 1298 O O . ALA A 1 172 ? 16.054 -9.703 -27.521 1.00 98.44 172 ALA A O 1
ATOM 1299 N N . LEU A 1 173 ? 17.121 -7.758 -27.950 1.00 98.62 173 LEU A N 1
ATOM 1300 C CA . LEU A 1 173 ? 17.571 -7.515 -26.583 1.00 98.62 173 LEU A CA 1
ATOM 1301 C C . LEU A 1 173 ? 16.378 -7.374 -25.624 1.00 98.62 173 LEU A C 1
ATOM 1303 O O . LEU A 1 173 ? 16.323 -8.078 -24.621 1.00 98.62 173 LEU A O 1
ATOM 1307 N N . GLY A 1 174 ? 15.394 -6.531 -25.956 1.00 98.81 174 GLY A N 1
ATOM 1308 C CA . GLY A 1 174 ? 14.200 -6.343 -25.127 1.00 98.81 174 GLY A CA 1
ATOM 1309 C C . GLY A 1 174 ? 13.416 -7.640 -24.906 1.00 98.81 174 GLY A C 1
ATOM 1310 O O . GLY A 1 174 ? 13.064 -7.971 -23.776 1.00 98.81 174 GLY A O 1
ATOM 1311 N N . ASN A 1 175 ? 13.211 -8.431 -25.966 1.00 98.88 175 ASN A N 1
ATOM 1312 C CA . ASN A 1 175 ? 12.565 -9.740 -25.854 1.00 98.88 175 ASN A CA 1
ATOM 1313 C C . ASN A 1 175 ? 13.376 -10.727 -24.983 1.00 98.88 175 ASN A C 1
ATOM 1315 O O . ASN A 1 175 ? 12.768 -11.457 -24.204 1.00 98.88 175 ASN A O 1
ATOM 1319 N N . ARG A 1 176 ? 14.720 -10.752 -25.074 1.00 98.50 176 ARG A N 1
ATOM 1320 C CA . ARG A 1 176 ? 15.579 -11.594 -24.205 1.00 98.50 176 ARG A CA 1
ATOM 1321 C C . ARG A 1 176 ? 15.466 -11.228 -22.737 1.00 98.50 176 ARG A C 1
ATOM 1323 O O . ARG A 1 176 ? 15.376 -12.113 -21.887 1.00 98.50 176 ARG A O 1
ATOM 1330 N N . ILE A 1 177 ? 15.496 -9.931 -22.446 1.00 98.88 177 ILE A N 1
ATOM 1331 C CA . ILE A 1 177 ? 15.359 -9.412 -21.086 1.00 98.88 177 ILE A CA 1
ATOM 1332 C C . ILE A 1 177 ? 14.015 -9.854 -20.506 1.00 98.88 177 ILE A C 1
ATOM 1334 O O . ILE A 1 177 ? 13.974 -10.452 -19.431 1.00 98.88 177 ILE A O 1
ATOM 1338 N N . ALA A 1 178 ? 12.928 -9.648 -21.253 1.00 98.88 178 ALA A N 1
ATOM 1339 C CA . ALA A 1 178 ? 11.605 -10.087 -20.832 1.00 98.88 178 ALA A CA 1
ATOM 1340 C C . ALA A 1 178 ? 11.525 -11.601 -20.614 1.00 98.88 178 ALA A C 1
ATOM 1342 O O . ALA A 1 178 ? 11.029 -12.033 -19.578 1.00 98.88 178 ALA A O 1
ATOM 1343 N N . GLU A 1 179 ? 12.035 -12.410 -21.547 1.00 98.75 179 GLU A N 1
ATOM 1344 C CA . GLU A 1 179 ? 12.056 -13.869 -21.400 1.00 98.75 179 GLU A CA 1
ATOM 1345 C C . GLU A 1 179 ? 12.809 -14.288 -20.130 1.00 98.75 179 GLU A C 1
ATOM 1347 O O . GLU A 1 179 ? 12.312 -15.111 -19.362 1.00 98.75 179 GLU A O 1
ATOM 1352 N N . THR A 1 180 ? 13.966 -13.678 -19.864 1.00 98.75 180 THR A N 1
ATOM 1353 C CA . THR A 1 180 ? 14.779 -13.973 -18.677 1.00 98.75 180 THR A CA 1
ATOM 1354 C C . THR A 1 180 ? 14.020 -13.665 -17.386 1.00 98.75 180 THR A C 1
ATOM 1356 O O . THR A 1 180 ? 13.976 -14.503 -16.483 1.00 98.75 180 THR A O 1
ATOM 1359 N N . ILE A 1 181 ? 13.372 -12.499 -17.311 1.00 98.81 181 ILE A N 1
ATOM 1360 C CA . ILE A 1 181 ? 12.584 -12.072 -16.146 1.00 98.81 181 ILE A CA 1
ATOM 1361 C C . ILE A 1 181 ? 11.350 -12.961 -15.946 1.00 98.81 181 ILE A C 1
ATOM 1363 O O . ILE A 1 181 ? 11.063 -13.386 -14.826 1.00 98.81 181 ILE A O 1
ATOM 1367 N N . LEU A 1 182 ? 10.623 -13.280 -17.018 1.00 98.62 182 LEU A N 1
ATOM 1368 C CA . LEU A 1 182 ? 9.445 -14.146 -16.952 1.00 98.62 182 LEU A CA 1
ATOM 1369 C C . LEU A 1 182 ? 9.817 -15.562 -16.500 1.00 98.62 182 LEU A C 1
ATOM 1371 O O . LEU A 1 182 ? 9.160 -16.112 -15.619 1.00 98.62 182 LEU A O 1
ATOM 1375 N N . VAL A 1 183 ? 10.911 -16.127 -17.023 1.00 98.38 183 VAL A N 1
ATOM 1376 C CA . VAL A 1 183 ? 11.418 -17.439 -16.594 1.00 98.38 183 VAL A CA 1
ATOM 1377 C C . VAL A 1 183 ? 11.856 -17.420 -15.131 1.00 98.38 183 VAL A C 1
ATOM 1379 O O . VAL A 1 183 ? 11.518 -18.349 -14.397 1.00 98.38 183 VAL A O 1
ATOM 1382 N N . ALA A 1 184 ? 12.569 -16.379 -14.686 1.00 97.69 184 ALA A N 1
ATOM 1383 C CA . ALA A 1 184 ? 12.956 -16.234 -13.283 1.00 97.69 184 ALA A CA 1
ATOM 1384 C C . ALA A 1 184 ? 11.721 -16.206 -12.365 1.00 97.69 184 ALA A C 1
ATOM 1386 O O . ALA A 1 184 ? 11.678 -16.923 -11.361 1.00 97.69 184 ALA A O 1
ATOM 1387 N N . GLY A 1 185 ? 10.685 -15.466 -12.773 1.00 96.69 185 GLY A N 1
ATOM 1388 C CA . GLY A 1 185 ? 9.436 -15.311 -12.035 1.00 96.69 185 GLY A CA 1
ATOM 1389 C C . GLY A 1 185 ? 8.659 -16.608 -11.782 1.00 96.69 185 GLY A C 1
ATOM 1390 O O . GLY A 1 185 ? 7.983 -16.724 -10.765 1.00 96.69 185 GLY A O 1
ATOM 1391 N N . LEU A 1 186 ? 8.812 -17.628 -12.632 1.00 96.69 186 LEU A N 1
ATOM 1392 C CA . LEU A 1 186 ? 8.173 -18.937 -12.426 1.00 96.69 186 LEU A CA 1
ATOM 1393 C C . LEU A 1 186 ? 8.739 -19.713 -11.227 1.00 96.69 186 LEU A C 1
ATOM 1395 O O . LEU A 1 186 ? 8.123 -20.677 -10.769 1.00 96.69 186 LEU A O 1
ATOM 1399 N N . THR A 1 187 ? 9.926 -19.338 -10.749 1.00 95.69 187 THR A N 1
ATOM 1400 C CA . THR A 1 187 ? 10.658 -20.057 -9.694 1.00 95.69 187 THR A CA 1
ATOM 1401 C C . THR A 1 187 ? 11.094 -19.165 -8.541 1.00 95.69 187 THR A C 1
ATOM 1403 O O . THR A 1 187 ? 11.840 -19.613 -7.675 1.00 95.69 187 THR A O 1
ATOM 1406 N N . ASP A 1 188 ? 10.633 -17.918 -8.511 1.00 95.38 188 ASP A N 1
ATOM 1407 C CA . ASP A 1 188 ? 11.091 -16.925 -7.544 1.00 95.38 188 ASP A CA 1
ATOM 1408 C C . ASP A 1 188 ? 10.446 -17.050 -6.162 1.00 95.38 188 ASP A C 1
ATOM 1410 O O . ASP A 1 188 ? 10.801 -16.269 -5.295 1.00 95.38 188 ASP A O 1
ATOM 1414 N N . GLY A 1 189 ? 9.520 -17.991 -5.958 1.00 93.62 189 GLY A N 1
ATOM 1415 C CA . GLY A 1 189 ? 8.773 -18.168 -4.708 1.00 93.62 189 GLY A CA 1
ATOM 1416 C C . GLY A 1 189 ? 7.347 -17.612 -4.745 1.00 93.62 189 GLY A C 1
ATOM 1417 O O . GLY A 1 189 ? 6.544 -17.964 -3.895 1.00 93.62 189 GLY A O 1
ATOM 1418 N N . SER A 1 190 ? 6.964 -16.832 -5.762 1.00 95.19 190 SER A N 1
ATOM 1419 C CA . SER A 1 190 ? 5.631 -16.201 -5.840 1.00 95.19 190 SER A CA 1
ATOM 1420 C C . SER A 1 190 ? 4.483 -17.182 -6.083 1.00 95.19 190 SER A C 1
ATOM 1422 O O . SER A 1 190 ? 3.327 -16.856 -5.824 1.00 95.19 190 SER A O 1
ATOM 1424 N N . ASN A 1 191 ? 4.785 -18.395 -6.551 1.00 95.62 191 ASN A N 1
ATOM 1425 C CA . ASN A 1 191 ? 3.809 -19.395 -6.991 1.00 95.62 191 ASN A CA 1
ATOM 1426 C C . ASN A 1 191 ? 2.890 -18.904 -8.130 1.00 95.62 191 ASN A C 1
ATOM 1428 O O . ASN A 1 191 ? 1.721 -19.277 -8.233 1.00 95.62 191 ASN A O 1
ATOM 1432 N N . GLU A 1 192 ? 3.442 -18.075 -9.015 1.00 95.25 192 GLU A N 1
ATOM 1433 C CA . GLU A 1 192 ? 2.771 -17.494 -10.180 1.00 95.25 192 GLU A CA 1
ATOM 1434 C C . GLU A 1 192 ? 1.960 -18.498 -11.014 1.00 95.25 192 GLU A C 1
ATOM 1436 O O . GLU A 1 192 ? 0.803 -18.244 -11.340 1.00 95.25 192 GLU A O 1
ATOM 1441 N N . ALA A 1 193 ? 2.525 -19.674 -11.308 1.00 93.81 193 ALA A N 1
ATOM 1442 C CA . ALA A 1 193 ? 1.867 -20.697 -12.126 1.00 93.81 193 ALA A CA 1
ATOM 1443 C C . ALA A 1 193 ? 0.558 -21.240 -11.517 1.00 93.81 193 ALA A C 1
ATOM 1445 O O . ALA A 1 193 ? -0.244 -21.848 -12.226 1.00 93.81 193 ALA A O 1
ATOM 1446 N N . ASN A 1 194 ? 0.343 -21.029 -10.215 1.00 93.38 194 ASN A N 1
ATOM 1447 C CA . ASN A 1 194 ? -0.867 -21.407 -9.489 1.00 93.38 194 ASN A CA 1
ATOM 1448 C C . ASN A 1 194 ? -1.620 -20.167 -8.977 1.00 93.38 194 ASN A C 1
ATOM 1450 O O . ASN A 1 194 ? -2.211 -20.200 -7.899 1.00 93.38 194 ASN A O 1
ATOM 1454 N N . ALA A 1 195 ? -1.582 -19.075 -9.747 1.00 91.69 195 ALA A N 1
ATOM 1455 C CA . ALA A 1 195 ? -2.277 -17.822 -9.456 1.00 91.69 195 ALA A CA 1
ATOM 1456 C C . ALA A 1 195 ? -1.908 -17.210 -8.094 1.00 91.69 195 ALA A C 1
ATOM 1458 O O . ALA A 1 195 ? -2.751 -16.599 -7.443 1.00 91.69 195 ALA A O 1
ATOM 1459 N N . TYR A 1 196 ? -0.650 -17.376 -7.662 1.00 94.56 196 TYR A N 1
ATOM 1460 C CA . TYR A 1 196 ? -0.130 -16.797 -6.418 1.00 94.56 196 TYR A CA 1
ATOM 1461 C C . TYR A 1 196 ? -0.820 -17.306 -5.139 1.00 94.56 196 TYR A C 1
ATOM 1463 O O . TYR A 1 196 ? -0.700 -16.692 -4.081 1.00 94.56 196 TYR A O 1
ATOM 1471 N N . VAL A 1 197 ? -1.554 -18.418 -5.219 1.00 92.31 197 VAL A N 1
ATOM 1472 C CA . VAL A 1 197 ? -2.275 -18.998 -4.081 1.00 92.31 197 VAL A CA 1
ATOM 1473 C C . VAL A 1 197 ? -1.349 -19.908 -3.282 1.00 92.31 197 VAL A C 1
ATOM 1475 O O . VAL A 1 197 ? -0.663 -20.749 -3.861 1.00 92.31 197 VAL A O 1
ATOM 1478 N N . ASP A 1 198 ? -1.373 -19.794 -1.957 1.00 90.38 198 ASP A N 1
ATOM 1479 C CA . ASP A 1 198 ? -0.801 -20.804 -1.066 1.00 90.38 198 ASP A CA 1
ATOM 1480 C C . ASP A 1 198 ? -1.854 -21.896 -0.790 1.00 90.38 198 ASP A C 1
ATOM 1482 O O . ASP A 1 198 ? -2.874 -21.612 -0.155 1.00 90.38 198 ASP A O 1
ATOM 1486 N N . PRO A 1 199 ? -1.663 -23.136 -1.277 1.00 84.56 199 PRO A N 1
ATOM 1487 C CA . PRO A 1 199 ? -2.622 -24.213 -1.054 1.00 84.56 199 PRO A CA 1
ATOM 1488 C C . PRO A 1 199 ? -2.579 -24.796 0.368 1.00 84.56 199 PRO A C 1
ATOM 1490 O O . PRO A 1 199 ? -3.511 -25.510 0.746 1.00 84.56 199 PRO A O 1
ATOM 1493 N N . ASP A 1 200 ? -1.514 -24.542 1.131 1.00 90.75 200 ASP A N 1
ATOM 1494 C CA . ASP A 1 200 ? -1.273 -25.150 2.439 1.00 90.75 200 ASP A CA 1
ATOM 1495 C C . ASP A 1 200 ? -1.741 -24.251 3.597 1.00 90.75 200 ASP A C 1
ATOM 1497 O O . ASP A 1 200 ? -2.046 -24.754 4.685 1.00 90.75 200 ASP A O 1
ATOM 1501 N N . TYR A 1 201 ? -1.865 -22.939 3.371 1.00 94.56 201 TYR A N 1
ATOM 1502 C CA . TYR A 1 201 ? -2.393 -22.012 4.371 1.00 94.56 201 TYR A CA 1
ATOM 1503 C C . TYR A 1 201 ? -3.893 -22.223 4.618 1.00 94.56 201 TYR A C 1
ATOM 1505 O O . TYR A 1 201 ? -4.705 -22.274 3.692 1.00 94.56 201 TYR A O 1
ATOM 1513 N N . GLN A 1 202 ? -4.278 -22.286 5.895 1.00 95.56 202 GLN A N 1
ATOM 1514 C CA . GLN A 1 202 ? -5.667 -22.258 6.352 1.00 95.56 202 GLN A CA 1
ATOM 1515 C C . GLN A 1 202 ? -5.760 -21.416 7.633 1.00 95.56 202 GLN A C 1
ATOM 1517 O O . GLN A 1 202 ? -4.981 -21.665 8.561 1.00 95.56 202 GLN A O 1
ATOM 1522 N N . PRO A 1 203 ? -6.709 -20.463 7.733 1.00 96.94 203 PRO A N 1
ATOM 1523 C CA . PRO A 1 203 ? -6.876 -19.676 8.947 1.00 96.94 203 PRO A CA 1
ATOM 1524 C C . PRO A 1 203 ? -7.330 -20.574 10.102 1.00 96.94 203 PRO A C 1
ATOM 1526 O O . PRO A 1 203 ? -8.161 -21.471 9.938 1.00 96.94 203 PRO A O 1
ATOM 1529 N N . VAL A 1 204 ? -6.792 -20.328 11.298 1.00 98.00 204 VAL A N 1
ATOM 1530 C CA . VAL A 1 204 ? -7.161 -21.101 12.498 1.00 98.00 204 VAL A CA 1
ATOM 1531 C C . VAL A 1 204 ? -8.528 -20.702 13.050 1.00 98.00 204 VAL A C 1
ATOM 1533 O O . VAL A 1 204 ? -9.188 -21.510 13.707 1.00 98.00 204 VAL A O 1
ATOM 1536 N N . ASN A 1 205 ? -8.958 -19.467 12.788 1.00 98.50 205 ASN A N 1
ATOM 1537 C CA . ASN A 1 205 ? -10.235 -18.930 13.234 1.00 98.50 205 ASN A CA 1
ATOM 1538 C C . ASN A 1 205 ? -11.315 -19.097 12.154 1.00 98.50 205 ASN A C 1
ATOM 1540 O O . ASN A 1 205 ? -11.029 -18.907 10.970 1.00 98.50 205 ASN A O 1
ATOM 1544 N N . PRO A 1 206 ? -12.562 -19.426 12.540 1.00 97.75 206 PRO A N 1
ATOM 1545 C CA . PRO A 1 206 ? -13.685 -19.392 11.611 1.00 97.75 206 PRO A CA 1
ATOM 1546 C C . PRO A 1 206 ? -13.995 -17.942 11.198 1.00 97.75 206 PRO A C 1
ATOM 1548 O O . PRO A 1 206 ? -13.683 -17.029 11.966 1.00 97.75 206 PRO A O 1
ATOM 1551 N N . PRO A 1 207 ? -14.640 -17.712 10.040 1.00 97.69 207 PRO A N 1
ATOM 1552 C CA . PRO A 1 207 ? -14.980 -16.362 9.608 1.00 97.69 207 PRO A CA 1
ATOM 1553 C C . PRO A 1 207 ? -15.823 -15.574 10.618 1.00 97.69 207 PRO A C 1
ATOM 1555 O O . PRO A 1 207 ? -16.728 -16.126 11.248 1.00 97.69 207 PRO A O 1
ATOM 1558 N N . LEU A 1 208 ? -15.528 -14.280 10.751 1.00 97.44 208 LEU A N 1
ATOM 1559 C CA . LEU A 1 208 ? -16.348 -13.310 11.475 1.00 97.44 208 LEU A CA 1
ATOM 1560 C C . LEU A 1 208 ? -17.429 -12.790 10.530 1.00 97.44 208 LEU A C 1
ATOM 1562 O O . LEU A 1 208 ? -17.119 -12.074 9.580 1.00 97.44 208 LEU A O 1
ATOM 1566 N N . ILE A 1 209 ? -18.688 -13.126 10.799 1.00 95.44 209 ILE A N 1
ATOM 1567 C CA . ILE A 1 209 ? -19.830 -12.588 10.053 1.00 95.44 209 ILE A CA 1
ATOM 1568 C C . ILE A 1 209 ? -20.073 -11.160 10.536 1.00 95.44 209 ILE A C 1
ATOM 1570 O O . ILE A 1 209 ? -20.576 -10.961 11.637 1.00 95.44 209 ILE A O 1
ATOM 1574 N N . VAL A 1 210 ? -19.692 -10.164 9.734 1.00 93.38 210 VAL A N 1
ATOM 1575 C CA . VAL A 1 210 ? -19.659 -8.759 10.185 1.00 93.38 210 VAL A CA 1
ATOM 1576 C C . VAL A 1 210 ? -21.051 -8.238 10.545 1.00 93.38 210 VAL A C 1
ATOM 1578 O O . VAL A 1 210 ? -21.185 -7.512 11.526 1.00 93.38 210 VAL A O 1
ATOM 1581 N N . ASP A 1 211 ? -22.082 -8.682 9.822 1.00 90.62 211 ASP A N 1
ATOM 1582 C CA . ASP A 1 211 ? -23.495 -8.324 10.039 1.00 90.62 211 ASP A CA 1
ATOM 1583 C C . ASP A 1 211 ? -24.136 -9.011 11.271 1.00 90.62 211 ASP A C 1
ATOM 1585 O O . ASP A 1 211 ? -25.344 -8.951 11.487 1.00 90.62 211 ASP A O 1
ATOM 1589 N N . GLN A 1 212 ? -23.351 -9.725 12.083 1.00 93.25 212 GLN A N 1
ATOM 1590 C CA . GLN A 1 212 ? -23.815 -10.340 13.327 1.00 93.25 212 GLN A CA 1
ATOM 1591 C C . GLN A 1 212 ? -22.984 -9.854 14.511 1.00 93.25 212 GLN A C 1
ATOM 1593 O O . GLN A 1 212 ? -21.759 -9.769 14.423 1.00 93.25 212 GLN A O 1
ATOM 1598 N N . SER A 1 213 ? -23.659 -9.595 15.631 1.00 94.62 213 SER A N 1
ATOM 1599 C CA . SER A 1 213 ? -23.012 -9.262 16.897 1.00 94.62 213 SER A CA 1
ATOM 1600 C C . SER A 1 213 ? -22.156 -10.423 17.406 1.00 94.62 213 SER A C 1
ATOM 1602 O O . SER A 1 213 ? -22.568 -11.588 17.382 1.00 94.62 213 SER A O 1
ATOM 1604 N N . GLY A 1 214 ? -20.985 -10.082 17.933 1.00 94.19 214 GLY A N 1
ATOM 1605 C CA . GLY A 1 214 ? -20.040 -11.002 18.555 1.00 94.19 214 GLY A CA 1
ATOM 1606 C C . GLY A 1 214 ? -19.112 -11.685 17.554 1.00 94.19 214 GLY A C 1
ATOM 1607 O O . GLY A 1 214 ? -19.089 -11.395 16.358 1.00 94.19 214 GLY A O 1
ATOM 1608 N N . THR A 1 215 ? -18.284 -12.594 18.064 1.00 96.75 215 THR A N 1
ATOM 1609 C CA . THR A 1 215 ? -17.383 -13.420 17.253 1.00 96.75 215 THR A CA 1
ATOM 1610 C C . THR A 1 215 ? -16.973 -14.675 18.021 1.00 96.75 215 THR A C 1
ATOM 1612 O O . THR A 1 215 ? -17.060 -14.733 19.244 1.00 96.75 215 THR A O 1
ATOM 1615 N N . VAL A 1 216 ? -16.502 -15.695 17.304 1.00 95.81 216 VAL A N 1
ATOM 1616 C CA . VAL A 1 216 ? -15.882 -16.885 17.896 1.00 95.81 216 VAL A CA 1
ATOM 1617 C C . VAL A 1 216 ? -14.475 -17.023 17.341 1.00 95.81 216 VAL A C 1
ATOM 1619 O O . VAL A 1 216 ? -14.294 -17.152 16.132 1.00 95.81 216 VAL A O 1
ATOM 1622 N N . MET A 1 217 ? -13.484 -17.057 18.229 1.00 97.88 217 MET A N 1
ATOM 1623 C CA . MET A 1 217 ? -12.083 -17.263 17.874 1.00 97.88 217 MET A CA 1
ATOM 1624 C C . MET A 1 217 ? -11.549 -18.525 18.555 1.00 97.88 217 MET A C 1
ATOM 1626 O O . MET A 1 217 ? -11.744 -18.735 19.750 1.00 97.88 217 MET A O 1
ATOM 1630 N N . ASN A 1 218 ? -10.881 -19.380 17.781 1.00 98.19 218 ASN A N 1
ATOM 1631 C CA . ASN A 1 218 ? -10.124 -20.519 18.301 1.00 98.19 218 ASN A CA 1
ATOM 1632 C C . ASN A 1 218 ? -8.783 -20.068 18.899 1.00 98.19 218 ASN A C 1
ATOM 1634 O O . ASN A 1 218 ? -8.293 -20.697 19.835 1.00 98.19 218 ASN A O 1
ATOM 1638 N N . ASP A 1 219 ? -8.196 -19.003 18.348 1.00 98.31 219 ASP A N 1
ATOM 1639 C CA . ASP A 1 219 ? -6.974 -18.371 18.836 1.00 98.31 219 ASP A CA 1
ATOM 1640 C C . ASP A 1 219 ? -7.087 -16.839 18.681 1.00 98.31 219 ASP A C 1
ATOM 1642 O O . ASP A 1 219 ? -7.081 -16.345 17.547 1.00 98.31 219 ASP A O 1
ATOM 1646 N N . PRO A 1 220 ? -7.201 -16.073 19.786 1.00 97.75 220 PRO A N 1
ATOM 1647 C CA . PRO A 1 220 ? -7.397 -14.621 19.749 1.00 97.75 220 PRO A CA 1
ATOM 1648 C C . PRO A 1 220 ? -6.169 -13.850 19.251 1.00 97.75 220 PRO A C 1
ATOM 1650 O O . PRO A 1 220 ? -6.282 -12.671 18.933 1.00 97.75 220 PRO A O 1
ATOM 1653 N N . ASN A 1 221 ? -5.009 -14.504 19.157 1.00 98.31 221 ASN A N 1
ATOM 1654 C CA . ASN A 1 221 ? -3.775 -13.902 18.664 1.00 98.31 221 ASN A CA 1
ATOM 1655 C C . ASN A 1 221 ? -3.594 -14.064 17.145 1.00 98.31 221 ASN A C 1
ATOM 1657 O O . ASN A 1 221 ? -2.638 -13.537 16.575 1.00 98.31 221 ASN A O 1
ATOM 1661 N N . ARG A 1 222 ? -4.504 -14.785 16.477 1.00 98.38 222 ARG A N 1
ATOM 1662 C CA . ARG A 1 222 ? -4.385 -15.167 15.066 1.00 98.38 222 ARG A CA 1
ATOM 1663 C C . ARG A 1 222 ? -5.446 -14.519 14.187 1.00 98.38 222 ARG A C 1
ATOM 1665 O O . ARG A 1 222 ? -6.539 -14.186 14.647 1.00 98.38 222 ARG A O 1
ATOM 1672 N N . TRP A 1 223 ? -5.139 -14.345 12.905 1.00 98.56 223 TRP A N 1
ATOM 1673 C CA . TRP A 1 223 ? -6.030 -13.715 11.942 1.00 98.56 223 TRP A CA 1
ATOM 1674 C C . TRP A 1 223 ? -7.367 -14.454 11.851 1.00 98.56 223 TRP A C 1
ATOM 1676 O O . TRP A 1 223 ? -7.460 -15.676 12.000 1.00 98.56 223 TRP A O 1
ATOM 1686 N N . GLN A 1 224 ? -8.421 -13.677 11.633 1.00 98.38 224 GLN A N 1
ATOM 1687 C CA . GLN A 1 224 ? -9.770 -14.164 11.427 1.00 98.38 224 GLN A CA 1
ATOM 1688 C C . GLN A 1 224 ? -10.290 -13.565 10.117 1.00 98.38 224 GLN A C 1
ATOM 1690 O O . GLN A 1 224 ? -10.324 -12.335 9.999 1.00 98.38 224 GLN A O 1
ATOM 1695 N N . PRO A 1 225 ? -10.674 -14.394 9.133 1.00 97.50 225 PRO A N 1
ATOM 1696 C CA . PRO A 1 225 ? -11.240 -13.886 7.894 1.00 97.50 225 PRO A CA 1
ATOM 1697 C C . PRO A 1 225 ? -12.584 -13.211 8.171 1.00 97.50 225 PRO A C 1
ATOM 1699 O O . PRO A 1 225 ? -13.369 -13.698 8.985 1.00 97.50 225 PRO A O 1
ATOM 1702 N N . LEU A 1 226 ? -12.865 -12.095 7.503 1.00 96.38 226 LEU A N 1
ATOM 1703 C CA . LEU A 1 226 ? -14.187 -11.472 7.569 1.00 96.38 226 LEU A CA 1
ATOM 1704 C C . LEU A 1 226 ? -15.118 -12.093 6.527 1.00 96.38 226 LEU A C 1
ATOM 1706 O O . LEU A 1 226 ? -14.690 -12.380 5.408 1.00 96.38 226 LEU A O 1
ATOM 1710 N N . GLU A 1 227 ? -16.386 -12.255 6.893 1.00 93.12 227 GLU A N 1
ATOM 1711 C CA . GLU A 1 227 ? -17.490 -12.564 5.990 1.00 93.12 227 GLU A CA 1
ATOM 1712 C C . GLU A 1 227 ? -18.404 -11.336 5.857 1.00 93.12 227 GLU A C 1
ATOM 1714 O O . GLU A 1 227 ? -18.958 -10.848 6.848 1.00 93.12 227 GLU A O 1
ATOM 1719 N N . LEU A 1 228 ? -18.544 -10.828 4.630 1.00 87.44 228 LEU A N 1
ATOM 1720 C CA . LEU A 1 228 ? -19.353 -9.657 4.275 1.00 87.44 228 LEU A CA 1
ATOM 1721 C C . LEU A 1 228 ? -20.504 -10.076 3.352 1.00 87.44 228 LEU A C 1
ATOM 1723 O O . LEU A 1 228 ? -20.311 -10.915 2.477 1.00 87.44 228 LEU A O 1
ATOM 1727 N N . GLU A 1 229 ? -21.689 -9.467 3.493 1.00 79.50 229 GLU A N 1
ATOM 1728 C CA . GLU A 1 229 ? -22.837 -9.756 2.607 1.00 79.50 229 GLU A CA 1
ATOM 1729 C C . GLU A 1 229 ? -22.501 -9.474 1.134 1.00 79.50 229 GLU A C 1
ATOM 1731 O O . GLU A 1 229 ? -22.860 -10.243 0.240 1.00 79.50 229 GLU A O 1
ATOM 1736 N N . VAL A 1 230 ? -21.773 -8.381 0.898 1.00 75.81 230 VAL A N 1
ATOM 1737 C CA . VAL A 1 230 ? -21.200 -8.014 -0.394 1.00 75.81 230 VAL A CA 1
ATOM 1738 C C . VAL A 1 230 ? -19.751 -7.621 -0.161 1.00 75.81 230 VAL A C 1
ATOM 1740 O O . VAL A 1 230 ? -19.465 -6.690 0.590 1.00 75.81 230 VAL A O 1
ATOM 1743 N N . MET A 1 231 ? -18.833 -8.316 -0.825 1.00 72.19 231 MET A N 1
ATOM 1744 C CA . MET A 1 231 ? -17.441 -7.903 -0.884 1.00 72.19 231 MET A CA 1
ATOM 1745 C C . MET A 1 231 ? -17.212 -7.060 -2.132 1.00 72.19 231 MET A C 1
ATOM 1747 O O . MET A 1 231 ? -17.546 -7.457 -3.247 1.00 72.19 231 MET A O 1
ATOM 1751 N N . VAL A 1 232 ? -16.618 -5.891 -1.930 1.00 70.00 232 VAL A N 1
ATOM 1752 C CA . VAL A 1 232 ? -16.128 -5.030 -3.000 1.00 70.00 232 VAL A CA 1
ATOM 1753 C C . VAL A 1 232 ? -14.632 -4.870 -2.775 1.00 70.00 232 VAL A C 1
ATOM 1755 O O . VAL A 1 232 ? -14.188 -4.575 -1.665 1.00 70.00 232 VAL A O 1
ATOM 1758 N N . ALA A 1 233 ? -13.853 -5.129 -3.815 1.00 63.84 233 ALA A N 1
ATOM 1759 C CA . ALA A 1 233 ? -12.428 -4.885 -3.835 1.00 63.84 233 ALA A CA 1
ATOM 1760 C C . ALA A 1 233 ? -12.129 -3.393 -3.610 1.00 63.84 233 ALA A C 1
ATOM 1762 O O . ALA A 1 233 ? -12.964 -2.526 -3.854 1.00 63.84 233 ALA A O 1
ATOM 1763 N N . GLN A 1 234 ? -10.908 -3.081 -3.178 1.00 59.56 234 GLN A N 1
ATOM 1764 C CA . GLN A 1 234 ? -10.439 -1.707 -2.956 1.00 59.56 234 GLN A CA 1
ATOM 1765 C C . GLN A 1 234 ? -10.665 -0.785 -4.172 1.00 59.56 234 GLN A C 1
ATOM 1767 O O . GLN A 1 234 ? -11.005 0.382 -4.003 1.00 59.56 234 GLN A O 1
ATOM 1772 N N . ASN A 1 235 ? -10.567 -1.324 -5.391 1.00 62.97 235 ASN A N 1
ATOM 1773 C CA . ASN A 1 235 ? -10.823 -0.611 -6.646 1.00 62.97 235 ASN A CA 1
ATOM 1774 C C . ASN A 1 235 ? -12.317 -0.583 -7.068 1.00 62.97 235 ASN A C 1
ATOM 1776 O O . ASN A 1 235 ? -12.654 -0.251 -8.199 1.00 62.97 235 ASN A O 1
ATOM 1780 N N . GLY A 1 236 ? -13.248 -0.967 -6.192 1.00 68.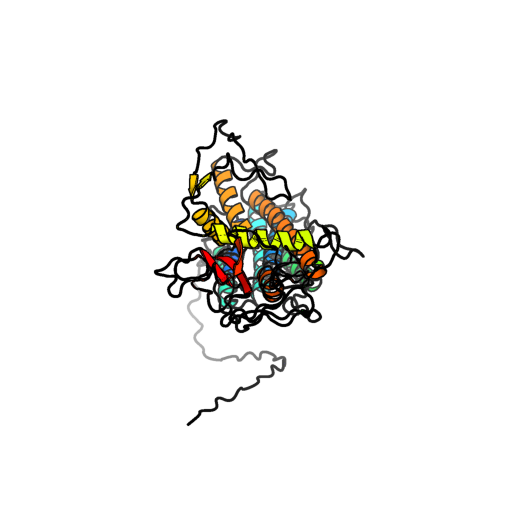12 236 GLY A N 1
ATOM 1781 C CA . GLY A 1 236 ? -14.687 -0.917 -6.472 1.00 68.12 236 GLY A CA 1
ATOM 1782 C C . GLY A 1 236 ? -15.260 -2.114 -7.242 1.00 68.12 236 GLY A C 1
ATOM 1783 O O . GLY A 1 236 ? -16.465 -2.136 -7.501 1.00 68.12 236 GLY A O 1
ATOM 1784 N N . GLN A 1 237 ? -14.450 -3.117 -7.597 1.00 67.88 237 GLN A N 1
ATOM 1785 C CA . GLN A 1 237 ? -14.934 -4.314 -8.295 1.00 67.88 237 GLN A CA 1
ATOM 1786 C C . GLN A 1 237 ? -15.604 -5.301 -7.318 1.00 67.88 237 GLN A C 1
ATOM 1788 O O . GLN A 1 237 ? -15.034 -5.596 -6.269 1.00 67.88 237 GLN A O 1
ATOM 1793 N N . PRO A 1 238 ? -16.802 -5.837 -7.609 1.00 73.00 238 PRO A N 1
ATOM 1794 C CA . PRO A 1 238 ? -17.438 -6.828 -6.744 1.00 73.00 238 PRO A CA 1
ATOM 1795 C C . PRO A 1 238 ? -16.649 -8.144 -6.750 1.00 73.00 238 PRO A C 1
ATOM 1797 O O . PRO A 1 238 ? -16.159 -8.571 -7.795 1.00 73.00 238 PRO A O 1
ATOM 1800 N N . LEU A 1 239 ? -16.564 -8.803 -5.594 1.00 72.06 239 LEU A N 1
ATOM 1801 C CA . LEU A 1 239 ? -15.990 -10.142 -5.470 1.00 72.06 239 LEU A CA 1
ATOM 1802 C C . LEU A 1 239 ? -17.105 -11.194 -5.419 1.00 72.06 239 LEU A C 1
ATOM 1804 O O . LEU A 1 239 ? -18.146 -10.988 -4.796 1.00 72.06 239 LEU A O 1
ATOM 1808 N N . ASP A 1 240 ? -16.872 -12.333 -6.075 1.00 72.38 240 ASP A N 1
ATOM 1809 C CA . ASP A 1 240 ? -17.810 -13.467 -6.095 1.00 72.38 240 ASP A CA 1
ATOM 1810 C C . ASP A 1 240 ? -17.863 -14.217 -4.751 1.00 72.38 240 ASP A C 1
ATOM 1812 O O . ASP A 1 240 ? -18.826 -14.933 -4.462 1.00 72.38 240 ASP A O 1
ATOM 1816 N N . GLU A 1 241 ? -16.819 -14.069 -3.935 1.00 78.69 241 GLU A N 1
ATOM 1817 C CA . GLU A 1 241 ? -16.709 -14.659 -2.606 1.00 78.69 241 GLU A CA 1
ATOM 1818 C C . GLU A 1 241 ? -17.104 -13.649 -1.529 1.00 78.69 241 GLU A C 1
ATOM 1820 O O . GLU A 1 241 ? -16.830 -12.456 -1.637 1.00 78.69 241 GLU A O 1
ATOM 1825 N N . THR A 1 242 ? -17.745 -14.142 -0.471 1.00 85.62 242 THR A N 1
ATOM 1826 C CA . THR A 1 242 ? -18.156 -13.332 0.683 1.00 85.62 242 THR A CA 1
ATOM 1827 C C . THR A 1 242 ? -17.191 -13.443 1.856 1.00 85.62 242 THR A C 1
ATOM 1829 O O . THR A 1 242 ? -17.297 -12.655 2.789 1.00 85.62 242 THR A O 1
ATOM 1832 N N . VAL A 1 243 ? -16.260 -14.404 1.824 1.00 91.69 243 VAL A N 1
ATOM 1833 C CA . VAL A 1 243 ? -15.288 -14.677 2.889 1.00 91.69 243 VAL A CA 1
ATOM 1834 C C . VAL A 1 243 ? -13.894 -14.292 2.414 1.00 91.69 243 VAL A C 1
ATOM 1836 O O . VAL A 1 243 ? -13.458 -14.714 1.349 1.00 91.69 243 VAL A O 1
ATOM 1839 N N . GLN A 1 244 ? -13.168 -13.533 3.229 1.00 92.50 244 GLN A N 1
ATOM 1840 C CA . GLN A 1 244 ? -11.790 -13.158 2.929 1.00 92.50 244 GLN A CA 1
ATOM 1841 C C . GLN A 1 244 ? -10.840 -14.364 2.917 1.00 92.50 244 GLN A C 1
ATOM 1843 O O . GLN A 1 244 ? -10.861 -15.207 3.813 1.00 92.50 244 GLN A O 1
ATOM 1848 N N . SER A 1 245 ? -9.910 -14.366 1.963 1.00 91.44 245 SER A N 1
ATOM 1849 C CA . SER A 1 245 ? -8.727 -15.230 1.943 1.00 91.44 245 SER A CA 1
ATOM 1850 C C . SER A 1 245 ? -7.455 -14.422 2.207 1.00 91.44 245 SER A C 1
ATOM 1852 O O . SER A 1 245 ? -7.372 -13.249 1.835 1.00 91.44 245 SER A O 1
ATOM 1854 N N . PHE A 1 246 ? -6.427 -15.044 2.788 1.00 93.25 246 PHE A N 1
ATOM 1855 C CA . PHE A 1 246 ? -5.121 -14.398 2.917 1.00 93.25 246 PHE A CA 1
ATOM 1856 C C . PHE A 1 246 ? -4.435 -14.365 1.541 1.00 93.25 246 PHE A C 1
ATOM 1858 O O . PHE A 1 246 ? -4.069 -15.396 0.986 1.00 93.25 246 PHE A O 1
ATOM 1865 N N . VAL A 1 247 ? -4.274 -13.165 0.982 1.00 92.19 247 VAL A N 1
ATOM 1866 C CA . VAL A 1 247 ? -3.511 -12.929 -0.249 1.00 92.19 247 VAL A CA 1
ATOM 1867 C C . VAL A 1 247 ? -2.013 -13.128 0.006 1.00 92.19 247 VAL A C 1
ATOM 1869 O O . VAL A 1 247 ? -1.399 -12.327 0.713 1.00 92.19 247 VAL A O 1
ATOM 1872 N N . GLY A 1 248 ? -1.436 -14.169 -0.602 1.00 93.19 248 GLY A N 1
ATOM 1873 C CA . GLY A 1 248 ? 0.005 -14.445 -0.626 1.00 93.19 248 GLY A CA 1
ATOM 1874 C C . GLY A 1 248 ? 0.663 -14.637 0.749 1.00 93.19 248 GLY A C 1
ATOM 1875 O O . GLY A 1 248 ? 1.642 -13.948 1.025 1.00 93.19 248 GLY A O 1
ATOM 1876 N N . PRO A 1 249 ? 0.181 -15.532 1.630 1.00 93.50 249 PRO A N 1
ATOM 1877 C CA . PRO A 1 249 ? 0.783 -15.735 2.955 1.00 93.50 249 PRO A CA 1
ATOM 1878 C C . PRO A 1 249 ? 2.249 -16.202 2.884 1.00 93.50 249 PRO A C 1
ATOM 1880 O O . PRO A 1 249 ? 3.019 -15.945 3.803 1.00 93.50 249 PRO A O 1
ATOM 1883 N N . HIS A 1 250 ? 2.657 -16.821 1.775 1.00 92.00 250 HIS A N 1
ATOM 1884 C CA . HIS A 1 250 ? 4.017 -17.291 1.503 1.00 92.00 250 HIS A CA 1
ATOM 1885 C C . HIS A 1 250 ? 4.947 -16.224 0.904 1.00 92.00 250 HIS A C 1
ATOM 1887 O O . HIS A 1 250 ? 6.098 -16.520 0.600 1.00 92.00 250 HIS A O 1
ATOM 1893 N N . TRP A 1 251 ? 4.492 -14.980 0.699 1.00 94.50 251 TRP A N 1
ATOM 1894 C CA . TRP A 1 251 ? 5.252 -13.986 -0.081 1.00 94.50 251 TRP A CA 1
ATOM 1895 C C . TRP A 1 251 ? 6.621 -13.612 0.513 1.00 94.50 251 TRP A C 1
ATOM 1897 O O . TRP A 1 251 ? 7.452 -13.036 -0.185 1.00 94.50 251 TRP A O 1
ATOM 1907 N N . GLY A 1 252 ? 6.876 -13.946 1.783 1.00 92.19 252 GLY A N 1
ATOM 1908 C CA . GLY A 1 252 ? 8.199 -13.812 2.402 1.00 92.19 252 GLY A CA 1
ATOM 1909 C C . GLY A 1 252 ? 9.294 -14.660 1.744 1.00 92.19 252 GLY A C 1
ATOM 1910 O O . GLY A 1 252 ? 10.469 -14.323 1.875 1.00 92.19 252 GLY A O 1
ATOM 1911 N N . ASP A 1 253 ? 8.915 -15.706 1.004 1.00 90.44 253 ASP A N 1
ATOM 1912 C CA . ASP A 1 253 ? 9.829 -16.581 0.261 1.00 90.44 253 ASP A CA 1
ATOM 1913 C C . ASP A 1 253 ? 10.122 -16.077 -1.163 1.00 90.44 253 ASP A C 1
ATOM 1915 O O . ASP A 1 253 ? 10.904 -16.690 -1.895 1.00 90.44 253 ASP A O 1
ATOM 1919 N N . VAL A 1 254 ? 9.494 -14.972 -1.583 1.00 94.31 254 VAL A N 1
ATOM 1920 C CA . VAL A 1 254 ? 9.728 -14.382 -2.903 1.00 94.31 254 VAL A CA 1
ATOM 1921 C C . VAL A 1 254 ? 11.132 -13.784 -2.972 1.00 94.31 254 VAL A C 1
ATOM 1923 O O . VAL A 1 254 ? 11.571 -13.073 -2.071 1.00 94.31 254 VAL A O 1
ATOM 1926 N N . THR A 1 255 ? 11.834 -14.046 -4.073 1.00 94.12 255 THR A N 1
ATOM 1927 C CA . THR A 1 255 ? 13.203 -13.580 -4.306 1.00 94.12 255 THR A CA 1
ATOM 1928 C C . THR A 1 255 ? 13.249 -12.049 -4.236 1.00 94.12 255 THR A C 1
ATOM 1930 O O . THR A 1 255 ? 12.577 -11.386 -5.034 1.00 94.12 255 THR A O 1
ATOM 1933 N N . PRO A 1 256 ? 14.021 -11.467 -3.302 1.00 94.88 256 PRO A N 1
ATOM 1934 C CA . PRO A 1 256 ? 14.100 -10.022 -3.149 1.00 94.88 256 PRO A CA 1
ATOM 1935 C C . PRO A 1 256 ? 14.996 -9.372 -4.211 1.00 94.88 256 PRO A C 1
ATOM 1937 O O . PRO A 1 256 ? 15.791 -10.039 -4.874 1.00 94.88 256 PRO A O 1
ATOM 1940 N N . PHE A 1 257 ? 14.900 -8.050 -4.325 1.00 95.81 257 PHE A N 1
ATOM 1941 C CA . PHE A 1 257 ? 15.787 -7.215 -5.127 1.00 95.81 257 PHE A CA 1
ATOM 1942 C C . PHE A 1 257 ? 17.092 -6.886 -4.387 1.00 95.81 257 PHE A C 1
ATOM 1944 O O . PHE A 1 257 ? 18.176 -7.225 -4.860 1.00 95.81 257 PHE A O 1
ATOM 1951 N N . ALA A 1 258 ? 17.004 -6.224 -3.232 1.00 94.00 258 ALA A N 1
ATOM 1952 C CA . ALA A 1 258 ? 18.153 -5.734 -2.470 1.00 94.00 258 ALA A CA 1
ATOM 1953 C C . ALA A 1 258 ? 18.202 -6.266 -1.028 1.00 94.00 258 ALA A C 1
ATOM 1955 O O . ALA A 1 258 ? 19.249 -6.161 -0.375 1.00 94.00 258 ALA A O 1
ATOM 1956 N N . LEU A 1 259 ? 17.116 -6.861 -0.522 1.00 90.69 259 LEU A N 1
ATOM 1957 C CA . LEU A 1 259 ? 17.146 -7.575 0.754 1.00 90.69 259 LEU A CA 1
ATOM 1958 C C . LEU A 1 259 ? 18.071 -8.799 0.678 1.00 90.69 259 LEU A C 1
ATOM 1960 O O . LEU A 1 259 ? 18.205 -9.433 -0.373 1.00 90.69 259 LEU A O 1
ATOM 1964 N N . PRO A 1 260 ? 18.723 -9.169 1.794 1.00 81.31 260 PRO A N 1
ATOM 1965 C CA . PRO A 1 260 ? 19.497 -10.397 1.839 1.00 81.31 260 PRO A CA 1
ATOM 1966 C C . PRO A 1 260 ? 18.574 -11.589 1.577 1.00 81.31 260 PRO A C 1
ATOM 1968 O O . PRO A 1 260 ? 17.537 -11.725 2.224 1.00 81.31 260 PRO A O 1
ATOM 1971 N N . VAL A 1 261 ? 18.979 -12.470 0.658 1.00 68.19 261 VAL A N 1
ATOM 1972 C CA . VAL A 1 261 ? 18.270 -13.731 0.420 1.00 68.19 261 VAL A CA 1
ATOM 1973 C C . VAL A 1 261 ? 18.243 -14.513 1.730 1.00 68.19 261 VAL A C 1
ATOM 1975 O O . VAL A 1 261 ? 19.296 -14.827 2.302 1.00 68.19 261 VAL A O 1
ATOM 1978 N N . SER A 1 262 ? 17.039 -14.803 2.211 1.00 58.78 262 SER A N 1
ATOM 1979 C CA . SER A 1 262 ? 16.798 -15.704 3.327 1.00 58.78 262 SER A CA 1
ATOM 1980 C C . SER A 1 262 ? 17.367 -17.075 2.956 1.00 58.78 262 SER A C 1
ATOM 1982 O O . SER A 1 262 ? 16.872 -17.777 2.084 1.00 58.78 262 SER A O 1
ATOM 1984 N N . GLY A 1 263 ? 18.497 -17.437 3.565 1.00 61.50 263 GLY A N 1
ATOM 1985 C CA . GLY A 1 263 ? 18.952 -18.825 3.596 1.00 61.50 263 GLY A CA 1
ATOM 1986 C C . GLY A 1 263 ? 18.056 -19.624 4.547 1.00 61.50 263 GLY A C 1
ATOM 1987 O O . GLY A 1 263 ? 16.851 -19.698 4.372 1.00 61.50 263 GLY A O 1
ATOM 1988 N N . ASP A 1 264 ? 18.628 -20.147 5.630 1.00 52.41 264 ASP A N 1
ATOM 1989 C CA . ASP A 1 264 ? 17.878 -20.842 6.694 1.00 52.41 264 ASP A CA 1
ATOM 1990 C C . ASP A 1 264 ? 17.110 -19.890 7.654 1.00 52.41 264 ASP A C 1
ATOM 1992 O O . ASP A 1 264 ? 16.768 -20.285 8.770 1.00 52.41 264 ASP A O 1
ATOM 1996 N N . VAL A 1 265 ? 16.908 -18.614 7.295 1.00 53.66 265 VAL A N 1
ATOM 1997 C CA . VAL A 1 265 ? 16.257 -17.606 8.157 1.00 53.66 265 VAL A CA 1
ATOM 1998 C C . VAL A 1 265 ? 14.824 -17.392 7.681 1.00 53.66 265 VAL A C 1
ATOM 2000 O O . VAL A 1 265 ? 14.631 -17.061 6.519 1.00 53.66 265 VAL A O 1
ATOM 2003 N N . ALA A 1 266 ? 13.847 -17.549 8.580 1.00 66.19 266 ALA A N 1
ATOM 2004 C CA . ALA A 1 266 ? 12.414 -17.518 8.262 1.00 66.19 266 ALA A CA 1
ATOM 2005 C C . ALA A 1 266 ? 11.911 -16.172 7.700 1.00 66.19 266 ALA A C 1
ATOM 2007 O O . ALA A 1 266 ? 10.937 -16.156 6.961 1.00 66.19 266 ALA A O 1
ATOM 2008 N N . LEU A 1 267 ? 12.574 -15.052 8.021 1.00 82.81 267 LEU A N 1
ATOM 2009 C CA . LEU A 1 267 ? 12.175 -13.705 7.601 1.00 82.81 267 LEU A CA 1
ATOM 2010 C C . LEU A 1 267 ? 13.395 -12.854 7.196 1.00 82.81 267 LEU A C 1
ATOM 2012 O O . LEU A 1 267 ? 14.351 -12.775 7.976 1.00 82.81 267 LEU A O 1
ATOM 2016 N N . PRO A 1 268 ? 13.381 -12.165 6.033 1.00 76.69 268 PRO A N 1
ATOM 2017 C CA . PRO A 1 268 ? 14.471 -11.267 5.623 1.00 76.69 268 PRO A CA 1
ATOM 2018 C C . PRO A 1 268 ? 14.695 -10.092 6.587 1.00 76.69 268 PRO A C 1
ATOM 2020 O O . PRO A 1 268 ? 15.832 -9.680 6.823 1.00 76.69 268 PRO A O 1
ATOM 2023 N N . LEU A 1 269 ? 13.608 -9.566 7.159 1.00 85.38 269 LEU A N 1
ATOM 2024 C CA . LEU A 1 269 ? 13.592 -8.554 8.213 1.00 85.38 269 LEU A CA 1
ATOM 2025 C C . LEU A 1 269 ? 12.554 -8.977 9.253 1.00 85.38 269 LEU A C 1
ATOM 2027 O O . LEU A 1 269 ? 11.397 -9.178 8.900 1.00 85.38 269 LEU A O 1
ATOM 2031 N N . ASP A 1 270 ? 12.957 -9.094 10.517 1.00 88.12 270 ASP A N 1
ATOM 2032 C CA . ASP A 1 270 ? 12.073 -9.524 11.603 1.00 88.12 270 ASP A CA 1
ATOM 2033 C C . ASP A 1 270 ? 12.118 -8.527 12.776 1.00 88.12 270 ASP A C 1
ATOM 2035 O O . ASP A 1 270 ? 13.151 -8.424 13.449 1.00 88.12 270 ASP A O 1
ATOM 2039 N N . PRO A 1 271 ? 11.036 -7.765 13.028 1.00 87.75 271 PRO A N 1
ATOM 2040 C CA . PRO A 1 271 ? 10.938 -6.881 14.187 1.00 87.75 271 PRO A CA 1
ATOM 2041 C C . PRO A 1 271 ? 10.641 -7.632 15.499 1.00 87.75 271 PRO A C 1
ATOM 2043 O O . PRO A 1 271 ? 10.694 -7.015 16.564 1.00 87.75 271 PRO A O 1
ATOM 2046 N N . GLY A 1 272 ? 10.363 -8.937 15.442 1.00 90.44 272 GLY A N 1
ATOM 2047 C CA . GLY A 1 272 ? 9.850 -9.742 16.546 1.00 90.44 272 GLY A CA 1
ATOM 2048 C C . GLY A 1 272 ? 8.323 -9.844 16.538 1.00 90.44 272 GLY A C 1
ATOM 2049 O O . GLY A 1 272 ? 7.634 -9.133 15.804 1.00 90.44 272 GLY A O 1
ATOM 2050 N N . ALA A 1 273 ? 7.801 -10.751 17.367 1.00 92.88 273 ALA A N 1
ATOM 2051 C CA . ALA A 1 273 ? 6.367 -10.980 17.480 1.00 92.88 273 ALA A CA 1
ATOM 2052 C C . ALA A 1 273 ? 5.631 -9.723 17.977 1.00 92.88 273 ALA A C 1
ATOM 2054 O O . ALA A 1 273 ? 6.152 -9.024 18.853 1.00 92.88 273 ALA A O 1
ATOM 2055 N N . PRO A 1 274 ? 4.423 -9.445 17.455 1.00 95.19 274 PRO A N 1
ATOM 2056 C CA . PRO A 1 274 ? 3.571 -8.396 18.001 1.00 95.19 274 PRO A CA 1
ATOM 2057 C C . PRO A 1 274 ? 3.114 -8.749 19.430 1.00 95.19 274 PRO A C 1
ATOM 2059 O O . PRO A 1 274 ? 3.242 -9.907 19.843 1.00 95.19 274 PRO A O 1
ATOM 2062 N N . PRO A 1 275 ? 2.573 -7.779 20.192 1.00 97.31 275 PRO A N 1
ATOM 2063 C CA . PRO A 1 275 ? 1.963 -8.044 21.491 1.00 97.31 275 PRO A CA 1
ATOM 2064 C C . PRO A 1 275 ? 0.936 -9.176 21.420 1.00 97.31 275 PRO A C 1
ATOM 2066 O O . PRO A 1 275 ? 0.215 -9.275 20.445 1.00 97.31 275 PRO A O 1
ATOM 2069 N N . MET A 1 276 ? 0.850 -10.033 22.433 1.00 97.75 276 MET A N 1
ATOM 2070 C CA . MET A 1 276 ? -0.088 -11.163 22.448 1.00 97.75 276 MET A CA 1
ATOM 2071 C C . MET A 1 276 ? -0.959 -11.141 23.704 1.00 97.75 276 MET A C 1
ATOM 2073 O O . MET A 1 276 ? -0.451 -10.948 24.813 1.00 97.75 276 MET A O 1
ATOM 2077 N N . LEU A 1 277 ? -2.253 -11.413 23.536 1.00 98.12 277 LEU A N 1
ATOM 2078 C CA . LEU A 1 277 ? -3.179 -11.684 24.630 1.00 98.12 277 LEU A CA 1
ATOM 2079 C C . LEU A 1 277 ? -2.714 -12.926 25.402 1.00 98.12 277 LEU A C 1
ATOM 2081 O O . LEU A 1 277 ? -2.393 -13.962 24.809 1.00 98.12 277 LEU A O 1
ATOM 2085 N N . GLY A 1 278 ? -2.679 -12.823 26.729 1.00 96.56 278 GLY A N 1
ATOM 2086 C CA . GLY A 1 278 ? -2.238 -13.880 27.636 1.00 96.56 278 GLY A CA 1
ATOM 2087 C C . GLY A 1 278 ? -0.717 -14.012 27.802 1.00 96.56 278 GLY A C 1
ATOM 2088 O O . GLY A 1 278 ? -0.280 -14.781 28.664 1.00 96.56 278 GLY A O 1
ATOM 2089 N N . ASP A 1 279 ? 0.105 -13.272 27.045 1.00 97.31 279 ASP A N 1
ATOM 2090 C CA . ASP A 1 279 ? 1.548 -13.194 27.302 1.00 97.31 279 ASP A CA 1
ATOM 2091 C C . ASP A 1 279 ? 1.824 -12.204 28.451 1.00 97.31 279 ASP A C 1
ATOM 2093 O O . ASP A 1 279 ? 1.557 -11.010 28.310 1.00 97.31 279 ASP A O 1
ATOM 2097 N N . PRO A 1 280 ? 2.419 -12.634 29.583 1.00 96.50 280 PRO A N 1
ATOM 2098 C CA . PRO A 1 280 ? 2.680 -11.751 30.720 1.00 96.50 280 PRO A CA 1
ATOM 2099 C C . PRO A 1 280 ? 3.524 -10.505 30.412 1.00 96.50 280 PRO A C 1
ATOM 2101 O O . PRO A 1 280 ? 3.514 -9.568 31.210 1.00 96.50 280 PRO A O 1
ATOM 2104 N N . ALA A 1 281 ? 4.306 -10.509 29.329 1.00 97.25 281 ALA A N 1
ATOM 2105 C CA . ALA A 1 281 ? 5.135 -9.380 28.929 1.00 97.25 281 ALA A CA 1
ATOM 2106 C C . ALA A 1 281 ? 4.380 -8.346 28.081 1.00 97.25 281 ALA A C 1
ATOM 2108 O O . ALA A 1 281 ? 4.727 -7.169 28.151 1.00 97.25 281 ALA A O 1
ATOM 2109 N N . THR A 1 282 ? 3.375 -8.767 27.306 1.00 98.06 282 THR A N 1
ATOM 2110 C CA . THR A 1 282 ? 2.749 -7.929 26.266 1.00 98.06 282 THR A CA 1
ATOM 2111 C C . THR A 1 282 ? 1.219 -7.877 26.312 1.00 98.06 282 THR A C 1
ATOM 2113 O O . THR A 1 282 ? 0.630 -7.107 25.566 1.00 98.06 282 THR A O 1
ATOM 2116 N N . ASP A 1 283 ? 0.558 -8.647 27.180 1.00 98.31 283 ASP A N 1
ATOM 2117 C CA . ASP A 1 283 ? -0.911 -8.686 27.307 1.00 98.31 283 ASP A CA 1
ATOM 2118 C C . ASP A 1 283 ? -1.517 -7.297 27.552 1.00 98.31 283 ASP A C 1
ATOM 2120 O O . ASP A 1 283 ? -2.514 -6.917 26.942 1.00 98.31 283 ASP A O 1
ATOM 2124 N N . GLN A 1 284 ? -0.864 -6.503 28.402 1.00 97.94 284 GLN A N 1
ATOM 2125 C CA . GLN A 1 284 ? -1.285 -5.132 28.670 1.00 97.94 284 GLN A CA 1
ATOM 2126 C C . GLN A 1 284 ? -1.168 -4.252 27.416 1.00 97.94 284 GLN A C 1
ATOM 2128 O O . GLN A 1 284 ? -2.092 -3.505 27.116 1.00 97.94 284 GLN A O 1
ATOM 2133 N N . GLU A 1 285 ? -0.067 -4.369 26.666 1.00 97.94 285 GLU A N 1
ATOM 2134 C CA . GLU A 1 285 ? 0.154 -3.617 25.423 1.00 97.94 285 GLU A CA 1
ATOM 2135 C C . GLU A 1 285 ? -0.862 -4.015 24.341 1.00 97.94 285 GLU A C 1
ATOM 2137 O O . GLU A 1 285 ? -1.385 -3.152 23.642 1.00 97.94 285 GLU A O 1
ATOM 2142 N N . PHE A 1 286 ? -1.210 -5.304 24.253 1.00 98.44 286 PHE A N 1
ATOM 2143 C CA . PHE A 1 286 ? -2.270 -5.805 23.374 1.00 98.44 286 PHE A CA 1
ATOM 2144 C C . PHE A 1 286 ? -3.609 -5.113 23.665 1.00 98.44 286 PHE A C 1
ATOM 2146 O O . PHE A 1 286 ? -4.264 -4.610 22.753 1.00 98.44 286 PHE A O 1
ATOM 2153 N N . LYS A 1 287 ? -4.001 -5.042 24.943 1.00 98.44 287 LYS A N 1
ATOM 2154 C CA . LYS A 1 287 ? -5.262 -4.417 25.368 1.00 98.44 287 LYS A CA 1
ATOM 2155 C C . LYS A 1 287 ? -5.248 -2.892 25.218 1.00 98.44 287 LYS A C 1
ATOM 2157 O O . LYS A 1 287 ? -6.253 -2.307 24.826 1.00 98.44 287 LYS A O 1
ATOM 2162 N N . GLU A 1 288 ? -4.119 -2.242 25.489 1.00 98.06 288 GLU A N 1
ATOM 2163 C CA . GLU A 1 288 ? -3.951 -0.795 25.292 1.00 98.06 288 GLU A CA 1
ATOM 2164 C C . GLU A 1 288 ? -4.042 -0.408 23.808 1.00 98.06 288 GLU A C 1
ATOM 2166 O O . GLU A 1 288 ? -4.735 0.553 23.472 1.00 98.06 288 GLU A O 1
ATOM 2171 N N . ALA A 1 289 ? -3.441 -1.198 22.912 1.00 96.88 289 ALA A N 1
ATOM 2172 C CA . ALA A 1 289 ? -3.507 -0.969 21.468 1.00 96.88 289 ALA A CA 1
ATOM 2173 C C . ALA A 1 289 ? -4.944 -1.043 20.916 1.00 96.88 289 ALA A C 1
ATOM 2175 O O . ALA A 1 289 ? -5.278 -0.344 19.959 1.00 96.88 289 ALA A O 1
ATOM 2176 N N . ILE A 1 290 ? -5.821 -1.847 21.529 1.00 98.19 290 ILE A N 1
ATOM 2177 C CA . ILE A 1 290 ? -7.248 -1.876 21.182 1.00 98.19 290 ILE A CA 1
ATOM 2178 C C . ILE A 1 290 ? -7.913 -0.535 21.518 1.00 98.19 290 ILE A C 1
ATOM 2180 O O . ILE A 1 290 ? -8.588 0.046 20.664 1.00 98.19 290 ILE A O 1
ATOM 2184 N N . ASN A 1 291 ? -7.684 -0.005 22.724 1.00 98.06 291 ASN A N 1
ATOM 2185 C CA . ASN A 1 291 ? -8.213 1.304 23.111 1.00 98.06 291 ASN A CA 1
ATOM 2186 C C . ASN A 1 291 ? -7.662 2.428 22.225 1.00 98.06 291 ASN A C 1
ATOM 2188 O O . ASN A 1 291 ? -8.392 3.373 21.937 1.00 98.06 291 ASN A O 1
ATOM 2192 N N . ASP A 1 292 ? -6.419 2.330 21.744 1.00 97.19 292 ASP A N 1
ATOM 2193 C CA . ASP A 1 292 ? -5.870 3.291 20.781 1.00 97.19 292 ASP A CA 1
ATOM 2194 C C . ASP A 1 292 ? -6.676 3.326 19.477 1.00 97.19 292 ASP A C 1
ATOM 2196 O O . ASP A 1 292 ? -7.016 4.411 19.001 1.00 97.19 292 ASP A O 1
ATOM 2200 N N . VAL A 1 293 ? -7.056 2.165 18.930 1.00 97.19 293 VAL A N 1
ATOM 2201 C CA . VAL A 1 293 ? -7.909 2.090 17.730 1.00 97.19 293 VAL A CA 1
ATOM 2202 C C . VAL A 1 293 ? -9.281 2.716 17.985 1.00 97.19 293 VAL A C 1
ATOM 2204 O O . VAL A 1 293 ? -9.747 3.517 17.171 1.00 97.19 293 VAL A O 1
ATOM 2207 N N . ILE A 1 294 ? -9.910 2.404 19.123 1.00 98.31 294 ILE A N 1
ATOM 2208 C CA . ILE A 1 294 ? -11.207 2.988 19.506 1.00 98.31 294 ILE A CA 1
ATOM 2209 C C . ILE A 1 294 ? -11.069 4.509 19.650 1.00 98.31 294 ILE A C 1
ATOM 2211 O O . ILE A 1 294 ? -11.901 5.256 19.142 1.00 98.31 294 ILE A O 1
ATOM 2215 N N . ARG A 1 295 ? -9.973 4.991 20.247 1.00 97.06 295 ARG A N 1
ATOM 2216 C CA . ARG A 1 295 ? -9.704 6.423 20.406 1.00 97.06 295 ARG A CA 1
ATOM 2217 C C . ARG A 1 295 ? -9.529 7.130 19.073 1.00 97.06 295 ARG A C 1
ATOM 2219 O O . ARG A 1 295 ? -10.088 8.206 18.906 1.00 97.06 295 ARG A O 1
ATOM 2226 N N . PHE A 1 296 ? -8.804 6.545 18.118 1.00 95.44 296 PHE A N 1
ATOM 2227 C CA . PHE A 1 296 ? -8.719 7.119 16.774 1.00 95.44 296 PHE A CA 1
ATOM 2228 C C . PHE A 1 296 ? -10.095 7.176 16.107 1.00 95.44 296 PHE A C 1
ATOM 2230 O O . PHE A 1 296 ? -10.453 8.217 15.560 1.00 95.44 296 PHE A O 1
ATOM 2237 N N . SER A 1 297 ? -10.898 6.115 16.226 1.00 96.31 297 SER A N 1
ATOM 2238 C CA . SER A 1 297 ? -12.275 6.083 15.714 1.00 96.31 297 SER A CA 1
ATOM 2239 C C . SER A 1 297 ? -13.158 7.174 16.337 1.00 96.31 297 SER A C 1
ATOM 2241 O O . SER A 1 297 ? -13.900 7.855 15.631 1.00 96.31 297 SER A O 1
ATOM 2243 N N . ALA A 1 298 ? -13.005 7.427 17.640 1.00 96.38 298 ALA A N 1
ATOM 2244 C CA . ALA A 1 298 ? -13.731 8.465 18.367 1.00 96.38 298 ALA A CA 1
ATOM 2245 C C . ALA A 1 298 ? -13.416 9.899 17.898 1.00 96.38 298 ALA A C 1
ATOM 2247 O O . ALA A 1 298 ? -14.194 10.811 18.162 1.00 96.38 298 ALA A O 1
ATOM 2248 N N . THR A 1 299 ? -12.298 10.118 17.193 1.00 94.62 299 THR A N 1
ATOM 2249 C CA . THR A 1 299 ? -11.941 11.443 16.647 1.00 94.62 299 THR A CA 1
ATOM 2250 C C . THR A 1 299 ? -12.610 11.770 15.312 1.00 94.62 299 THR A C 1
ATOM 2252 O O . THR A 1 299 ? -12.417 12.868 14.797 1.00 94.62 299 THR A O 1
ATOM 2255 N N . LEU A 1 300 ? -13.371 10.840 14.725 1.00 94.88 300 LEU A N 1
ATOM 2256 C CA . LEU A 1 300 ? -13.896 10.968 13.359 1.00 94.88 300 LEU A CA 1
ATOM 2257 C C . LEU A 1 300 ? -15.263 11.673 13.274 1.00 94.88 300 LEU A C 1
ATOM 2259 O O . LEU A 1 300 ? -15.876 11.689 12.203 1.00 94.88 300 L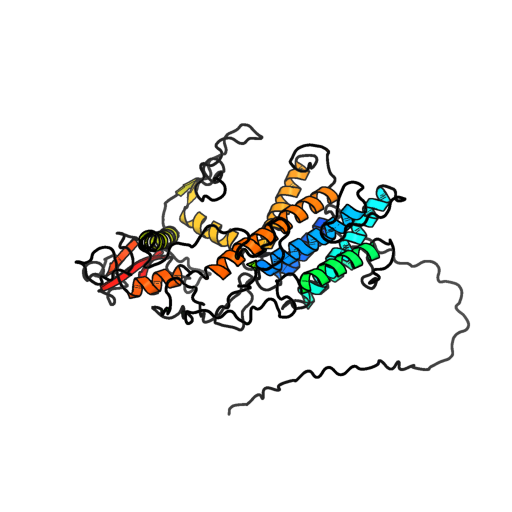EU A O 1
ATOM 2263 N N . ASP A 1 301 ? -15.743 12.268 14.370 1.00 94.56 301 ASP A N 1
ATOM 2264 C CA . ASP A 1 301 ? -17.025 12.976 14.408 1.00 94.56 301 ASP A CA 1
ATOM 2265 C C . ASP A 1 301 ? -16.950 14.318 13.645 1.00 94.56 301 ASP A C 1
ATOM 2267 O O . ASP A 1 301 ? -16.249 15.229 14.088 1.00 94.56 301 ASP A O 1
ATOM 2271 N N . PRO A 1 302 ? -17.698 14.506 12.535 1.00 92.19 302 PRO A N 1
ATOM 2272 C CA . PRO A 1 302 ? -17.736 15.775 11.795 1.00 92.19 302 PRO A CA 1
ATOM 2273 C C . PRO A 1 302 ? -18.195 16.977 12.629 1.00 92.19 302 PRO A C 1
ATOM 2275 O O . PRO A 1 302 ? -18.002 18.116 12.208 1.00 92.19 302 PRO A O 1
ATOM 2278 N N . SER A 1 303 ? -18.892 16.739 13.740 1.00 93.06 303 SER A N 1
ATOM 2279 C CA . SER A 1 303 ? -19.411 17.785 14.613 1.00 93.06 303 SER A CA 1
ATOM 2280 C C . SER A 1 303 ? -18.420 18.222 15.694 1.00 93.06 303 SER A C 1
ATOM 2282 O O . SER A 1 303 ? -18.656 19.250 16.334 1.00 93.06 303 SER A O 1
ATOM 2284 N N . ASP A 1 304 ? -17.308 17.498 15.877 1.00 94.06 304 ASP A N 1
ATOM 2285 C CA . ASP A 1 304 ? -16.243 17.893 16.796 1.00 94.06 304 ASP A CA 1
ATOM 2286 C C . ASP A 1 304 ? -15.473 19.102 16.233 1.00 94.06 304 ASP A C 1
ATOM 2288 O O . ASP A 1 304 ? -14.927 19.082 15.129 1.00 94.06 304 ASP A O 1
ATOM 2292 N N . GLU A 1 305 ? -15.421 20.185 17.013 1.00 95.31 305 GLU A N 1
ATOM 2293 C CA . GLU A 1 305 ? -14.733 21.430 16.652 1.00 95.31 305 GLU A CA 1
ATOM 2294 C C . GLU A 1 305 ? -13.210 21.375 16.901 1.00 95.31 305 GLU A C 1
ATOM 2296 O O . GLU A 1 305 ? -12.513 22.378 16.720 1.00 95.31 305 GLU A O 1
ATOM 2301 N N . THR A 1 306 ? -12.672 20.231 17.336 1.00 97.06 306 THR A N 1
ATOM 2302 C CA . THR A 1 306 ? -11.237 20.030 17.556 1.00 97.06 306 THR A CA 1
ATOM 2303 C C . THR A 1 306 ? -10.450 20.234 16.262 1.00 97.06 306 THR A C 1
ATOM 2305 O O . THR A 1 306 ? -10.759 19.673 15.211 1.00 97.06 306 THR A O 1
ATOM 2308 N N . THR A 1 307 ? -9.382 21.029 16.338 1.00 97.31 307 THR A N 1
ATOM 2309 C CA . THR A 1 307 ? -8.540 21.380 15.185 1.00 97.31 307 THR A CA 1
ATOM 2310 C C . THR A 1 307 ? -7.131 20.807 15.287 1.00 97.31 307 THR A C 1
ATOM 2312 O O . THR A 1 307 ? -6.598 20.663 16.387 1.00 97.31 307 THR A O 1
ATOM 2315 N N . ILE A 1 308 ? -6.486 20.604 14.139 1.00 95.06 308 ILE A N 1
ATOM 2316 C CA . ILE A 1 308 ? -5.085 20.191 13.994 1.00 95.06 308 ILE A CA 1
ATOM 2317 C C . ILE A 1 308 ? -4.339 21.123 13.023 1.00 95.06 308 ILE A C 1
ATOM 2319 O O . ILE A 1 308 ? -4.913 21.604 12.050 1.00 95.06 308 ILE A O 1
ATOM 2323 N N . GLU A 1 309 ? -3.060 21.395 13.294 1.00 94.88 309 GLU A N 1
ATOM 2324 C CA . GLU A 1 309 ? -2.159 22.146 12.406 1.00 94.88 309 GLU A CA 1
ATOM 2325 C C . GLU A 1 309 ? -1.384 21.147 11.535 1.00 94.88 309 GLU A C 1
ATOM 2327 O O . GLU A 1 309 ? -0.600 20.353 12.056 1.00 94.88 309 GLU A O 1
ATOM 2332 N N . ILE A 1 310 ? -1.632 21.153 10.225 1.00 93.69 310 ILE A N 1
ATOM 2333 C CA . ILE A 1 310 ? -1.121 20.142 9.283 1.00 93.69 310 ILE A CA 1
ATOM 2334 C C . ILE A 1 310 ? -0.064 20.690 8.320 1.00 93.69 310 ILE A C 1
ATOM 2336 O O . ILE A 1 310 ? 0.293 20.026 7.346 1.00 93.69 310 ILE A O 1
ATOM 2340 N N . SER A 1 311 ? 0.439 21.908 8.538 1.00 94.88 311 SER A N 1
ATOM 2341 C CA . SER A 1 311 ? 1.537 22.428 7.729 1.00 94.88 311 SER A CA 1
ATOM 2342 C C . SER A 1 311 ? 2.809 21.598 7.937 1.00 94.88 311 SER A C 1
ATOM 2344 O O . SER A 1 311 ? 2.997 20.973 8.990 1.00 94.88 311 SER A O 1
ATOM 2346 N N . PRO A 1 312 ? 3.765 21.664 6.992 1.00 93.81 312 PRO A N 1
ATOM 2347 C CA . PRO A 1 312 ? 5.073 21.060 7.192 1.00 93.81 312 PRO A CA 1
ATOM 2348 C C . PRO A 1 312 ? 5.807 21.579 8.431 1.00 93.81 312 PRO A C 1
ATOM 2350 O O . PRO A 1 312 ? 6.793 20.962 8.808 1.00 93.81 312 PRO A O 1
ATOM 2353 N N . ALA A 1 313 ? 5.387 22.689 9.059 1.00 93.81 313 ALA A N 1
ATOM 2354 C CA . ALA A 1 313 ? 5.996 23.164 10.298 1.00 93.81 313 ALA A CA 1
ATOM 2355 C C . ALA A 1 313 ? 5.686 22.273 11.508 1.00 93.81 313 ALA A C 1
ATOM 2357 O O . ALA A 1 313 ? 6.556 22.180 12.371 1.00 93.81 313 ALA A O 1
ATOM 2358 N N . SER A 1 314 ? 4.517 21.623 11.552 1.00 92.19 314 SER A N 1
ATOM 2359 C CA . SER A 1 314 ? 4.073 20.825 12.710 1.00 92.19 314 SER A CA 1
ATOM 2360 C C . SER A 1 314 ? 3.861 19.345 12.402 1.00 92.19 314 SER A C 1
ATOM 2362 O O . SER A 1 314 ? 3.916 18.530 13.318 1.00 92.19 314 SER A O 1
ATOM 2364 N N . LEU A 1 315 ? 3.637 18.982 11.135 1.00 89.56 315 LEU A N 1
ATOM 2365 C CA . LEU A 1 315 ? 3.345 17.611 10.724 1.00 89.56 315 LEU A CA 1
ATOM 2366 C C . LEU A 1 315 ? 4.492 17.008 9.896 1.00 89.56 315 LEU A C 1
ATOM 2368 O O . LEU A 1 315 ? 5.121 17.675 9.074 1.00 89.56 315 LEU A O 1
ATOM 2372 N N . GLY A 1 316 ? 4.762 15.717 10.104 1.00 87.00 316 GLY A N 1
ATOM 2373 C CA . GLY A 1 316 ? 5.851 14.991 9.445 1.00 87.00 316 GLY A CA 1
ATOM 2374 C C . GLY A 1 316 ? 7.192 15.135 10.170 1.00 87.00 316 GLY A C 1
ATOM 2375 O O . GLY A 1 316 ? 7.240 15.434 11.358 1.00 87.00 316 GLY A O 1
ATOM 2376 N N . ASN A 1 317 ? 8.306 14.895 9.468 1.00 88.88 317 ASN A N 1
ATOM 2377 C CA . ASN A 1 317 ? 9.651 14.823 10.070 1.00 88.88 317 ASN A CA 1
ATOM 2378 C C . ASN A 1 317 ? 9.758 13.770 11.195 1.00 88.88 317 ASN A C 1
ATOM 2380 O O . ASN A 1 317 ? 10.490 13.953 12.168 1.00 88.88 317 ASN A O 1
ATOM 2384 N N . ALA A 1 318 ? 9.009 12.674 11.062 1.00 89.38 318 ALA A N 1
ATOM 2385 C CA . ALA A 1 318 ? 9.109 11.540 11.964 1.00 89.38 318 ALA A CA 1
ATOM 2386 C C . ALA A 1 318 ? 10.456 10.830 11.781 1.00 89.38 318 ALA A C 1
ATOM 2388 O O . ALA A 1 318 ? 11.007 10.764 10.677 1.00 89.38 318 ALA A O 1
ATOM 2389 N N . THR A 1 319 ? 10.988 10.280 12.871 1.00 87.44 319 THR A N 1
ATOM 2390 C CA . THR A 1 319 ? 12.126 9.361 12.764 1.00 87.44 319 THR A CA 1
ATOM 2391 C C . THR A 1 319 ? 11.653 8.101 12.045 1.00 87.44 319 THR A C 1
ATOM 2393 O O . THR A 1 319 ? 10.558 7.611 12.325 1.00 87.44 319 THR A O 1
ATOM 2396 N N . VAL A 1 320 ? 12.455 7.575 11.116 1.00 81.88 320 VAL A N 1
ATOM 2397 C CA . VAL A 1 320 ? 12.121 6.335 10.397 1.00 81.88 320 VAL A CA 1
ATOM 2398 C C . VAL A 1 320 ? 11.787 5.233 11.408 1.00 81.88 320 VAL A C 1
ATOM 2400 O O . VAL A 1 320 ? 12.547 5.009 12.349 1.00 81.88 320 VAL A O 1
ATOM 2403 N N . GLY A 1 321 ? 10.640 4.575 11.219 1.00 77.12 321 GLY A N 1
ATOM 2404 C CA . GLY A 1 321 ? 10.117 3.559 12.139 1.00 77.12 321 GLY A CA 1
ATOM 2405 C C . GLY A 1 321 ? 9.291 4.106 13.311 1.00 77.12 321 GLY A C 1
ATOM 2406 O O . GLY A 1 321 ? 8.996 3.358 14.236 1.00 77.12 321 GLY A O 1
ATOM 2407 N N . THR A 1 322 ? 8.916 5.390 13.301 1.00 81.69 322 THR A N 1
ATOM 2408 C CA . THR A 1 322 ? 8.068 6.008 14.336 1.00 81.69 322 THR A CA 1
ATOM 2409 C C . THR A 1 322 ? 6.907 6.786 13.717 1.00 81.69 322 THR A C 1
ATOM 2411 O O . THR A 1 322 ? 7.006 7.251 12.584 1.00 81.69 322 THR A O 1
ATOM 2414 N N . TYR A 1 323 ? 5.820 6.955 14.474 1.00 76.75 323 TYR A N 1
ATOM 2415 C CA . TYR A 1 323 ? 4.625 7.688 14.028 1.00 76.75 323 TYR A CA 1
ATOM 2416 C C . TYR A 1 323 ? 4.646 9.180 14.400 1.00 76.75 323 TYR A C 1
ATOM 2418 O O . TYR A 1 323 ? 3.959 9.987 13.779 1.00 76.75 323 TYR A O 1
ATOM 2426 N N . GLY A 1 324 ? 5.428 9.561 15.415 1.00 78.56 324 GLY A N 1
ATOM 2427 C CA . GLY A 1 324 ? 5.507 10.934 15.912 1.00 78.56 324 GLY A CA 1
ATOM 2428 C C . GLY A 1 324 ? 6.531 11.767 15.147 1.00 78.56 324 GLY A C 1
ATOM 2429 O O . GLY A 1 324 ? 7.681 11.357 14.986 1.00 78.56 324 GLY A O 1
ATOM 2430 N N . GLY A 1 325 ? 6.127 12.959 14.719 1.00 82.50 325 GLY A N 1
ATOM 2431 C CA . GLY A 1 325 ? 6.992 13.911 14.039 1.00 82.50 325 GLY A CA 1
ATOM 2432 C C . GLY A 1 325 ? 6.786 15.331 14.558 1.00 82.50 325 GLY A C 1
ATOM 2433 O O . GLY A 1 325 ? 5.692 15.683 14.987 1.00 82.50 325 GLY A O 1
ATOM 2434 N N . GLU A 1 326 ? 7.853 16.131 14.551 1.00 87.44 326 GLU A N 1
ATOM 2435 C CA . GLU A 1 326 ? 7.831 17.529 15.019 1.00 87.44 326 GLU A CA 1
ATOM 2436 C C . GLU A 1 326 ? 7.691 18.541 13.866 1.00 87.44 326 GLU A C 1
ATOM 2438 O O . GLU A 1 326 ? 7.806 19.745 14.080 1.00 87.44 326 GLU A O 1
ATOM 2443 N N . GLY A 1 327 ? 7.519 18.062 12.629 1.00 91.00 327 GLY A N 1
ATOM 2444 C CA . GLY A 1 327 ? 7.582 18.890 11.430 1.00 91.00 327 GLY A CA 1
ATOM 2445 C C . GLY A 1 327 ? 8.963 19.520 11.195 1.00 91.00 327 GLY A C 1
ATOM 2446 O O . GLY A 1 327 ? 9.985 19.156 11.785 1.00 91.00 327 GLY A O 1
ATOM 2447 N N . ARG A 1 328 ? 9.012 20.464 10.258 1.00 89.94 328 ARG A N 1
ATOM 2448 C CA . ARG A 1 328 ? 10.159 21.299 9.897 1.00 89.94 328 ARG A CA 1
ATOM 2449 C C . ARG A 1 328 ? 9.738 22.760 9.893 1.00 89.94 328 ARG A C 1
ATOM 2451 O O . ARG A 1 328 ? 9.240 23.271 8.898 1.00 89.94 328 ARG A O 1
ATOM 2458 N N . GLY A 1 329 ? 10.024 23.475 10.978 1.00 89.31 329 GLY A N 1
ATOM 2459 C CA . GLY A 1 329 ? 9.617 24.880 11.126 1.00 89.31 329 GLY A CA 1
ATOM 2460 C C . GLY A 1 329 ? 10.176 25.867 10.083 1.00 89.31 329 GLY A C 1
ATOM 2461 O O . GLY A 1 329 ? 9.676 26.985 9.987 1.00 89.31 329 GLY A O 1
ATOM 2462 N N . MET A 1 330 ? 11.197 25.495 9.300 1.00 91.69 330 MET A N 1
ATOM 2463 C CA . MET A 1 330 ? 11.756 26.325 8.224 1.00 91.69 330 MET A CA 1
ATOM 2464 C C . MET A 1 330 ? 11.867 25.543 6.919 1.00 91.69 330 MET A C 1
ATOM 2466 O O . MET A 1 330 ? 12.388 24.427 6.891 1.00 91.69 330 MET A O 1
ATOM 2470 N N . ASN A 1 331 ? 11.456 26.180 5.826 1.00 89.56 331 ASN A N 1
ATOM 2471 C CA . ASN A 1 331 ? 11.647 25.670 4.481 1.00 89.56 331 ASN A CA 1
ATOM 2472 C C . ASN A 1 331 ? 13.143 25.743 4.105 1.00 89.56 331 ASN A C 1
ATOM 2474 O O . ASN A 1 331 ? 13.721 26.835 4.117 1.00 89.56 331 ASN A O 1
ATOM 2478 N N . PRO A 1 332 ? 13.787 24.617 3.747 1.00 84.62 332 PRO A N 1
ATOM 2479 C CA . PRO A 1 332 ? 15.226 24.580 3.485 1.00 84.62 332 PRO A CA 1
ATOM 2480 C C . PRO A 1 332 ? 15.639 25.303 2.193 1.00 84.62 332 PRO A C 1
ATOM 2482 O O . PRO A 1 332 ? 16.806 25.657 2.048 1.00 84.62 332 PRO A O 1
ATOM 2485 N N . VAL A 1 333 ? 14.704 25.538 1.268 1.00 82.94 333 VAL A N 1
ATOM 2486 C CA . VAL A 1 333 ? 14.952 26.216 -0.012 1.00 82.94 333 VAL A CA 1
ATOM 2487 C C . VAL A 1 333 ? 14.773 27.725 0.129 1.00 82.94 333 VAL A C 1
ATOM 2489 O O . VAL A 1 333 ? 15.610 28.499 -0.332 1.00 82.94 333 VAL A O 1
ATOM 2492 N N . THR A 1 334 ? 13.692 28.165 0.776 1.00 88.25 334 THR A N 1
ATOM 2493 C CA . THR A 1 334 ? 13.359 29.598 0.876 1.00 88.25 334 THR A CA 1
ATOM 2494 C C . THR A 1 334 ? 13.897 30.265 2.142 1.00 88.25 334 THR A C 1
ATOM 2496 O O . THR A 1 334 ? 13.935 31.493 2.216 1.00 88.25 334 THR A O 1
ATOM 2499 N N . GLY A 1 335 ? 14.272 29.485 3.161 1.00 91.94 335 GLY A N 1
ATOM 2500 C CA . GLY A 1 335 ? 14.669 29.977 4.484 1.00 91.94 335 GLY A CA 1
ATOM 2501 C C . GLY A 1 335 ? 13.537 30.624 5.291 1.00 91.94 335 GLY A C 1
ATOM 2502 O O . GLY A 1 335 ? 13.801 31.222 6.332 1.00 91.94 335 GLY A O 1
ATOM 2503 N N . SER A 1 336 ? 12.292 30.544 4.812 1.00 94.12 336 SER A N 1
ATOM 2504 C CA . SER A 1 336 ? 11.110 31.108 5.477 1.00 94.12 336 SER A CA 1
ATOM 2505 C C . SER A 1 336 ? 10.363 30.035 6.275 1.00 94.12 336 SER A C 1
ATOM 2507 O O . SER A 1 336 ? 10.488 28.847 5.980 1.00 94.12 336 SER A O 1
ATOM 2509 N N . SER A 1 337 ? 9.581 30.435 7.281 1.00 94.38 337 SER A N 1
ATOM 2510 C CA . SER A 1 337 ? 8.641 29.523 7.946 1.00 94.38 337 SER A CA 1
ATOM 2511 C C . SER A 1 337 ? 7.508 29.129 6.998 1.00 94.38 337 SER A C 1
ATOM 2513 O O . SER A 1 337 ? 7.149 29.908 6.112 1.00 94.38 337 SER A O 1
ATOM 2515 N N . TYR A 1 338 ? 6.940 27.940 7.197 1.00 94.69 338 TYR A N 1
ATOM 2516 C CA . TYR A 1 338 ? 5.693 27.561 6.535 1.00 94.69 338 TYR A CA 1
ATOM 2517 C C . TYR A 1 338 ? 4.523 28.357 7.126 1.00 94.69 338 TYR A C 1
ATOM 2519 O O . TYR A 1 338 ? 4.544 28.712 8.306 1.00 94.69 338 TYR A O 1
ATOM 2527 N N . GLU A 1 339 ? 3.537 28.683 6.291 1.00 94.62 339 GLU A N 1
ATOM 2528 C CA . GLU A 1 339 ? 2.267 29.230 6.772 1.00 94.62 339 GLU A CA 1
ATOM 2529 C C . GLU A 1 339 ? 1.496 28.139 7.522 1.00 94.62 339 GLU A C 1
ATOM 2531 O O . GLU A 1 339 ? 1.527 26.975 7.119 1.00 94.62 339 GLU A O 1
ATOM 2536 N N . GLU A 1 340 ? 0.821 28.518 8.610 1.00 95.50 340 GLU A N 1
ATOM 2537 C CA . GLU A 1 340 ? -0.045 27.603 9.356 1.00 95.50 340 GLU A CA 1
ATOM 2538 C C . GLU A 1 340 ? -1.205 27.133 8.468 1.00 95.50 340 GLU A C 1
ATOM 2540 O O . GLU A 1 340 ? -1.829 27.928 7.761 1.00 95.50 340 GLU A O 1
ATOM 2545 N N . ASN A 1 341 ? -1.522 25.846 8.551 1.00 95.62 341 ASN A N 1
ATOM 2546 C CA . ASN A 1 341 ? -2.654 25.214 7.900 1.00 95.62 341 ASN A CA 1
ATOM 2547 C C . ASN A 1 341 ? -3.476 24.472 8.959 1.00 95.62 341 ASN A C 1
ATOM 2549 O O . ASN A 1 341 ? -3.253 23.294 9.234 1.00 95.62 341 ASN A O 1
ATOM 2553 N N . VAL A 1 342 ? -4.396 25.195 9.598 1.00 97.50 342 VAL A N 1
ATOM 2554 C CA . VAL A 1 342 ? -5.256 24.659 10.658 1.00 97.50 342 VAL A CA 1
ATOM 2555 C C . VAL A 1 342 ? -6.560 24.152 10.053 1.00 97.50 342 VAL A C 1
ATOM 2557 O O . VAL A 1 342 ? -7.288 24.915 9.417 1.00 97.50 342 VAL A O 1
ATOM 2560 N N . VAL A 1 343 ? -6.867 22.878 10.285 1.00 97.00 343 VAL A N 1
ATOM 2561 C CA . VAL A 1 343 ? -8.060 22.188 9.771 1.00 97.00 343 VAL A CA 1
ATOM 2562 C C . VAL A 1 343 ? -8.790 21.452 10.897 1.00 97.00 343 VAL A C 1
ATOM 2564 O O . VAL A 1 343 ? -8.240 21.279 11.985 1.00 97.00 343 VAL A O 1
ATOM 2567 N N . ALA A 1 344 ? -10.030 21.019 10.659 1.00 97.00 344 ALA A N 1
ATOM 2568 C CA . ALA A 1 344 ? -10.749 20.157 11.597 1.00 97.00 344 ALA A CA 1
ATOM 2569 C C . ALA A 1 344 ? -10.074 18.775 11.678 1.00 97.00 344 ALA A C 1
ATOM 2571 O O . ALA A 1 344 ? -9.718 18.193 10.651 1.00 97.00 344 ALA A O 1
ATOM 2572 N N . LEU A 1 345 ? -9.893 18.253 12.894 1.00 95.69 345 LEU A N 1
ATOM 2573 C CA . LEU A 1 345 ? -9.223 16.972 13.130 1.00 95.69 345 LEU A CA 1
ATOM 2574 C C . LEU A 1 345 ? -10.000 15.808 12.507 1.00 95.69 345 LEU A C 1
ATOM 2576 O O . LEU A 1 345 ? -9.399 14.980 11.827 1.00 95.69 345 LEU A O 1
ATOM 2580 N N . ALA A 1 346 ? -11.321 15.783 12.685 1.00 95.19 346 ALA A N 1
ATOM 2581 C CA . ALA A 1 346 ? -12.183 14.738 12.139 1.00 95.19 346 ALA A CA 1
ATOM 2582 C C . ALA A 1 346 ? -12.169 14.705 10.603 1.00 95.19 346 ALA A C 1
ATOM 2584 O O . ALA A 1 346 ? -12.096 13.636 9.996 1.00 95.19 346 ALA A O 1
ATOM 2585 N N . ASP A 1 347 ? -12.201 15.873 9.954 1.00 93.56 347 ASP A N 1
ATOM 2586 C CA . ASP A 1 347 ? -12.095 15.975 8.493 1.00 93.56 347 ASP A CA 1
ATOM 2587 C C . ASP A 1 347 ? -10.742 15.462 8.013 1.00 93.56 347 ASP A C 1
ATOM 2589 O O . ASP A 1 347 ? -10.680 14.634 7.107 1.00 93.56 347 ASP A O 1
ATOM 2593 N N . TYR A 1 348 ? -9.659 15.909 8.654 1.00 93.62 348 TYR A N 1
ATOM 2594 C CA . TYR A 1 348 ? -8.316 15.459 8.317 1.00 93.62 348 TYR A CA 1
ATOM 2595 C C . TYR A 1 348 ? -8.160 13.943 8.487 1.00 93.62 348 TYR A C 1
ATOM 2597 O O . TYR A 1 348 ? -7.663 13.289 7.574 1.00 93.62 348 TYR A O 1
ATOM 2605 N N . GLY A 1 349 ? -8.619 13.379 9.609 1.00 92.31 349 GLY A N 1
ATOM 2606 C CA . GLY A 1 349 ? -8.540 11.945 9.901 1.00 92.31 349 GLY A CA 1
ATOM 2607 C C . GLY A 1 349 ? -9.270 11.076 8.873 1.00 92.31 349 GLY A C 1
ATOM 2608 O O . GLY A 1 349 ? -8.739 10.053 8.448 1.00 92.31 349 GLY A O 1
ATOM 2609 N N . ARG A 1 350 ? -10.449 11.508 8.409 1.00 90.56 350 ARG A N 1
ATOM 2610 C CA . ARG A 1 350 ? -11.212 10.795 7.370 1.00 90.56 350 ARG A CA 1
ATOM 2611 C C . ARG A 1 350 ? -10.562 10.918 5.996 1.00 90.56 350 ARG A C 1
ATOM 2613 O O . ARG A 1 350 ? -10.337 9.910 5.335 1.00 90.56 350 ARG A O 1
ATOM 2620 N N . VAL A 1 351 ? -10.186 12.135 5.601 1.00 90.50 351 VAL A N 1
ATOM 2621 C CA . VAL A 1 351 ? -9.562 12.387 4.295 1.00 90.50 351 VAL A CA 1
ATOM 2622 C C . VAL A 1 351 ? -8.217 11.678 4.177 1.00 90.50 351 VAL A C 1
ATOM 2624 O O . VAL A 1 351 ? -7.942 11.091 3.137 1.00 90.50 351 VAL A O 1
ATOM 2627 N N . ILE A 1 352 ? -7.374 11.696 5.215 1.00 89.50 352 ILE A N 1
ATOM 2628 C CA . ILE A 1 352 ? -6.063 11.037 5.154 1.00 89.50 352 ILE A CA 1
ATOM 2629 C C . ILE A 1 352 ? -6.199 9.511 5.107 1.00 89.50 352 ILE A C 1
ATOM 2631 O O . ILE A 1 352 ? -5.408 8.856 4.431 1.00 89.50 352 ILE A O 1
ATOM 2635 N N . ALA A 1 353 ? -7.211 8.948 5.779 1.00 88.31 353 ALA A N 1
ATOM 2636 C CA . ALA A 1 353 ? -7.515 7.525 5.702 1.00 88.31 353 ALA A CA 1
ATOM 2637 C C . ALA A 1 353 ? -7.955 7.129 4.286 1.00 88.31 353 ALA A C 1
ATOM 2639 O O . ALA A 1 353 ? -7.402 6.185 3.734 1.00 88.31 353 ALA A O 1
ATOM 2640 N N . GLU A 1 354 ? -8.878 7.872 3.667 1.00 85.00 354 GLU A N 1
ATOM 2641 C CA . GLU A 1 354 ? -9.317 7.620 2.286 1.00 85.00 354 GLU A CA 1
ATOM 2642 C C . GLU A 1 354 ? -8.204 7.849 1.258 1.00 85.00 354 GLU A C 1
ATOM 2644 O O . GLU A 1 354 ? -8.075 7.076 0.309 1.00 85.00 354 GLU A O 1
ATOM 2649 N N . PHE A 1 355 ? -7.383 8.884 1.458 1.00 86.38 355 PHE A N 1
ATOM 2650 C CA . PHE A 1 355 ? -6.280 9.220 0.563 1.00 86.38 355 PHE A CA 1
ATOM 2651 C C . PHE A 1 355 ? -5.269 8.078 0.448 1.00 86.38 355 PHE A C 1
ATOM 2653 O O . PHE A 1 355 ? -4.840 7.787 -0.659 1.00 86.38 355 PHE A O 1
ATOM 2660 N N . TRP A 1 356 ? -4.908 7.432 1.565 1.00 86.50 356 TRP A N 1
ATOM 2661 C CA . TRP A 1 356 ? -3.962 6.304 1.584 1.00 86.50 356 TRP A CA 1
ATOM 2662 C C . TRP A 1 356 ? -4.621 4.931 1.451 1.00 86.50 356 TRP A C 1
ATOM 2664 O O . TRP A 1 356 ? -3.937 3.936 1.214 1.00 86.50 356 TRP A O 1
ATOM 2674 N N . ALA A 1 357 ? -5.941 4.851 1.626 1.00 80.00 357 ALA A N 1
ATOM 2675 C CA . ALA A 1 357 ? -6.710 3.672 1.257 1.00 80.00 357 ALA A CA 1
ATOM 2676 C C . ALA A 1 357 ? -6.896 3.564 -0.261 1.00 80.00 357 ALA A C 1
ATOM 2678 O O . ALA A 1 357 ? -7.450 2.563 -0.701 1.00 80.00 357 ALA A O 1
ATOM 2679 N N . ASP A 1 358 ? -6.437 4.548 -1.043 1.00 70.44 358 ASP A N 1
ATOM 2680 C CA . ASP A 1 358 ? -6.374 4.525 -2.501 1.00 70.44 358 ASP A CA 1
ATOM 2681 C C . ASP A 1 358 ? -7.706 4.079 -3.108 1.00 70.44 358 ASP A C 1
ATOM 2683 O O . ASP A 1 358 ? -7.838 2.946 -3.570 1.00 70.44 358 ASP A O 1
ATOM 2687 N N . GLY A 1 359 ? -8.703 4.972 -3.058 1.00 61.47 359 GLY A N 1
ATOM 2688 C CA . GLY A 1 359 ? -10.092 4.717 -3.463 1.00 61.47 359 GLY A CA 1
ATOM 2689 C C . GLY A 1 359 ? -10.280 4.113 -4.869 1.00 61.47 359 GLY A C 1
ATOM 2690 O O . GLY A 1 359 ? -9.325 3.896 -5.605 1.00 61.47 359 GLY A O 1
ATOM 2691 N N . PRO A 1 360 ? -11.526 3.880 -5.316 1.00 58.00 360 PRO A N 1
ATOM 2692 C CA . PRO A 1 360 ? -11.837 2.913 -6.374 1.00 58.00 360 PRO A CA 1
ATOM 2693 C C . PRO A 1 360 ? -11.204 3.160 -7.758 1.00 58.00 360 PRO A C 1
ATOM 2695 O O . PRO A 1 360 ? -11.185 2.264 -8.589 1.00 58.00 360 PRO A O 1
ATOM 2698 N N . ALA A 1 361 ? -10.689 4.361 -8.026 1.00 63.84 361 ALA A N 1
ATOM 2699 C CA . ALA A 1 361 ? -10.029 4.712 -9.285 1.00 63.84 361 ALA A CA 1
ATOM 2700 C C . ALA A 1 361 ? -8.485 4.708 -9.202 1.00 63.84 361 ALA A C 1
ATOM 2702 O O . ALA A 1 361 ? -7.831 5.251 -10.093 1.00 63.84 361 ALA A O 1
ATOM 2703 N N . SER A 1 362 ? -7.912 4.179 -8.120 1.00 65.44 362 SER A N 1
ATOM 2704 C CA . SER A 1 362 ? -6.482 4.255 -7.812 1.00 65.44 362 SER A CA 1
ATOM 2705 C C . SER A 1 362 ? -5.661 3.114 -8.411 1.00 65.44 362 SER A C 1
ATOM 2707 O O . SER A 1 362 ? -6.173 2.050 -8.754 1.00 65.44 362 SER A O 1
ATOM 2709 N N . GLU A 1 363 ? -4.347 3.308 -8.465 1.00 73.12 363 GLU A N 1
ATOM 2710 C CA . GLU A 1 363 ? -3.368 2.280 -8.818 1.00 73.12 363 GLU A CA 1
ATOM 2711 C C . GLU A 1 363 ? -3.007 1.367 -7.633 1.00 73.12 363 GLU A C 1
ATOM 2713 O O . GLU A 1 363 ? -1.952 0.727 -7.654 1.00 73.12 363 GLU A O 1
ATOM 2718 N N . THR A 1 364 ? -3.843 1.295 -6.587 1.00 77.88 364 THR A N 1
ATOM 2719 C CA . THR A 1 364 ? -3.544 0.614 -5.311 1.00 77.88 364 THR A CA 1
ATOM 2720 C C . THR A 1 364 ? -2.247 1.137 -4.636 1.00 77.88 364 THR A C 1
ATOM 2722 O O . THR A 1 364 ? -1.506 1.921 -5.236 1.00 77.88 364 THR A O 1
ATOM 2725 N N . PRO A 1 365 ? -1.900 0.712 -3.401 1.00 83.31 365 PRO A N 1
ATOM 2726 C CA . PRO A 1 365 ? -0.748 1.287 -2.697 1.00 83.31 365 PRO A CA 1
ATOM 2727 C C . PRO A 1 365 ? 0.596 1.198 -3.431 1.00 83.31 365 PRO A C 1
ATOM 2729 O O . PRO A 1 365 ? 1.342 2.173 -3.386 1.00 83.31 365 PRO A O 1
ATOM 2732 N N . PRO A 1 366 ? 0.944 0.097 -4.129 1.00 86.81 366 PRO A N 1
ATOM 2733 C CA . PRO A 1 366 ? 2.169 0.059 -4.922 1.00 86.81 366 PRO A CA 1
ATOM 2734 C C . PRO A 1 366 ? 2.214 1.115 -6.030 1.00 86.81 366 PRO A C 1
ATOM 2736 O O . PRO A 1 366 ? 3.214 1.812 -6.136 1.00 86.81 366 PRO A O 1
ATOM 2739 N N . GLY A 1 367 ? 1.145 1.273 -6.818 1.00 91.50 367 GLY A N 1
ATOM 2740 C CA . GLY A 1 367 ? 1.144 2.212 -7.940 1.00 91.50 367 GLY A CA 1
ATOM 2741 C C . GLY A 1 367 ? 0.993 3.677 -7.522 1.00 91.50 367 GLY A C 1
ATOM 2742 O O . GLY A 1 367 ? 1.508 4.562 -8.204 1.00 91.50 367 GLY A O 1
ATOM 2743 N N . HIS A 1 368 ? 0.365 3.965 -6.376 1.00 91.75 368 HIS A N 1
ATOM 2744 C CA . HIS A 1 368 ? 0.266 5.339 -5.874 1.00 91.75 368 HIS A CA 1
ATOM 2745 C C . HIS A 1 368 ? 1.657 5.947 -5.598 1.00 91.75 368 HIS A C 1
ATOM 2747 O O . HIS A 1 368 ? 1.872 7.142 -5.822 1.00 91.75 368 HIS A O 1
ATOM 2753 N N . TRP A 1 369 ? 2.645 5.138 -5.196 1.00 94.69 369 TRP A N 1
ATOM 2754 C CA . TRP A 1 369 ? 4.022 5.615 -5.039 1.00 94.69 369 TRP A CA 1
ATOM 2755 C C . TRP A 1 369 ? 4.642 6.090 -6.355 1.00 94.69 369 TRP A C 1
ATOM 2757 O O . TRP A 1 369 ? 5.301 7.134 -6.360 1.00 94.69 369 TRP A O 1
ATOM 2767 N N . ASP A 1 370 ? 4.401 5.397 -7.468 1.00 96.62 370 ASP A N 1
ATOM 2768 C CA . ASP A 1 370 ? 4.827 5.837 -8.800 1.00 96.62 370 ASP A CA 1
ATOM 2769 C C . ASP A 1 370 ? 4.092 7.112 -9.225 1.00 96.62 370 ASP A C 1
ATOM 2771 O O . ASP A 1 370 ? 4.739 8.042 -9.699 1.00 96.62 370 ASP A O 1
ATOM 2775 N N . SER A 1 371 ? 2.781 7.226 -8.977 1.00 94.12 371 SER A N 1
ATOM 2776 C CA . SER A 1 371 ? 2.008 8.454 -9.239 1.00 94.12 371 SER A CA 1
ATOM 2777 C C . SER A 1 371 ? 2.580 9.674 -8.493 1.00 94.12 371 SER A C 1
ATOM 2779 O O . SER A 1 371 ? 2.725 10.765 -9.063 1.00 94.12 371 SER A O 1
ATOM 2781 N N . ILE A 1 372 ? 2.972 9.495 -7.226 1.00 94.75 372 ILE A N 1
ATOM 2782 C CA . ILE A 1 372 ? 3.656 10.527 -6.433 1.00 94.75 372 ILE A CA 1
ATOM 2783 C C . ILE A 1 372 ? 5.038 10.826 -7.026 1.00 94.75 372 ILE A C 1
ATOM 2785 O O . ILE A 1 372 ? 5.381 11.993 -7.226 1.00 94.75 372 ILE A O 1
ATOM 2789 N N . ALA A 1 373 ? 5.833 9.796 -7.325 1.00 96.38 373 ALA A N 1
ATOM 2790 C CA . ALA A 1 373 ? 7.184 9.949 -7.860 1.00 96.38 373 ALA A CA 1
ATOM 2791 C C . ALA A 1 373 ? 7.187 10.672 -9.212 1.00 96.38 373 ALA A C 1
ATOM 2793 O O . ALA A 1 373 ? 8.016 11.553 -9.439 1.00 96.38 373 ALA A O 1
ATOM 2794 N N . ASN A 1 374 ? 6.215 10.364 -10.063 1.00 96.38 374 ASN A N 1
ATOM 2795 C CA . ASN A 1 374 ? 5.942 11.020 -11.331 1.00 96.38 374 ASN A CA 1
ATOM 2796 C C . ASN A 1 374 ? 5.665 12.513 -11.146 1.00 96.38 374 ASN A C 1
ATOM 2798 O O . ASN A 1 374 ? 6.352 13.345 -11.738 1.00 96.38 374 ASN A O 1
ATOM 2802 N N . THR A 1 375 ? 4.726 12.852 -10.262 1.00 95.75 375 THR A N 1
ATOM 2803 C CA . THR A 1 375 ? 4.375 14.247 -9.956 1.00 95.75 375 THR A CA 1
ATOM 2804 C C . THR A 1 375 ? 5.587 15.025 -9.434 1.00 95.75 375 THR A C 1
ATOM 2806 O O . THR A 1 375 ? 5.917 16.096 -9.944 1.00 95.75 375 THR A O 1
ATOM 2809 N N . VAL A 1 376 ? 6.304 14.464 -8.456 1.00 95.06 376 VAL A N 1
ATOM 2810 C CA . VAL A 1 376 ? 7.490 15.098 -7.858 1.00 95.06 376 VAL A CA 1
ATOM 2811 C C . VAL A 1 376 ? 8.615 15.255 -8.885 1.00 95.06 376 VAL A C 1
ATOM 2813 O O . VAL A 1 376 ? 9.275 16.291 -8.928 1.00 95.06 376 VAL A O 1
ATOM 2816 N N . SER A 1 377 ? 8.836 14.245 -9.725 1.00 95.06 377 SER A N 1
ATOM 2817 C CA . SER A 1 377 ? 9.821 14.265 -10.810 1.00 95.06 377 SER A CA 1
ATOM 2818 C C . SER A 1 377 ? 9.561 15.406 -11.801 1.00 95.06 377 SER A C 1
ATOM 2820 O O . SER A 1 377 ? 10.482 16.146 -12.159 1.00 95.06 377 SER A O 1
ATOM 2822 N N . ASP A 1 378 ? 8.300 15.604 -12.190 1.00 95.25 378 ASP A N 1
ATOM 2823 C CA . ASP A 1 378 ? 7.894 16.650 -13.132 1.00 95.25 378 ASP A CA 1
ATOM 2824 C C . ASP A 1 378 ? 8.084 18.052 -12.529 1.00 95.25 378 ASP A C 1
ATOM 2826 O O . ASP A 1 378 ? 8.633 18.949 -13.179 1.00 95.25 378 ASP A O 1
ATOM 2830 N N . GLU A 1 379 ? 7.736 18.232 -11.251 1.00 94.12 379 GLU A N 1
ATOM 2831 C CA . GLU A 1 379 ? 8.007 19.476 -10.526 1.00 94.12 379 GLU A CA 1
ATOM 2832 C C . GLU A 1 379 ? 9.510 19.758 -10.390 1.00 94.12 379 GLU A C 1
ATOM 2834 O O . GLU A 1 379 ? 9.949 20.894 -10.586 1.00 94.12 379 GLU A O 1
ATOM 2839 N N . LEU A 1 380 ? 10.329 18.741 -10.105 1.00 92.12 380 LEU A N 1
ATOM 2840 C CA . LEU A 1 380 ? 11.785 18.890 -10.021 1.00 92.12 380 LEU A CA 1
ATOM 2841 C C . LEU A 1 380 ? 12.396 19.301 -11.364 1.00 92.12 380 LEU A C 1
ATOM 2843 O O . LEU A 1 380 ? 13.235 20.205 -11.398 1.00 92.12 380 LEU A O 1
ATOM 2847 N N . ALA A 1 381 ? 11.947 18.697 -12.466 1.00 92.19 381 ALA A N 1
ATOM 2848 C CA . ALA A 1 381 ? 12.397 19.047 -13.811 1.00 92.19 381 ALA A CA 1
ATOM 2849 C C . ALA A 1 381 ? 12.057 20.506 -14.172 1.00 92.19 381 ALA A C 1
ATOM 2851 O O . ALA A 1 381 ? 12.837 21.185 -14.844 1.00 92.19 381 ALA A O 1
ATOM 2852 N N . ALA A 1 382 ? 10.928 21.026 -13.678 1.00 91.69 382 ALA A N 1
ATOM 2853 C CA . ALA A 1 382 ? 10.554 22.429 -13.851 1.00 91.69 382 ALA A CA 1
ATOM 2854 C C . ALA A 1 382 ? 11.443 23.400 -13.044 1.00 91.69 382 ALA A C 1
ATOM 2856 O O . ALA A 1 382 ? 11.575 24.571 -13.414 1.00 91.69 382 ALA A O 1
ATOM 2857 N N . LEU A 1 383 ? 12.068 22.934 -11.957 1.00 90.00 383 LEU A N 1
ATOM 2858 C CA . LEU A 1 383 ? 12.948 23.740 -11.104 1.00 90.00 383 LEU A CA 1
ATOM 2859 C C . LEU A 1 383 ? 14.399 23.797 -11.604 1.00 90.00 383 LEU A C 1
ATOM 2861 O O . LEU A 1 383 ? 15.122 24.740 -11.265 1.00 90.00 383 LEU A O 1
ATOM 2865 N N . GLY A 1 384 ? 14.846 22.827 -12.402 1.00 91.81 384 GLY A N 1
ATOM 2866 C CA . GLY A 1 384 ? 16.207 22.802 -12.929 1.00 91.81 384 GLY A CA 1
ATOM 2867 C C . GLY A 1 384 ? 16.634 21.442 -13.486 1.00 91.81 384 GLY A C 1
ATOM 2868 O O . GLY A 1 384 ? 15.810 20.546 -13.644 1.00 91.81 384 GLY A O 1
ATOM 2869 N N . PRO A 1 385 ? 17.931 21.278 -13.805 1.00 94.31 385 PRO A N 1
ATOM 2870 C CA . PRO A 1 385 ? 18.443 20.005 -14.292 1.00 94.31 385 PRO A CA 1
ATOM 2871 C C . PRO A 1 385 ? 18.312 18.907 -13.231 1.00 94.31 385 PRO A C 1
ATOM 2873 O O . PRO A 1 385 ? 18.587 19.132 -12.048 1.00 94.31 385 PRO A O 1
ATOM 2876 N N . LEU A 1 386 ? 17.941 17.714 -13.687 1.00 95.94 386 LEU A N 1
ATOM 2877 C CA . LEU A 1 386 ? 17.796 16.520 -12.863 1.00 95.94 386 LEU A CA 1
ATOM 2878 C C . LEU A 1 386 ? 19.173 15.939 -12.518 1.00 95.94 386 LEU A C 1
ATOM 2880 O O . LEU A 1 386 ? 20.067 15.905 -13.364 1.00 95.94 386 LEU A O 1
ATOM 2884 N N . ARG A 1 387 ? 19.355 15.495 -11.268 1.00 95.56 387 ARG A N 1
ATOM 2885 C CA . ARG A 1 387 ? 20.607 14.901 -10.762 1.00 95.56 387 ARG A CA 1
ATOM 2886 C C . ARG A 1 387 ? 20.319 13.774 -9.787 1.00 95.56 387 ARG A C 1
ATOM 2888 O O . ARG A 1 387 ? 19.661 13.998 -8.769 1.00 95.56 387 ARG A O 1
ATOM 2895 N N . ILE A 1 388 ? 20.853 12.587 -10.054 1.00 92.88 388 ILE A N 1
ATOM 2896 C CA . ILE A 1 388 ? 20.690 11.424 -9.174 1.00 92.88 388 ILE A CA 1
ATOM 2897 C C . ILE A 1 388 ? 21.327 11.712 -7.807 1.00 92.88 388 ILE A C 1
ATOM 2899 O O . ILE A 1 388 ? 22.487 12.100 -7.716 1.00 92.88 388 ILE A O 1
ATOM 2903 N N . GLY A 1 389 ? 20.550 11.559 -6.731 1.00 87.88 389 GLY A N 1
ATOM 2904 C CA . GLY A 1 389 ? 20.995 11.879 -5.367 1.00 87.88 389 GLY A CA 1
ATOM 2905 C C . GLY A 1 389 ? 21.173 13.378 -5.078 1.00 87.88 389 GLY A C 1
ATOM 2906 O O . GLY A 1 389 ? 21.669 13.731 -4.012 1.00 87.88 389 GLY A O 1
ATOM 2907 N N . GLY A 1 390 ? 20.780 14.267 -5.999 1.00 87.44 390 GLY A N 1
ATOM 2908 C CA . GLY A 1 390 ? 20.890 15.724 -5.851 1.00 87.44 390 GLY A CA 1
ATOM 2909 C C . GLY A 1 390 ? 22.292 16.304 -6.089 1.00 87.44 390 GLY A C 1
ATOM 2910 O O . GLY A 1 390 ? 22.457 17.525 -6.074 1.00 87.44 390 GLY A O 1
ATOM 2911 N N . GLU A 1 391 ? 23.291 15.462 -6.358 1.00 86.88 391 GLU A N 1
ATOM 2912 C CA . GLU A 1 391 ? 24.683 15.840 -6.620 1.00 86.88 391 GLU A CA 1
ATOM 2913 C C . GLU A 1 391 ? 25.173 15.230 -7.948 1.00 86.88 391 GLU A C 1
ATOM 2915 O O . GLU A 1 391 ? 24.545 14.340 -8.508 1.00 86.88 391 GLU A O 1
ATOM 2920 N N . GLY A 1 392 ? 26.312 15.699 -8.469 1.00 88.19 392 GLY A N 1
ATOM 2921 C CA . GLY A 1 392 ? 26.936 15.109 -9.660 1.00 88.19 392 GLY A CA 1
ATOM 2922 C C . GLY A 1 392 ? 26.472 15.699 -10.995 1.00 88.19 392 GLY A C 1
ATOM 2923 O O . GLY A 1 392 ? 26.152 16.886 -11.084 1.00 88.19 392 GLY A O 1
ATOM 2924 N N . ALA A 1 393 ? 26.558 14.884 -12.050 1.00 93.50 393 ALA A N 1
ATOM 2925 C CA . ALA A 1 393 ? 26.239 15.288 -13.416 1.00 93.50 393 ALA A CA 1
ATOM 2926 C C . ALA A 1 393 ? 24.725 15.404 -13.631 1.00 93.50 393 ALA A C 1
ATOM 2928 O O . ALA A 1 393 ? 23.941 14.683 -13.014 1.00 93.50 393 ALA A O 1
ATOM 2929 N N . ASP A 1 394 ? 24.342 16.319 -14.518 1.00 97.06 394 ASP A N 1
ATOM 2930 C CA . ASP A 1 394 ? 22.966 16.432 -14.988 1.00 97.06 394 ASP A CA 1
ATOM 2931 C C . ASP A 1 394 ? 22.629 15.186 -15.819 1.00 97.06 394 ASP A C 1
ATOM 2933 O O . ASP A 1 394 ? 23.436 14.775 -16.657 1.00 97.06 394 ASP A O 1
ATOM 2937 N N . VAL A 1 395 ? 21.452 14.611 -15.592 1.00 95.94 395 VAL A N 1
ATOM 2938 C CA . VAL A 1 395 ? 20.938 13.463 -16.348 1.00 95.94 395 VAL A CA 1
ATOM 2939 C C . VAL A 1 395 ? 19.764 13.890 -17.220 1.00 95.94 395 VAL A C 1
ATOM 2941 O O . VAL A 1 395 ? 19.057 14.854 -16.905 1.00 95.94 395 VAL A O 1
ATOM 2944 N N . ASP A 1 396 ? 19.565 13.190 -18.334 1.00 94.56 396 ASP A N 1
ATOM 2945 C CA . ASP A 1 396 ? 18.380 13.400 -19.158 1.00 94.56 396 ASP A CA 1
ATOM 2946 C C . ASP A 1 396 ? 17.134 12.747 -18.537 1.00 94.56 396 ASP A C 1
ATOM 2948 O O . ASP A 1 396 ? 17.195 12.063 -17.510 1.00 94.56 396 ASP A O 1
ATOM 2952 N N . ARG A 1 397 ? 15.971 12.995 -19.151 1.00 95.50 397 ARG A N 1
ATOM 2953 C CA . ARG A 1 397 ? 14.696 12.508 -18.623 1.00 95.50 397 ARG A CA 1
ATOM 2954 C C . ARG A 1 397 ? 14.600 10.981 -18.634 1.00 95.50 397 ARG A C 1
ATOM 2956 O O . ARG A 1 397 ? 14.036 10.413 -17.706 1.00 95.50 397 ARG A O 1
ATOM 2963 N N . LEU A 1 398 ? 15.160 10.324 -19.649 1.00 96.94 398 LEU A N 1
ATOM 2964 C CA . LEU A 1 398 ? 15.114 8.870 -19.760 1.00 96.94 398 LEU A CA 1
ATOM 2965 C C . LEU A 1 398 ? 15.968 8.212 -18.675 1.00 96.94 398 LEU A C 1
ATOM 2967 O O . LEU A 1 398 ? 15.505 7.291 -18.006 1.00 96.94 398 LEU A O 1
ATOM 2971 N N . GLU A 1 399 ? 17.195 8.689 -18.480 1.00 96.88 399 GLU A N 1
ATOM 2972 C CA . GLU A 1 399 ? 18.079 8.199 -17.425 1.00 96.88 399 GLU A CA 1
ATOM 2973 C C . GLU A 1 399 ? 17.484 8.443 -16.032 1.00 96.88 399 GLU A C 1
ATOM 2975 O O . GLU A 1 399 ? 17.534 7.548 -15.185 1.00 96.88 399 GLU A O 1
ATOM 2980 N N . TRP A 1 400 ? 16.890 9.619 -15.800 1.00 97.69 400 TRP A N 1
ATOM 2981 C CA . TRP A 1 400 ? 16.215 9.928 -14.541 1.00 97.69 400 TRP A CA 1
ATOM 2982 C C . TRP A 1 400 ? 15.065 8.964 -14.246 1.00 97.69 400 TRP A C 1
ATOM 2984 O O . TRP A 1 400 ? 15.083 8.318 -13.200 1.00 97.69 400 TRP A O 1
ATOM 2994 N N . ASP A 1 401 ? 14.104 8.837 -15.166 1.00 98.44 401 ASP A N 1
ATOM 2995 C CA . ASP A 1 401 ? 12.920 7.995 -14.968 1.00 98.44 401 ASP A CA 1
ATOM 2996 C C . ASP A 1 401 ? 13.317 6.519 -14.801 1.00 98.44 401 ASP A C 1
ATOM 2998 O O . ASP A 1 401 ? 12.850 5.851 -13.884 1.00 98.44 401 ASP A O 1
ATOM 3002 N N . THR A 1 402 ? 14.259 6.018 -15.611 1.00 98.50 402 THR A N 1
ATOM 3003 C CA . THR A 1 402 ? 14.733 4.623 -15.518 1.00 98.50 402 THR A CA 1
ATOM 3004 C C . THR A 1 402 ? 15.342 4.323 -14.147 1.00 98.50 402 THR A C 1
ATOM 3006 O O . THR A 1 402 ? 15.023 3.308 -13.525 1.00 98.50 402 THR A O 1
ATOM 3009 N N . LYS A 1 403 ? 16.211 5.212 -13.646 1.00 97.88 403 LYS A N 1
ATOM 3010 C CA . LYS A 1 403 ? 16.855 5.046 -12.334 1.00 97.88 403 LYS A CA 1
ATOM 3011 C C . LYS A 1 403 ? 15.866 5.227 -11.185 1.00 97.88 403 LYS A C 1
ATOM 3013 O O . LYS A 1 403 ? 15.957 4.498 -10.198 1.00 97.88 403 LYS A O 1
ATOM 3018 N N . LEU A 1 404 ? 14.936 6.175 -11.313 1.00 98.06 404 LEU A N 1
ATOM 3019 C CA . LEU A 1 404 ? 13.878 6.420 -10.338 1.00 98.06 404 LEU A CA 1
ATOM 3020 C C . LEU A 1 404 ? 12.990 5.184 -10.175 1.00 98.06 404 LEU A C 1
ATOM 3022 O O . LEU A 1 404 ? 12.850 4.703 -9.054 1.00 98.06 404 LEU A O 1
ATOM 3026 N N . TYR A 1 405 ? 12.450 4.642 -11.271 1.00 98.69 405 TYR A N 1
ATOM 3027 C CA . TYR A 1 405 ? 11.546 3.494 -11.210 1.00 98.69 405 TYR A CA 1
ATOM 3028 C C . TYR A 1 405 ? 12.240 2.225 -10.736 1.00 98.69 405 TYR A C 1
ATOM 3030 O O . TYR A 1 405 ? 11.672 1.506 -9.922 1.00 98.69 405 TYR A O 1
ATOM 3038 N N . LEU A 1 406 ? 13.483 1.957 -11.158 1.00 98.62 406 LEU A N 1
ATOM 3039 C CA . LEU A 1 406 ? 14.220 0.808 -10.626 1.00 98.62 406 LEU A CA 1
ATOM 3040 C C . LEU A 1 406 ? 14.376 0.904 -9.103 1.00 98.62 406 LEU A C 1
ATOM 3042 O O . LEU A 1 406 ? 14.104 -0.061 -8.392 1.00 98.62 406 LEU A O 1
ATOM 3046 N N . ALA A 1 407 ? 14.816 2.063 -8.605 1.00 97.94 407 ALA A N 1
ATOM 3047 C CA . ALA A 1 407 ? 15.049 2.258 -7.180 1.00 97.94 407 ALA A CA 1
ATOM 3048 C C . ALA A 1 407 ? 13.744 2.198 -6.373 1.00 97.94 407 ALA A C 1
ATOM 3050 O O . ALA A 1 407 ? 13.695 1.528 -5.343 1.00 97.94 407 ALA A O 1
ATOM 3051 N N . LEU A 1 408 ? 12.696 2.876 -6.846 1.00 98.19 408 LEU A N 1
ATOM 3052 C CA . LEU A 1 408 ? 11.390 2.910 -6.196 1.00 98.19 408 LEU A CA 1
ATOM 3053 C C . LEU A 1 408 ? 10.740 1.527 -6.179 1.00 98.19 408 LEU A C 1
ATOM 3055 O O . LEU A 1 408 ? 10.395 1.021 -5.113 1.00 98.19 408 LEU A O 1
ATOM 3059 N N . ASN A 1 409 ? 10.623 0.895 -7.345 1.00 98.69 409 ASN A N 1
ATOM 3060 C CA . ASN A 1 409 ? 9.856 -0.335 -7.493 1.00 98.69 409 ASN A CA 1
ATOM 3061 C C . ASN A 1 409 ? 10.616 -1.545 -6.961 1.00 98.69 409 ASN A C 1
ATOM 3063 O O . ASN A 1 409 ? 10.007 -2.433 -6.373 1.00 98.69 409 ASN A O 1
ATOM 3067 N N . GLY A 1 410 ? 11.950 -1.538 -7.043 1.00 98.44 410 GLY A N 1
ATOM 3068 C CA . GLY A 1 410 ? 12.781 -2.498 -6.320 1.00 98.44 410 GLY A CA 1
ATOM 3069 C C . GLY A 1 410 ? 12.605 -2.397 -4.802 1.00 98.44 410 GLY A C 1
ATOM 3070 O O . GLY A 1 410 ? 12.461 -3.418 -4.132 1.00 98.44 410 GLY A O 1
ATOM 3071 N N . ALA A 1 411 ? 12.541 -1.179 -4.251 1.00 97.31 411 ALA A N 1
ATOM 3072 C CA . ALA A 1 411 ? 12.277 -0.979 -2.826 1.00 97.31 411 ALA A CA 1
ATOM 3073 C C . ALA A 1 411 ? 10.842 -1.367 -2.429 1.00 97.31 411 ALA A C 1
ATOM 3075 O O . ALA A 1 411 ? 10.646 -1.943 -1.360 1.00 97.31 411 ALA A O 1
ATOM 3076 N N . ALA A 1 412 ? 9.846 -1.088 -3.273 1.00 97.62 412 ALA A N 1
ATOM 3077 C CA . ALA A 1 412 ? 8.459 -1.488 -3.042 1.00 97.62 412 ALA A CA 1
ATOM 3078 C C . ALA A 1 412 ? 8.288 -3.017 -3.080 1.00 97.62 412 ALA A C 1
ATOM 3080 O O . ALA A 1 412 ? 7.597 -3.576 -2.227 1.00 97.62 412 ALA A O 1
ATOM 3081 N N . HIS A 1 413 ? 8.959 -3.702 -4.014 1.00 97.81 413 HIS A N 1
ATOM 3082 C CA . HIS A 1 413 ? 9.019 -5.166 -4.072 1.00 97.81 413 HIS A CA 1
ATOM 3083 C C . HIS A 1 413 ? 9.629 -5.752 -2.798 1.00 97.81 413 HIS A C 1
ATOM 3085 O O . HIS A 1 413 ? 9.008 -6.589 -2.148 1.00 97.81 413 HIS A O 1
ATOM 3091 N N . ASP A 1 414 ? 10.783 -5.246 -2.367 1.00 96.69 414 ASP A N 1
ATOM 3092 C CA . ASP A 1 414 ? 11.419 -5.672 -1.115 1.00 96.69 414 ASP A CA 1
ATOM 3093 C C . ASP A 1 414 ? 10.549 -5.398 0.117 1.00 96.69 414 ASP A C 1
ATOM 3095 O O . ASP A 1 414 ? 10.451 -6.234 1.019 1.00 96.69 414 ASP A O 1
ATOM 3099 N N . ALA A 1 415 ? 9.876 -4.246 0.158 1.00 95.69 415 ALA A N 1
ATOM 3100 C CA . ALA A 1 415 ? 8.932 -3.926 1.219 1.00 95.69 415 ALA A CA 1
ATOM 3101 C C . ALA A 1 415 ? 7.759 -4.916 1.243 1.00 95.69 415 ALA A C 1
ATOM 3103 O O . ALA A 1 415 ? 7.341 -5.326 2.326 1.00 95.69 415 ALA A O 1
ATOM 3104 N N . ALA A 1 416 ? 7.259 -5.342 0.078 1.00 95.81 416 ALA A N 1
ATOM 3105 C CA . ALA A 1 416 ? 6.227 -6.365 -0.020 1.00 95.81 416 ALA A CA 1
ATOM 3106 C C . ALA A 1 416 ? 6.728 -7.723 0.497 1.00 95.81 416 ALA A C 1
ATOM 3108 O O . ALA A 1 416 ? 6.044 -8.326 1.321 1.00 95.81 416 ALA A O 1
ATOM 3109 N N . VAL A 1 417 ? 7.928 -8.166 0.100 1.00 95.50 417 VAL A N 1
ATOM 3110 C CA . VAL A 1 417 ? 8.555 -9.406 0.603 1.00 95.50 417 VAL A CA 1
ATOM 3111 C C . VAL A 1 417 ? 8.685 -9.371 2.128 1.00 95.50 417 VAL A C 1
ATOM 3113 O O . VAL A 1 417 ? 8.206 -10.272 2.815 1.00 95.50 417 VAL A O 1
ATOM 3116 N N . ALA A 1 418 ? 9.268 -8.307 2.685 1.00 94.00 418 ALA A N 1
ATOM 3117 C CA . ALA A 1 418 ? 9.452 -8.184 4.129 1.00 94.00 418 ALA A CA 1
ATOM 3118 C C . ALA A 1 418 ? 8.114 -8.117 4.883 1.00 94.00 418 ALA A C 1
ATOM 3120 O O . ALA A 1 418 ? 7.900 -8.857 5.843 1.00 94.00 418 ALA A O 1
ATOM 3121 N N . ALA A 1 419 ? 7.193 -7.249 4.452 1.00 94.75 419 ALA A N 1
ATOM 3122 C CA . ALA A 1 419 ? 5.932 -7.033 5.151 1.00 94.75 419 ALA A CA 1
ATOM 3123 C C . ALA A 1 419 ? 5.005 -8.251 5.071 1.00 94.75 419 ALA A C 1
ATOM 3125 O O . ALA A 1 419 ? 4.393 -8.600 6.081 1.00 94.75 419 ALA A O 1
ATOM 3126 N N . TRP A 1 420 ? 4.885 -8.906 3.910 1.00 94.88 420 TRP A N 1
ATOM 3127 C CA . TRP A 1 420 ? 4.068 -10.115 3.8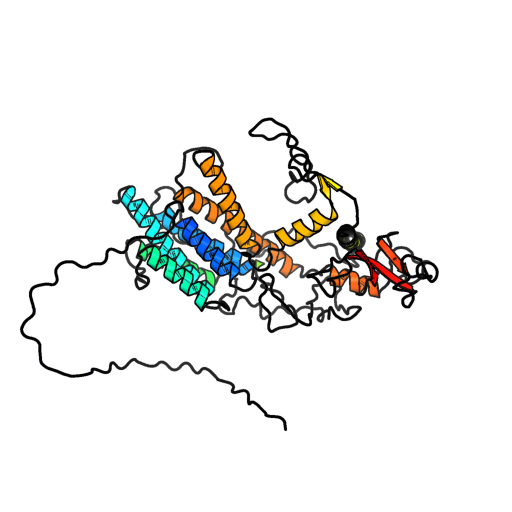02 1.00 94.88 420 TRP A CA 1
ATOM 3128 C C . TRP A 1 420 ? 4.725 -11.329 4.438 1.00 94.88 420 TRP A C 1
ATOM 3130 O O . TRP A 1 420 ? 3.997 -12.122 5.020 1.00 94.88 420 TRP A O 1
ATOM 3140 N N . GLY A 1 421 ? 6.057 -11.437 4.424 1.00 93.06 421 GLY A N 1
ATOM 3141 C CA . GLY A 1 421 ? 6.754 -12.455 5.208 1.00 93.06 421 GLY A CA 1
ATOM 3142 C C . GLY A 1 421 ? 6.372 -12.368 6.683 1.00 93.06 421 GLY A C 1
ATOM 3143 O O . GLY A 1 421 ? 5.870 -13.333 7.249 1.00 93.06 421 GLY A O 1
ATOM 3144 N N . ILE A 1 422 ? 6.496 -11.180 7.287 1.00 94.00 422 ILE A N 1
ATOM 3145 C CA . ILE A 1 422 ? 6.109 -10.940 8.688 1.00 94.00 422 ILE A CA 1
ATOM 3146 C C . ILE A 1 422 ? 4.617 -11.246 8.912 1.00 94.00 422 ILE A C 1
ATOM 3148 O O . ILE A 1 422 ? 4.252 -11.840 9.926 1.00 94.00 422 ILE A O 1
ATOM 3152 N N . LYS A 1 423 ? 3.735 -10.855 7.979 1.00 95.38 423 LYS A N 1
ATOM 3153 C CA . LYS A 1 423 ? 2.295 -11.157 8.076 1.00 95.38 423 LYS A CA 1
ATOM 3154 C C . LYS A 1 423 ? 2.013 -12.657 8.009 1.00 95.38 423 LYS A C 1
ATOM 3156 O O . LYS A 1 423 ? 1.136 -13.108 8.733 1.00 95.38 423 LYS A O 1
ATOM 3161 N N . GLY A 1 424 ? 2.718 -13.397 7.157 1.00 93.69 424 GLY A N 1
ATOM 3162 C CA . GLY A 1 424 ? 2.595 -14.846 7.030 1.00 93.69 424 GLY A CA 1
ATOM 3163 C C . GLY A 1 424 ? 3.100 -15.578 8.272 1.00 93.69 424 GLY A C 1
ATOM 3164 O O . GLY A 1 424 ? 2.402 -16.446 8.788 1.00 93.69 424 GLY A O 1
ATOM 3165 N N . GLU A 1 425 ? 4.263 -15.178 8.793 1.00 93.62 425 GLU A N 1
ATOM 3166 C CA . GLU A 1 425 ? 4.883 -15.781 9.982 1.00 93.62 425 GLU A CA 1
ATOM 3167 C C . GLU A 1 425 ? 4.030 -15.585 11.240 1.00 93.62 425 GLU A C 1
ATOM 3169 O O . GLU A 1 425 ? 3.746 -16.543 11.961 1.00 93.62 425 GLU A O 1
ATOM 3174 N N . TYR A 1 426 ? 3.605 -14.347 11.517 1.00 95.44 426 TYR A N 1
ATOM 3175 C CA . TYR A 1 426 ? 2.868 -14.047 12.747 1.00 95.44 426 TYR A CA 1
ATOM 3176 C C . TYR A 1 426 ? 1.359 -14.250 12.619 1.00 95.44 426 TYR A C 1
ATOM 3178 O O . TYR A 1 426 ? 0.704 -14.444 13.642 1.00 95.44 426 TYR A O 1
ATOM 3186 N N . ASP A 1 427 ? 0.812 -14.196 11.396 1.00 96.81 427 ASP A N 1
ATOM 3187 C CA . ASP A 1 427 ? -0.611 -14.392 11.080 1.00 96.81 427 ASP A CA 1
ATOM 3188 C C . ASP A 1 427 ? -1.522 -13.686 12.093 1.00 96.81 427 ASP A C 1
ATOM 3190 O O . ASP A 1 427 ? -2.416 -14.283 12.687 1.00 96.81 427 ASP A O 1
ATOM 3194 N N . TYR A 1 428 ? -1.203 -12.420 12.366 1.00 97.94 428 TYR A N 1
ATOM 3195 C CA . TYR A 1 428 ? -1.680 -11.699 13.539 1.00 97.94 428 TYR A CA 1
ATOM 3196 C C . TYR A 1 428 ? -3.104 -11.153 13.357 1.00 97.94 428 TYR A C 1
ATOM 3198 O O . TYR A 1 428 ? -3.514 -10.733 12.269 1.00 97.94 428 TYR A O 1
ATOM 3206 N N . VAL A 1 429 ? -3.865 -11.158 14.448 1.00 98.38 429 VAL A N 1
ATOM 3207 C CA . VAL A 1 429 ? -5.273 -10.735 14.513 1.00 98.38 429 VAL A CA 1
ATOM 3208 C C . VAL A 1 429 ? -5.497 -9.261 14.112 1.00 98.38 429 VAL A C 1
ATOM 3210 O O . VAL A 1 429 ? -4.612 -8.412 14.218 1.00 98.38 429 VAL A O 1
ATOM 3213 N N . ARG A 1 430 ? -6.703 -8.942 13.610 1.00 98.19 430 ARG A N 1
ATOM 3214 C CA . ARG A 1 430 ? -7.126 -7.581 13.219 1.00 98.19 430 ARG A CA 1
ATOM 3215 C C . ARG A 1 430 ? -7.946 -6.894 14.325 1.00 98.19 430 ARG A C 1
ATOM 3217 O O . ARG A 1 430 ? -8.663 -7.592 15.040 1.00 98.19 430 ARG A O 1
ATOM 3224 N N . PRO A 1 431 ? -7.943 -5.544 14.402 1.00 97.88 431 PRO A N 1
ATOM 3225 C CA . PRO A 1 431 ? -8.638 -4.811 15.464 1.00 97.88 431 PRO A CA 1
ATOM 3226 C C . PRO A 1 431 ? -10.123 -5.144 15.633 1.00 97.88 431 PRO A C 1
ATOM 3228 O O . PRO A 1 431 ? -10.562 -5.298 16.762 1.00 97.88 431 PRO A O 1
ATOM 3231 N N . ILE A 1 432 ? -10.892 -5.322 14.551 1.00 97.56 432 ILE A N 1
ATOM 3232 C CA . ILE A 1 432 ? -12.321 -5.678 14.653 1.00 97.56 432 ILE A CA 1
ATOM 3233 C C . ILE A 1 432 ? -12.539 -6.998 15.410 1.00 97.56 432 ILE A C 1
ATOM 3235 O O . ILE A 1 432 ? -13.378 -7.066 16.304 1.00 97.56 432 ILE A O 1
ATOM 3239 N N . SER A 1 433 ? -11.742 -8.028 15.111 1.00 98.38 433 SER A N 1
ATOM 3240 C CA . SER A 1 433 ? -11.810 -9.320 15.799 1.00 98.38 433 SER A CA 1
ATOM 3241 C C . SER A 1 433 ? -11.376 -9.199 17.255 1.00 98.38 433 SER A C 1
ATOM 3243 O O . SER A 1 433 ? -12.034 -9.764 18.121 1.00 98.38 433 SER A O 1
ATOM 3245 N N . MET A 1 434 ? -10.319 -8.423 17.533 1.00 98.38 434 MET A N 1
ATOM 3246 C CA . MET A 1 434 ? -9.880 -8.138 18.904 1.00 98.38 434 MET A CA 1
ATOM 3247 C C . MET A 1 434 ? -10.990 -7.454 19.715 1.00 98.38 434 MET A C 1
ATOM 3249 O O . MET A 1 434 ? -11.353 -7.938 20.782 1.00 98.38 434 MET A O 1
ATOM 3253 N N . ILE A 1 435 ? -11.546 -6.350 19.201 1.00 98.56 435 ILE A N 1
ATOM 3254 C CA . ILE A 1 435 ? -12.568 -5.541 19.878 1.00 98.56 435 ILE A CA 1
ATOM 3255 C C . ILE A 1 435 ? -13.806 -6.389 20.165 1.00 98.56 435 ILE A C 1
ATOM 3257 O O . ILE A 1 435 ? -14.227 -6.458 21.318 1.00 98.56 435 ILE A O 1
ATOM 3261 N N . ARG A 1 436 ? -14.335 -7.095 19.156 1.00 98.31 436 ARG A N 1
ATOM 3262 C CA . ARG A 1 436 ? -15.537 -7.920 19.329 1.00 98.31 436 ARG A CA 1
ATOM 3263 C C . ARG A 1 436 ? -15.304 -9.105 20.262 1.00 98.31 436 ARG A C 1
ATOM 3265 O O . ARG A 1 436 ? -16.172 -9.400 21.074 1.00 98.31 436 ARG A O 1
ATOM 3272 N N . TYR A 1 437 ? -14.148 -9.773 20.184 1.00 98.44 437 TYR A N 1
ATOM 3273 C CA . TYR A 1 437 ? -13.845 -10.915 21.055 1.00 98.44 437 TYR A CA 1
ATOM 3274 C C . TYR A 1 437 ? -13.693 -10.487 22.519 1.00 98.44 437 TYR A C 1
ATOM 3276 O O . TYR A 1 437 ? -14.356 -11.042 23.389 1.00 98.44 437 TYR A O 1
ATOM 3284 N N . LEU A 1 438 ? -12.865 -9.476 22.803 1.00 98.56 438 LEU A N 1
ATOM 3285 C CA . LEU A 1 438 ? -12.657 -9.000 24.174 1.00 98.56 438 LEU A CA 1
ATOM 3286 C C . LEU A 1 438 ? -13.909 -8.294 24.720 1.00 98.56 438 LEU A C 1
ATOM 3288 O O . LEU A 1 438 ? -14.204 -8.402 25.908 1.00 98.56 438 LEU A O 1
ATOM 3292 N N . GLY A 1 439 ? -14.661 -7.603 23.859 1.00 98.12 439 GLY A N 1
ATOM 3293 C CA . GLY A 1 439 ? -15.928 -6.963 24.207 1.00 98.12 439 GLY A CA 1
ATOM 3294 C C . GLY A 1 439 ? -17.010 -7.956 24.632 1.00 98.12 439 GLY A C 1
ATOM 3295 O O . GLY A 1 439 ? -17.734 -7.676 25.585 1.00 98.12 439 GLY A O 1
ATOM 3296 N N . ASP A 1 440 ? -17.074 -9.127 23.987 1.00 97.62 440 ASP A N 1
ATOM 3297 C CA . ASP A 1 440 ? -17.992 -10.218 24.356 1.00 97.62 440 ASP A CA 1
ATOM 3298 C C . ASP A 1 440 ? -17.628 -10.852 25.712 1.00 97.62 440 ASP A C 1
ATOM 3300 O O . ASP A 1 440 ? -18.504 -11.267 26.472 1.00 97.62 440 ASP A O 1
ATOM 3304 N N . LEU A 1 441 ? -16.335 -10.878 26.064 1.00 98.00 441 LEU A N 1
ATOM 3305 C CA . LEU A 1 441 ? -15.870 -11.350 27.375 1.00 98.00 441 LEU A CA 1
ATOM 3306 C C . LEU A 1 441 ? -16.216 -10.373 28.508 1.00 98.00 441 LEU A C 1
ATOM 3308 O O . LEU A 1 441 ? -16.507 -10.802 29.627 1.00 98.00 441 LEU A O 1
ATOM 3312 N N . GLY A 1 442 ? -16.197 -9.067 28.230 1.00 98.31 442 GLY A N 1
ATOM 3313 C CA . GLY A 1 442 ? -16.496 -8.015 29.196 1.00 98.31 442 GLY A CA 1
ATOM 3314 C C . GLY A 1 442 ? -15.320 -7.064 29.407 1.00 98.31 442 GLY A C 1
ATOM 3315 O O . GLY A 1 442 ? -14.732 -6.565 28.451 1.00 98.31 442 GLY A O 1
ATOM 3316 N N . GLN A 1 443 ? -14.983 -6.770 30.664 1.00 98.19 443 GLN A N 1
ATOM 3317 C CA . GLN A 1 443 ? -13.932 -5.813 31.025 1.00 98.19 443 GLN A CA 1
ATOM 3318 C C . GLN A 1 443 ? -12.858 -6.402 31.937 1.00 98.19 443 GLN A C 1
ATOM 3320 O O . GLN A 1 443 ? -13.166 -7.199 32.818 1.00 98.19 443 GLN A O 1
ATOM 3325 N N . SER A 1 444 ? -11.613 -5.944 31.791 1.00 98.25 444 SER A N 1
ATOM 3326 C CA . SER A 1 444 ? -10.459 -6.443 32.554 1.00 98.25 444 SER A CA 1
ATOM 3327 C C . SER A 1 444 ? -9.844 -5.429 33.530 1.00 98.25 444 SER A C 1
ATOM 3329 O O . SER A 1 444 ? -8.825 -5.725 34.157 1.00 98.25 444 SER A O 1
ATOM 3331 N N . SER A 1 445 ? -10.426 -4.235 33.679 1.00 97.88 445 SER A N 1
ATOM 3332 C CA . SER A 1 445 ? -9.869 -3.143 34.496 1.00 97.88 445 SER A CA 1
ATOM 3333 C C . SER A 1 445 ? -10.117 -3.292 35.999 1.00 97.88 445 SER A C 1
ATOM 3335 O O . SER A 1 445 ? -9.269 -2.886 36.795 1.00 97.88 445 SER A O 1
ATOM 3337 N N . ASP A 1 446 ? -11.267 -3.836 36.409 1.00 95.44 446 ASP A N 1
ATOM 3338 C CA . ASP A 1 446 ? -11.641 -3.942 37.826 1.00 95.44 446 ASP A CA 1
ATOM 3339 C C . ASP A 1 446 ? -12.312 -5.292 38.158 1.00 95.44 446 ASP A C 1
ATOM 3341 O O . ASP A 1 446 ? -13.465 -5.504 37.770 1.00 95.44 446 ASP A O 1
ATOM 3345 N N . PRO A 1 447 ? -11.643 -6.194 38.909 1.00 97.00 447 PRO A N 1
ATOM 3346 C CA . PRO A 1 447 ? -12.190 -7.499 39.285 1.00 97.00 447 PRO A CA 1
ATOM 3347 C C . PRO A 1 447 ? -13.401 -7.447 40.219 1.00 97.00 447 PRO A C 1
ATOM 3349 O O . PRO A 1 447 ? -14.085 -8.460 40.376 1.00 97.00 447 PRO A O 1
ATOM 3352 N N . ASP A 1 448 ? -13.670 -6.302 40.850 1.00 95.75 448 ASP A N 1
ATOM 3353 C CA . ASP A 1 448 ? -14.801 -6.129 41.761 1.00 95.75 448 ASP A CA 1
ATOM 3354 C C . ASP A 1 448 ? -16.055 -5.567 41.054 1.00 95.75 448 ASP A C 1
ATOM 3356 O O . ASP A 1 448 ? -17.125 -5.490 41.669 1.00 95.75 448 ASP A O 1
ATOM 3360 N N . GLN A 1 449 ? -15.956 -5.182 39.774 1.00 91.88 449 GLN A N 1
ATOM 3361 C CA . GLN A 1 449 ? -17.074 -4.663 38.978 1.00 91.88 449 GLN A CA 1
ATOM 3362 C C . GLN A 1 449 ? -17.784 -5.754 38.163 1.00 91.88 449 GLN A C 1
ATOM 3364 O O . GLN A 1 449 ? -17.292 -6.866 37.981 1.00 91.88 449 GLN A O 1
ATOM 3369 N N . SER A 1 450 ? -18.998 -5.445 37.693 1.00 92.06 450 SER A N 1
ATOM 3370 C CA . SER A 1 450 ? -19.759 -6.344 36.820 1.00 92.06 450 SER A CA 1
ATOM 3371 C C . SER A 1 450 ? -19.011 -6.629 35.520 1.00 92.06 450 SER A C 1
ATOM 3373 O O . SER A 1 450 ? -18.216 -5.808 35.062 1.00 92.06 450 SER A O 1
ATOM 3375 N N . SER A 1 451 ? -19.315 -7.786 34.929 1.00 95.75 451 SER A N 1
ATOM 3376 C CA . SER A 1 451 ? -18.785 -8.195 33.622 1.00 95.75 451 SER A CA 1
ATOM 3377 C C . SER A 1 451 ? -17.262 -8.262 33.590 1.00 95.75 451 SER A C 1
ATOM 3379 O O . SER A 1 451 ? -16.652 -8.027 32.557 1.00 95.75 451 SER A O 1
ATOM 3381 N N . TYR A 1 452 ? -16.647 -8.545 34.741 1.00 98.38 452 TYR A N 1
ATOM 3382 C CA . TYR A 1 452 ? -15.215 -8.756 34.809 1.00 98.38 452 TYR A CA 1
ATOM 3383 C C . TYR A 1 452 ? -14.820 -10.078 34.153 1.00 98.38 452 TYR A C 1
ATOM 3385 O O . TYR A 1 452 ? -15.292 -11.142 34.566 1.00 98.38 452 TYR A O 1
ATOM 3393 N N . ASP A 1 453 ? -13.877 -9.988 33.226 1.00 98.31 453 ASP A N 1
ATOM 3394 C CA . ASP A 1 453 ? -13.102 -11.098 32.697 1.00 98.31 453 ASP A CA 1
ATOM 3395 C C . ASP A 1 453 ? -11.639 -10.633 32.563 1.00 98.31 453 ASP A C 1
ATOM 3397 O O . ASP A 1 453 ? -11.398 -9.526 32.072 1.00 98.31 453 ASP A O 1
ATOM 3401 N N . PRO A 1 454 ? -10.636 -11.407 33.025 1.00 97.44 454 PRO A N 1
ATOM 3402 C CA . PRO A 1 454 ? -9.232 -11.009 32.913 1.00 97.44 454 PRO A CA 1
ATOM 3403 C C . PRO A 1 454 ? -8.782 -10.732 31.472 1.00 97.44 454 PRO A C 1
ATOM 3405 O O . PRO A 1 454 ? -7.836 -9.960 31.296 1.00 97.44 454 PRO A O 1
ATOM 3408 N N . ASP A 1 455 ? -9.458 -11.306 30.477 1.00 97.75 455 ASP A N 1
ATOM 3409 C CA . ASP A 1 455 ? -9.182 -11.132 29.053 1.00 97.75 455 ASP A CA 1
ATOM 3410 C C . ASP A 1 455 ? -10.138 -10.131 28.378 1.00 97.75 455 ASP A C 1
ATOM 3412 O O . ASP A 1 455 ? -10.060 -9.951 27.171 1.00 97.75 455 ASP A O 1
ATOM 3416 N N . GLY A 1 456 ? -11.011 -9.448 29.129 1.00 98.12 456 GLY A N 1
ATOM 3417 C CA . GLY A 1 456 ? -11.906 -8.412 28.603 1.00 98.12 456 GLY A CA 1
ATOM 3418 C C . GLY A 1 456 ? -11.207 -7.111 28.178 1.00 98.12 456 GLY A C 1
ATOM 3419 O O . GLY A 1 456 ? -9.988 -6.959 28.285 1.00 98.12 456 GLY A O 1
ATOM 3420 N N . LEU A 1 457 ? -11.995 -6.139 27.711 1.00 98.38 457 LEU A N 1
ATOM 3421 C CA . LEU A 1 457 ? -11.507 -4.810 27.324 1.00 98.38 457 LEU A CA 1
ATOM 3422 C C . LEU A 1 457 ? -11.079 -3.962 28.533 1.00 98.38 457 LEU A C 1
ATOM 3424 O O . LEU A 1 457 ? -11.640 -4.054 29.629 1.00 98.38 457 LEU A O 1
ATOM 3428 N N . LEU A 1 458 ? -10.122 -3.058 28.318 1.00 98.50 458 LEU A N 1
ATOM 3429 C CA . LEU A 1 458 ? -9.758 -2.057 29.319 1.00 98.50 458 LEU A CA 1
ATOM 3430 C C . LEU A 1 458 ? -10.790 -0.927 29.336 1.00 98.50 458 LEU A C 1
ATOM 3432 O O . LEU A 1 458 ? -10.944 -0.189 28.364 1.00 98.50 458 LEU A O 1
ATOM 3436 N N . LEU A 1 459 ? -11.455 -0.747 30.478 1.00 98.38 459 LEU A N 1
ATOM 3437 C CA . LEU A 1 459 ? -12.332 0.398 30.712 1.00 98.38 459 LEU A CA 1
ATOM 3438 C C . LEU A 1 459 ? -11.555 1.715 30.648 1.00 98.38 459 LEU A C 1
ATOM 3440 O O . LEU A 1 459 ? -10.537 1.885 31.325 1.00 98.38 459 LEU A O 1
ATOM 3444 N N . GLU A 1 460 ? -12.117 2.675 29.922 1.00 98.06 460 GLU A N 1
ATOM 3445 C CA . GLU A 1 460 ? -11.634 4.045 29.794 1.00 98.06 460 GLU A CA 1
ATOM 3446 C C . GLU A 1 460 ? -12.846 4.980 29.770 1.00 98.06 460 GLU A C 1
ATOM 3448 O O . GLU A 1 460 ? -13.696 4.899 28.887 1.00 98.06 460 GLU A O 1
ATOM 3453 N N . SER A 1 461 ? -12.967 5.853 30.772 1.00 97.12 461 SER A N 1
ATOM 3454 C CA . SER A 1 461 ? -14.151 6.712 30.899 1.00 97.12 461 SER A CA 1
ATOM 3455 C C . SER A 1 461 ? -14.302 7.627 29.683 1.00 97.12 461 SER A C 1
ATOM 3457 O O . SER A 1 461 ? -13.356 8.317 29.308 1.00 97.12 461 SER A O 1
ATOM 3459 N N . GLY A 1 462 ? -15.504 7.655 29.107 1.00 97.25 462 GLY A N 1
ATOM 3460 C CA . GLY A 1 462 ? -15.801 8.380 27.874 1.00 97.25 462 GLY A CA 1
ATOM 3461 C C . GLY A 1 462 ? -15.366 7.670 26.589 1.00 97.25 462 GLY A C 1
ATOM 3462 O O . GLY A 1 462 ? -15.507 8.269 25.529 1.00 97.25 462 GLY A O 1
ATOM 3463 N N . LEU A 1 463 ? -14.851 6.436 26.668 1.00 98.38 463 LEU A N 1
ATOM 3464 C CA . LEU A 1 463 ? -14.391 5.677 25.503 1.00 98.38 463 LEU A CA 1
ATOM 3465 C C . LEU A 1 463 ? -14.836 4.209 25.518 1.00 98.38 463 LEU A C 1
ATOM 3467 O O . LEU A 1 463 ? -15.394 3.739 24.536 1.00 98.38 463 LEU A O 1
ATOM 3471 N N . VAL A 1 464 ? -14.594 3.489 26.615 1.00 98.56 464 VAL A N 1
ATOM 3472 C CA . VAL A 1 464 ? -14.935 2.070 26.794 1.00 98.56 464 VAL A CA 1
ATOM 3473 C C . VAL A 1 464 ? -15.567 1.901 28.168 1.00 98.56 464 VAL A C 1
ATOM 3475 O O . VAL A 1 464 ? -14.909 2.087 29.196 1.00 98.56 464 VAL A O 1
ATOM 3478 N N . GLU A 1 465 ? -16.854 1.570 28.206 1.00 98.19 465 GLU A N 1
ATOM 3479 C CA . GLU A 1 465 ? -17.633 1.574 29.440 1.00 98.19 465 GLU A CA 1
ATOM 3480 C C . GLU A 1 465 ? -18.567 0.373 29.557 1.00 98.19 465 GLU A C 1
ATOM 3482 O O . GLU A 1 465 ? -19.157 -0.083 28.583 1.00 98.19 465 GLU A O 1
ATOM 3487 N N . VAL A 1 466 ? -18.778 -0.094 30.791 1.00 98.19 466 VAL A N 1
ATOM 3488 C CA . VAL A 1 466 ? -19.884 -1.011 31.083 1.00 98.19 466 VAL A CA 1
ATOM 3489 C C . VAL A 1 466 ? -21.195 -0.230 31.038 1.00 98.19 466 VAL A C 1
ATOM 3491 O O . VAL A 1 466 ? -21.345 0.813 31.688 1.00 98.19 466 VAL A O 1
ATOM 3494 N N . ILE A 1 467 ? -22.180 -0.749 30.315 1.00 98.44 467 ILE A N 1
ATOM 3495 C CA . ILE A 1 467 ? -23.525 -0.184 30.290 1.00 98.44 467 ILE A CA 1
ATOM 3496 C C . ILE A 1 467 ? -24.191 -0.467 31.637 1.00 98.44 467 ILE A C 1
ATOM 3498 O O . ILE A 1 467 ? -24.298 -1.607 32.081 1.00 98.44 467 ILE A O 1
ATOM 3502 N N . THR A 1 468 ? -24.664 0.577 32.309 1.00 97.62 468 THR A N 1
ATOM 3503 C CA . THR A 1 468 ? -25.329 0.472 33.613 1.00 97.62 468 THR A CA 1
ATOM 3504 C C .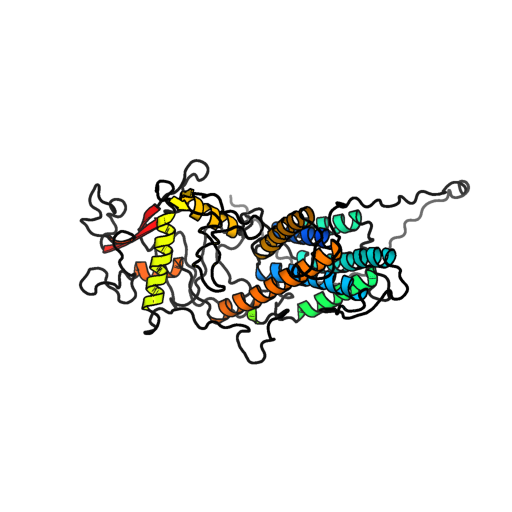 THR A 1 468 ? -26.747 1.010 33.509 1.00 97.62 468 THR A C 1
ATOM 3506 O O . THR A 1 468 ? -27.004 1.880 32.683 1.00 97.62 468 THR A O 1
ATOM 3509 N N . GLU A 1 469 ? -27.642 0.601 34.415 1.00 97.75 469 GLU A N 1
ATOM 3510 C CA . GLU A 1 469 ? -29.005 1.163 34.486 1.00 97.75 469 GLU A CA 1
ATOM 3511 C C . GLU A 1 469 ? -29.011 2.699 34.566 1.00 97.75 469 GLU A C 1
ATOM 3513 O O . GLU A 1 469 ? -29.950 3.351 34.119 1.00 97.75 469 GLU A O 1
ATOM 3518 N N . SER A 1 470 ? -27.967 3.285 35.166 1.00 97.69 470 SER A N 1
ATOM 3519 C CA . SER A 1 470 ? -27.817 4.737 35.249 1.00 97.69 470 SER A CA 1
ATOM 3520 C C . SER A 1 470 ? -27.333 5.369 33.951 1.00 97.69 470 SER A C 1
ATOM 3522 O O . SER A 1 470 ? -27.856 6.411 33.583 1.00 97.69 470 SER A O 1
ATOM 3524 N N . SER A 1 471 ? -26.365 4.767 33.254 1.00 97.88 471 SER A N 1
ATOM 3525 C CA . SER A 1 471 ? -25.847 5.327 32.002 1.00 97.88 471 SER A CA 1
ATOM 3526 C C . SER A 1 471 ? -26.790 5.114 30.824 1.00 97.88 471 SER A C 1
ATOM 3528 O O . SER A 1 471 ? -26.708 5.882 29.872 1.00 97.88 471 SER A O 1
ATOM 3530 N N . SER A 1 472 ? -27.701 4.139 30.904 1.00 98.12 472 SER A N 1
ATOM 3531 C CA . SER A 1 472 ? -28.724 3.876 29.889 1.00 98.12 472 SER A CA 1
ATOM 3532 C C . SER A 1 472 ? -30.120 4.419 30.215 1.00 98.12 472 SER A C 1
ATOM 3534 O O . SER A 1 472 ? -31.089 4.126 29.512 1.00 98.12 472 SER A O 1
ATOM 3536 N N . ALA A 1 473 ? -30.260 5.215 31.279 1.00 98.12 473 ALA A N 1
ATOM 3537 C CA . ALA A 1 473 ? -31.521 5.882 31.578 1.00 98.12 473 ALA A CA 1
ATOM 3538 C C . ALA A 1 473 ? -31.885 6.912 30.489 1.00 98.12 473 ALA A C 1
ATOM 3540 O O . ALA A 1 473 ? -31.028 7.409 29.765 1.00 98.12 473 ALA A O 1
ATOM 3541 N N . ALA A 1 474 ? -33.168 7.272 30.390 1.00 97.62 474 ALA A N 1
ATOM 3542 C CA . ALA A 1 474 ? -33.627 8.244 29.396 1.00 97.62 474 ALA A CA 1
ATOM 3543 C C . ALA A 1 474 ? -32.896 9.596 29.535 1.00 97.62 474 ALA A C 1
ATOM 3545 O O . ALA A 1 474 ? -32.939 10.216 30.603 1.00 97.62 474 ALA A O 1
ATOM 3546 N N . GLY A 1 475 ? -32.288 10.067 28.445 1.00 96.19 475 GLY A N 1
ATOM 3547 C CA . GLY A 1 475 ? -31.464 11.271 28.370 1.00 96.19 475 GLY A CA 1
ATOM 3548 C C . GLY A 1 475 ? -29.989 11.078 28.736 1.00 96.19 475 GLY A C 1
ATOM 3549 O O . GLY A 1 475 ? -29.253 12.064 28.744 1.00 96.19 475 GLY A O 1
ATOM 3550 N N . GLU A 1 476 ? -29.559 9.858 29.059 1.00 98.06 476 GLU A N 1
ATOM 3551 C CA . GLU A 1 476 ? -28.167 9.534 29.382 1.00 98.06 476 GLU A CA 1
ATOM 3552 C C . GLU A 1 476 ? -27.433 8.930 28.175 1.00 98.06 476 GLU A C 1
ATOM 3554 O O . GLU A 1 476 ? -28.034 8.490 27.197 1.00 98.06 476 GLU A O 1
ATOM 3559 N N . ARG A 1 477 ? -26.099 8.927 28.240 1.00 96.44 477 ARG A N 1
ATOM 3560 C CA . ARG A 1 477 ? -25.217 8.634 27.094 1.00 96.44 477 ARG A CA 1
ATOM 3561 C C . ARG A 1 477 ? -25.387 7.246 26.457 1.00 96.44 477 ARG A C 1
ATOM 3563 O O . ARG A 1 477 ? -25.094 7.111 25.282 1.00 96.44 477 ARG A O 1
ATOM 3570 N N . HIS A 1 478 ? -25.853 6.235 27.196 1.00 98.25 478 HIS A N 1
ATOM 3571 C CA . HIS A 1 478 ? -26.121 4.886 26.675 1.00 98.25 478 HIS A CA 1
ATOM 3572 C C . HIS A 1 478 ? -27.628 4.614 26.517 1.00 98.25 478 HIS A C 1
ATOM 3574 O O . HIS A 1 478 ? -28.037 3.456 26.551 1.00 98.25 478 HIS A O 1
ATOM 3580 N N . GLU A 1 479 ? -28.484 5.641 26.405 1.00 97.94 479 GLU A N 1
ATOM 3581 C CA . GLU A 1 479 ? -29.943 5.462 26.262 1.00 97.94 479 GLU A CA 1
ATOM 3582 C C . GLU A 1 479 ? -30.301 4.504 25.112 1.00 97.94 479 GLU A C 1
ATOM 3584 O O . GLU A 1 479 ? -31.169 3.646 25.273 1.00 97.94 479 GLU A O 1
ATOM 3589 N N . ALA A 1 480 ? -29.594 4.597 23.980 1.00 96.56 480 ALA A N 1
ATOM 3590 C CA . ALA A 1 480 ? -29.797 3.720 22.824 1.00 96.56 480 ALA A CA 1
ATOM 3591 C C . ALA A 1 480 ? -29.458 2.241 23.102 1.00 96.56 480 ALA A C 1
ATOM 3593 O O . ALA A 1 480 ? -29.935 1.360 22.394 1.00 96.56 480 ALA A O 1
ATOM 3594 N N . LEU A 1 481 ? -28.687 1.968 24.159 1.00 97.75 481 LEU A N 1
ATOM 3595 C CA . LEU A 1 481 ? -28.200 0.642 24.545 1.00 97.75 481 LEU A CA 1
ATOM 3596 C C . LEU A 1 481 ? -28.875 0.130 25.832 1.00 97.75 481 LEU A C 1
ATOM 3598 O O . LEU A 1 481 ? -28.330 -0.712 26.544 1.00 97.75 481 LEU A O 1
ATOM 3602 N N . ALA A 1 482 ? -30.063 0.637 26.178 1.00 97.75 482 ALA A N 1
ATOM 3603 C CA . ALA A 1 482 ? -30.735 0.306 27.438 1.00 97.75 482 ALA A CA 1
ATOM 3604 C C . ALA A 1 482 ? -31.101 -1.173 27.621 1.00 97.75 482 ALA A C 1
ATOM 3606 O O . ALA A 1 482 ? -31.204 -1.626 28.763 1.00 97.75 482 ALA A O 1
ATOM 3607 N N . ASP A 1 483 ? -31.237 -1.927 26.531 1.00 97.75 483 ASP A N 1
ATOM 3608 C CA . ASP A 1 483 ? -31.495 -3.370 26.572 1.00 97.75 483 ASP A CA 1
ATOM 3609 C C . ASP A 1 483 ? -30.223 -4.208 26.835 1.00 97.75 483 ASP A C 1
ATOM 3611 O O . ASP A 1 483 ? -30.329 -5.411 27.068 1.00 97.75 483 ASP A O 1
ATOM 3615 N N . HIS A 1 484 ? -29.050 -3.564 26.894 1.00 97.69 484 HIS A N 1
ATOM 3616 C CA . HIS A 1 484 ? -27.720 -4.186 26.983 1.00 97.69 484 HIS A CA 1
ATOM 3617 C C . HIS A 1 484 ? -26.994 -3.878 28.304 1.00 97.69 484 HIS A C 1
ATOM 3619 O O . HIS A 1 484 ? -25.767 -3.822 28.378 1.00 97.69 484 HIS A O 1
ATOM 3625 N N . VAL A 1 485 ? -27.738 -3.634 29.390 1.00 97.81 485 VAL A N 1
ATOM 3626 C CA . VAL A 1 485 ? -27.140 -3.384 30.715 1.00 97.81 485 VAL A CA 1
ATOM 3627 C C . VAL A 1 485 ? -26.254 -4.561 31.139 1.00 97.81 485 VAL A C 1
ATOM 3629 O O . VAL A 1 485 ? -26.717 -5.693 31.262 1.00 97.81 485 VAL A O 1
ATOM 3632 N N . GLY A 1 486 ? -24.992 -4.260 31.446 1.00 97.19 486 GLY A N 1
ATOM 3633 C CA . GLY A 1 486 ? -23.944 -5.223 31.771 1.00 97.19 486 GLY A CA 1
ATOM 3634 C C . GLY A 1 486 ? -23.007 -5.532 30.603 1.00 97.19 486 GLY A C 1
ATOM 3635 O O . GLY A 1 486 ? -21.924 -6.052 30.844 1.00 97.19 486 GLY A O 1
ATOM 3636 N N . GLU A 1 487 ? -23.356 -5.191 29.369 1.00 98.31 487 GLU A N 1
ATOM 3637 C CA . GLU A 1 487 ? -22.460 -5.346 28.218 1.00 98.31 487 GLU A CA 1
ATOM 3638 C C . GLU A 1 487 ? -21.503 -4.148 28.101 1.00 98.31 487 GLU A C 1
ATOM 3640 O O . GLU A 1 487 ? -21.622 -3.155 28.833 1.00 98.31 487 GLU A O 1
ATOM 3645 N N . ILE A 1 488 ? -20.517 -4.257 27.207 1.00 98.56 488 ILE A N 1
ATOM 3646 C CA . ILE A 1 488 ? -19.516 -3.214 26.973 1.00 98.56 488 ILE A CA 1
ATOM 3647 C C . ILE A 1 488 ? -19.951 -2.333 25.806 1.00 98.56 488 ILE A C 1
ATOM 3649 O O . ILE A 1 488 ? -20.225 -2.830 24.715 1.00 98.56 488 ILE A O 1
ATOM 3653 N N . ALA A 1 489 ? -19.973 -1.023 26.037 1.00 98.38 489 ALA A N 1
ATOM 3654 C CA . ALA A 1 489 ? -20.124 -0.015 25.001 1.00 98.38 489 ALA A CA 1
ATOM 3655 C C . ALA A 1 489 ? -18.770 0.625 24.677 1.00 98.38 489 ALA A C 1
ATOM 3657 O O . ALA A 1 489 ? -17.961 0.878 25.578 1.00 98.38 489 ALA A O 1
ATOM 3658 N N . VAL A 1 490 ? -18.555 0.929 23.400 1.00 98.44 490 VAL A N 1
ATOM 3659 C CA . VAL A 1 490 ? -17.415 1.706 22.905 1.00 98.44 490 VAL A CA 1
ATOM 3660 C C . VAL A 1 490 ? -17.915 2.971 22.214 1.00 98.44 490 VAL A C 1
ATOM 3662 O O . VAL A 1 490 ? -18.936 2.945 21.530 1.00 98.44 490 VAL A O 1
ATOM 3665 N N . PHE A 1 491 ? -17.216 4.085 22.406 1.00 98.00 491 PHE A N 1
ATOM 3666 C CA . PHE A 1 491 ? -17.502 5.347 21.730 1.00 98.00 491 PHE A CA 1
ATOM 3667 C C . PHE A 1 491 ? -16.642 5.434 20.468 1.00 98.00 491 PHE A C 1
ATOM 3669 O O . PHE A 1 491 ? -15.433 5.654 20.551 1.00 98.00 491 PHE A O 1
ATOM 3676 N N . ALA A 1 492 ? -17.244 5.181 19.308 1.00 96.94 492 ALA A N 1
ATOM 3677 C CA . ALA A 1 492 ? -16.540 4.997 18.040 1.00 96.94 492 ALA A CA 1
ATOM 3678 C C . ALA A 1 492 ? -17.401 5.452 16.850 1.00 96.94 492 ALA A C 1
ATOM 3680 O O . ALA A 1 492 ? -18.593 5.726 16.997 1.00 96.94 492 ALA A O 1
ATOM 3681 N N . TRP A 1 493 ? -16.795 5.567 15.665 1.00 93.81 493 TRP A N 1
ATOM 3682 C CA . TRP A 1 493 ? -17.520 5.856 14.427 1.00 93.81 493 TRP A CA 1
ATOM 3683 C C . TRP A 1 493 ? -18.643 4.834 14.203 1.00 93.81 493 TRP A C 1
ATOM 3685 O O . TRP A 1 493 ? -18.402 3.629 14.241 1.00 93.81 493 TRP A O 1
ATOM 3695 N N . SER A 1 494 ? -19.864 5.318 13.969 1.00 89.12 494 SER A N 1
ATOM 3696 C CA . SER A 1 494 ? -21.088 4.511 14.073 1.00 89.12 494 SER A CA 1
ATOM 3697 C C . SER A 1 494 ? -21.454 3.699 12.824 1.00 89.12 494 SER A C 1
ATOM 3699 O O . SER A 1 494 ? -22.554 3.156 12.746 1.00 89.12 494 SER A O 1
ATOM 3701 N N . GLY A 1 495 ? -20.548 3.579 11.852 1.00 84.31 495 GLY A N 1
ATOM 3702 C CA . GLY A 1 495 ? -20.811 2.857 10.607 1.00 84.31 495 GLY A CA 1
ATOM 3703 C C . GLY A 1 495 ? -21.282 3.761 9.469 1.00 84.31 495 GLY A C 1
ATOM 3704 O O . GLY A 1 495 ? -21.553 4.946 9.650 1.00 84.31 495 GLY A O 1
ATOM 3705 N N . ALA A 1 496 ? -21.368 3.206 8.258 1.00 83.56 496 ALA A N 1
ATOM 3706 C CA . ALA A 1 496 ? -21.880 3.947 7.109 1.00 83.56 496 ALA A CA 1
ATOM 3707 C C . ALA A 1 496 ? -23.372 4.265 7.319 1.00 83.56 496 ALA A C 1
ATOM 3709 O O . ALA A 1 496 ? -24.120 3.385 7.750 1.00 83.56 496 ALA A O 1
ATOM 3710 N N . PRO A 1 497 ? -23.834 5.490 7.012 1.00 86.00 497 PRO A N 1
ATOM 3711 C CA . PRO A 1 497 ? -25.245 5.819 7.148 1.00 86.00 497 PRO A CA 1
ATOM 3712 C C . PRO A 1 497 ? -26.069 5.104 6.067 1.00 86.00 497 PRO A C 1
ATOM 3714 O O . PRO A 1 497 ? -25.559 4.801 4.989 1.00 86.00 497 PRO A O 1
ATOM 3717 N N . ASP A 1 498 ? -27.371 4.920 6.311 1.00 84.50 498 ASP A N 1
ATOM 3718 C CA . ASP A 1 498 ? -28.298 4.290 5.353 1.00 84.50 498 ASP A CA 1
ATOM 3719 C C . ASP A 1 498 ? -28.311 4.984 3.977 1.00 84.50 498 ASP A C 1
ATOM 3721 O O . ASP A 1 498 ? -28.558 4.352 2.947 1.00 84.50 498 ASP A O 1
ATOM 3725 N N . ASN A 1 499 ? -28.078 6.301 3.955 1.00 86.38 499 ASN A N 1
ATOM 3726 C CA . ASN A 1 499 ? -27.992 7.101 2.739 1.00 86.38 499 ASN A CA 1
ATOM 3727 C C . ASN A 1 499 ? -26.681 7.910 2.695 1.00 86.38 499 ASN A C 1
ATOM 3729 O O . ASN A 1 499 ? -26.680 9.104 3.010 1.00 86.38 499 ASN A O 1
ATOM 3733 N N . PRO A 1 500 ? -25.569 7.300 2.254 1.00 83.44 500 PRO A N 1
ATOM 3734 C CA . PRO A 1 500 ? -24.259 7.952 2.229 1.00 83.44 500 PRO A CA 1
ATOM 3735 C C . PRO A 1 500 ? -24.159 9.111 1.225 1.00 83.44 500 PRO A C 1
ATOM 3737 O O . PRO A 1 500 ? -23.219 9.895 1.296 1.00 83.44 500 PRO A O 1
ATOM 3740 N N . GLU A 1 501 ? -25.122 9.269 0.306 1.00 85.00 501 GLU A N 1
ATOM 3741 C CA . GLU A 1 501 ? -25.172 10.429 -0.598 1.00 85.00 501 GLU A CA 1
ATOM 3742 C C . GLU A 1 501 ? -25.742 11.692 0.071 1.00 85.00 501 GLU A C 1
ATOM 3744 O O . GLU A 1 501 ? -25.519 12.802 -0.419 1.00 85.00 501 GLU A O 1
ATOM 3749 N N . ALA A 1 502 ? -26.512 11.545 1.154 1.00 86.94 502 ALA A N 1
ATOM 3750 C CA . ALA A 1 502 ? -27.200 12.657 1.814 1.00 86.94 502 ALA A CA 1
ATOM 3751 C C . ALA A 1 502 ? -26.765 12.880 3.266 1.00 86.94 502 ALA A C 1
ATOM 3753 O O . ALA A 1 502 ? -26.876 14.005 3.757 1.00 86.94 502 ALA A O 1
ATOM 3754 N N . ASP A 1 503 ? -26.286 11.830 3.928 1.00 87.75 503 ASP A N 1
ATOM 3755 C CA . ASP A 1 503 ? -26.012 11.808 5.356 1.00 87.75 503 ASP A CA 1
ATOM 3756 C C . ASP A 1 503 ? -24.525 11.545 5.623 1.00 87.75 503 ASP A C 1
ATOM 3758 O O . ASP A 1 503 ? -23.837 10.875 4.855 1.00 87.75 503 ASP A O 1
ATOM 3762 N N . VAL A 1 504 ? -24.028 12.077 6.740 1.00 85.94 504 VAL A N 1
ATOM 3763 C CA . VAL A 1 504 ? -22.660 11.849 7.218 1.00 85.94 504 VAL A CA 1
ATOM 3764 C C . VAL A 1 504 ? -22.758 11.152 8.565 1.00 85.94 504 VAL A C 1
ATOM 3766 O O . VAL A 1 504 ? -23.401 11.670 9.478 1.00 85.94 504 VAL A O 1
ATOM 3769 N N . ALA A 1 505 ? -22.128 9.986 8.689 1.00 87.50 505 ALA A N 1
ATOM 3770 C CA . ALA A 1 505 ? -22.046 9.290 9.964 1.00 87.50 505 ALA A CA 1
ATOM 3771 C C . ALA A 1 505 ? -21.108 10.011 10.940 1.00 87.50 505 ALA A C 1
ATOM 3773 O O . ALA A 1 505 ? -20.074 10.560 10.542 1.00 87.50 505 ALA A O 1
ATOM 3774 N N . GLY A 1 506 ? -21.500 10.007 12.212 1.00 92.31 506 GLY A N 1
ATOM 3775 C CA . GLY A 1 506 ? -20.727 10.560 13.317 1.00 92.31 506 GLY A CA 1
ATOM 3776 C C . GLY A 1 506 ? -20.089 9.476 14.178 1.00 92.31 506 GLY A C 1
ATOM 3777 O O . GLY A 1 506 ? -19.833 8.362 13.723 1.00 92.31 506 GLY A O 1
ATOM 3778 N N . VAL A 1 507 ? -19.839 9.828 15.433 1.00 95.69 507 VAL A N 1
ATOM 3779 C CA . VAL A 1 507 ? -19.361 8.921 16.479 1.00 95.69 507 VAL A CA 1
ATOM 3780 C C . VAL A 1 507 ? -20.477 8.778 17.509 1.00 95.69 507 VAL A C 1
ATOM 3782 O O . VAL A 1 507 ? -21.125 9.765 17.855 1.00 95.69 507 VAL A O 1
ATOM 3785 N N . ASP A 1 508 ? -20.727 7.560 17.978 1.00 95.88 508 ASP A N 1
ATOM 3786 C CA . ASP A 1 508 ? -21.738 7.289 19.003 1.00 95.88 508 ASP A CA 1
ATOM 3787 C C . ASP A 1 508 ? -21.305 6.121 19.902 1.00 95.88 508 ASP A C 1
ATOM 3789 O O . ASP A 1 508 ? -20.306 5.444 19.642 1.00 95.88 508 ASP A O 1
ATOM 3793 N N . TRP A 1 509 ? -22.055 5.889 20.977 1.00 97.81 509 TRP A N 1
ATOM 3794 C CA . TRP A 1 509 ? -21.932 4.685 21.787 1.00 97.81 509 TRP A CA 1
ATOM 3795 C C . TRP A 1 509 ? -22.572 3.502 21.062 1.00 97.81 509 TRP A C 1
ATOM 3797 O O . TRP A 1 509 ? -23.789 3.457 20.881 1.00 97.81 509 TRP A O 1
ATOM 3807 N N . ILE A 1 510 ? -21.747 2.522 20.707 1.00 96.94 510 ILE A N 1
ATOM 3808 C CA . ILE A 1 510 ? -22.156 1.249 20.100 1.00 96.94 510 ILE A CA 1
ATOM 3809 C C . ILE A 1 510 ? -21.733 0.086 21.000 1.00 96.94 510 ILE A C 1
ATOM 3811 O O . ILE A 1 510 ? -20.871 0.250 21.869 1.00 96.94 510 ILE A O 1
ATOM 3815 N N . LEU A 1 511 ? -22.337 -1.091 20.830 1.00 97.75 511 LEU A N 1
ATOM 3816 C CA . LEU A 1 511 ? -21.862 -2.284 21.529 1.00 97.75 511 LEU A CA 1
ATOM 3817 C C . LEU A 1 511 ? -20.474 -2.656 21.014 1.00 97.75 511 LEU A C 1
ATOM 3819 O O . LEU A 1 511 ? -20.229 -2.615 19.818 1.00 97.75 511 LEU A O 1
ATOM 3823 N N . ALA A 1 512 ? -19.576 -3.079 21.903 1.00 97.62 512 ALA A N 1
ATOM 3824 C CA . ALA A 1 512 ? -18.243 -3.543 21.509 1.00 97.62 512 ALA A CA 1
ATOM 3825 C C . ALA A 1 512 ? -18.282 -4.774 20.582 1.00 97.62 512 ALA A C 1
ATOM 3827 O O . ALA A 1 512 ? -17.302 -5.086 19.911 1.00 97.62 512 ALA A O 1
ATOM 3828 N N . VAL A 1 513 ? -19.397 -5.506 20.598 1.00 96.94 513 VAL A N 1
ATOM 3829 C CA . VAL A 1 513 ? -19.621 -6.715 19.804 1.00 96.94 513 VAL A CA 1
ATOM 3830 C C . VAL A 1 513 ? -20.212 -6.431 18.418 1.00 96.94 513 VAL A C 1
ATOM 3832 O O . VAL A 1 513 ? -20.277 -7.359 17.610 1.00 96.94 513 VAL A O 1
ATOM 3835 N N . ASP A 1 514 ? -20.588 -5.182 18.138 1.00 93.06 514 ASP A N 1
ATOM 3836 C CA . ASP A 1 514 ? -21.066 -4.683 16.841 1.00 93.06 514 ASP A CA 1
ATOM 3837 C C . ASP A 1 514 ? -19.954 -3.880 16.152 1.00 93.06 514 ASP A C 1
ATOM 3839 O O . ASP A 1 514 ? -19.833 -3.989 14.909 1.00 93.06 514 ASP A O 1
#

Sequence (514 aa):
MRKLIGVAIVAVVITGGVVFAVSRSGSDDDAAQDEARQDGASQCERTADPEWSIARHWNEAVLAAIRNDFPAPTVHARNLFHSSAGMWDAWAAYDSEAAGVFVDEEVGAELDAGQVAAAREEAMSYAAYRILVERYLPSPEAEEAVTQLDDLMDTLCYDRSVTTIDGDSPAALGNRIAETILVAGLTDGSNEANAYVDPDYQPVNPPLIVDQSGTVMNDPNRWQPLELEVMVAQNGQPLDETVQSFVGPHWGDVTPFALPVSGDVALPLDPGAPPMLGDPATDQEFKEAINDVIRFSATLDPSDETTIEISPASLGNATVGTYGGEGRGMNPVTGSSYEENVVALADYGRVIAEFWADGPASETPPGHWDSIANTVSDELAALGPLRIGGEGADVDRLEWDTKLYLALNGAAHDAAVAAWGIKGEYDYVRPISMIRYLGDLGQSSDPDQSSYDPDGLLLESGLVEVITESSSAAGERHEALADHVGEIAVFAWSGAPDNPEADVAGVDWILAVD